Protein AF-A0A8H5GN56-F1 (afdb_monomer)

InterPro domains:
  IPR024655 Asl1-like, glycosyl hydrolase catalytic domain [PF11790] (3-113)
  IPR046521 Protein of unknown function DUF6698 [PF20414] (304-533)
  IPR053183 Alkali-sensitive linkage protein [PTHR34154] (4-111)

Organism: NCBI:txid117010

Nearest PDB structures (foldseek):
  8j3y-assembly2_B  TM=7.510E-01  e=2.819E-04  Saccharophagus degradans 2-40
  8j3x-assembly1_A  TM=7.298E-01  e=9.406E-04  Saccharophagus degradans 2-40
  6uar-assembly1_A  TM=6.103E-01  e=6.712E-04  Amycolatopsis mediterranei
  6uas-assembly1_A  TM=5.896E-01  e=9.871E-04  Amycolatopsis mediterranei
  6uau-assembly1_A  TM=5.950E-01  e=1.452E-03  Amycolatopsis mediterranei

Structure (mmCIF, N/CA/C/O backbone):
data_AF-A0A8H5GN56-F1
#
_entry.id   AF-A0A8H5GN56-F1
#
loop_
_atom_site.group_PDB
_atom_site.id
_atom_site.type_symbol
_atom_site.label_atom_id
_atom_site.label_alt_id
_atom_site.label_comp_id
_atom_site.label_asym_id
_atom_site.label_entity_id
_atom_site.label_seq_id
_atom_site.pdbx_PDB_ins_code
_atom_site.Cartn_x
_atom_site.Cartn_y
_atom_site.Cartn_z
_atom_site.occupancy
_atom_site.B_iso_or_equiv
_atom_site.auth_seq_id
_atom_site.auth_comp_id
_atom_site.auth_asym_id
_atom_site.auth_atom_id
_atom_site.pdbx_PDB_model_num
ATOM 1 N N . MET A 1 1 ? -38.933 21.098 10.008 1.00 46.22 1 MET A N 1
ATOM 2 C CA . MET A 1 1 ? -37.539 21.063 10.500 1.00 46.22 1 MET A CA 1
ATOM 3 C C . MET A 1 1 ? -37.425 22.058 11.637 1.00 46.22 1 MET A C 1
ATOM 5 O O . MET A 1 1 ? -37.915 23.175 11.488 1.00 46.22 1 MET A O 1
ATOM 9 N N . ASP A 1 2 ? -36.803 21.657 12.740 1.00 64.00 2 ASP A N 1
ATOM 10 C CA . ASP A 1 2 ? -36.628 22.517 13.912 1.00 64.00 2 ASP A CA 1
ATOM 11 C C . ASP A 1 2 ? -35.255 23.203 13.862 1.00 64.00 2 ASP A C 1
ATOM 13 O O . ASP A 1 2 ? -34.289 22.601 13.392 1.00 64.00 2 ASP A O 1
ATOM 17 N N . VAL A 1 3 ? -35.147 24.452 14.329 1.00 66.06 3 VAL A N 1
ATOM 18 C CA . VAL A 1 3 ? -33.886 25.226 14.307 1.00 66.06 3 VAL A CA 1
ATOM 19 C C . VAL A 1 3 ? -33.594 25.858 15.665 1.00 66.06 3 VAL A C 1
ATOM 21 O O . VAL A 1 3 ? -34.484 26.432 16.285 1.00 66.06 3 VAL A O 1
ATOM 24 N N . TYR A 1 4 ? -32.349 25.797 16.139 1.00 73.50 4 TYR A N 1
ATOM 25 C CA . TYR A 1 4 ? -31.937 26.420 17.402 1.00 73.50 4 TYR A CA 1
ATOM 26 C C . TYR A 1 4 ? -30.509 26.978 17.309 1.00 73.50 4 TYR A C 1
ATOM 28 O O . TYR A 1 4 ? -29.737 26.580 16.443 1.00 73.50 4 TYR A O 1
ATOM 36 N N . THR A 1 5 ? -30.161 27.933 18.177 1.00 77.56 5 THR A N 1
ATOM 37 C CA . THR A 1 5 ? -28.917 28.730 18.064 1.00 77.56 5 THR A CA 1
ATOM 38 C C . THR A 1 5 ? -28.056 28.714 19.330 1.00 77.56 5 THR A C 1
ATOM 40 O O . THR A 1 5 ? -27.245 29.615 19.539 1.00 77.56 5 THR A O 1
ATOM 43 N N . TRP A 1 6 ? -28.257 27.732 20.218 1.00 83.38 6 TRP A N 1
ATOM 44 C CA . TRP A 1 6 ? -27.662 27.703 21.569 1.00 83.38 6 TRP A CA 1
ATOM 45 C C . TRP A 1 6 ? -27.899 28.986 22.379 1.00 83.38 6 TRP A C 1
ATOM 47 O O . TRP A 1 6 ? -27.118 29.342 23.262 1.00 83.38 6 TRP A O 1
ATOM 57 N N . SER A 1 7 ? -28.969 29.711 22.066 1.00 84.56 7 SER A N 1
ATOM 58 C CA . SER A 1 7 ? -29.269 30.996 22.674 1.00 84.56 7 SER A CA 1
ATOM 59 C C . SER A 1 7 ? -30.776 31.201 22.804 1.00 84.56 7 SER A C 1
ATOM 61 O O . SER A 1 7 ? -31.564 30.460 22.200 1.00 84.56 7 SER A O 1
ATOM 63 N N . PRO A 1 8 ? -31.200 32.243 23.535 1.00 87.12 8 PRO A N 1
ATOM 64 C CA . PRO A 1 8 ? -32.602 32.604 23.585 1.00 87.12 8 PRO A CA 1
ATOM 65 C C . PRO A 1 8 ? -33.141 33.141 22.250 1.00 87.12 8 PRO A C 1
ATOM 67 O O . PRO A 1 8 ? -34.353 33.246 22.101 1.00 87.12 8 PRO A O 1
ATOM 70 N N . TYR A 1 9 ? -32.276 33.503 21.295 1.00 86.44 9 TYR A N 1
ATOM 71 C CA . TYR A 1 9 ? -32.631 34.186 20.051 1.00 86.44 9 TYR A CA 1
ATOM 72 C C . TYR A 1 9 ? -33.093 33.238 18.935 1.00 86.44 9 TYR A C 1
ATOM 74 O O . TYR A 1 9 ? -32.498 32.189 18.675 1.00 86.44 9 TYR A O 1
ATOM 82 N N . ILE A 1 10 ? -34.120 33.686 18.211 1.00 81.31 10 ILE A N 1
ATOM 83 C CA . ILE A 1 10 ? -34.643 33.054 17.001 1.00 81.31 10 ILE A CA 1
ATOM 84 C C . ILE A 1 10 ? -34.174 33.836 15.767 1.00 81.31 10 ILE A C 1
ATOM 86 O O . ILE A 1 10 ? -34.458 35.034 15.689 1.00 81.31 10 ILE A O 1
ATOM 90 N N . PRO A 1 11 ? -33.542 33.183 14.771 1.00 78.75 11 PRO A N 1
ATOM 91 C CA . PRO A 1 11 ? -33.213 33.816 13.499 1.00 78.75 11 PRO A CA 1
ATOM 92 C C . PRO A 1 11 ? -34.431 34.454 12.828 1.00 78.75 11 PRO A C 1
ATOM 94 O O . PRO A 1 11 ? -35.463 33.804 12.675 1.00 78.75 11 PRO A O 1
ATOM 97 N N . GLN A 1 12 ? -34.309 35.712 12.395 1.00 73.88 12 GLN A N 1
ATOM 98 C CA . GLN A 1 12 ? -35.441 36.529 11.929 1.00 73.88 12 GLN A CA 1
ATOM 99 C C . GLN A 1 12 ? -36.276 35.857 10.823 1.00 73.88 12 GLN A C 1
ATOM 101 O O . GLN A 1 12 ? -37.500 35.909 10.871 1.00 73.88 12 GLN A O 1
ATOM 106 N N . LYS A 1 13 ? -35.624 35.165 9.880 1.00 73.50 13 LYS A N 1
ATOM 107 C CA . LYS A 1 13 ? -36.282 34.487 8.749 1.00 73.50 13 LYS A CA 1
ATOM 108 C C . LYS A 1 13 ? -36.678 33.034 9.020 1.00 73.50 13 LYS A C 1
ATOM 110 O O . LYS A 1 13 ? -37.246 32.393 8.145 1.00 73.50 13 LYS A O 1
ATOM 115 N N . ALA A 1 14 ? -36.392 32.488 10.207 1.00 70.94 14 ALA A N 1
ATOM 116 C CA . ALA A 1 14 ? -36.615 31.066 10.484 1.00 70.94 14 ALA A CA 1
ATOM 117 C C . ALA A 1 14 ? -38.081 30.661 10.272 1.00 70.94 14 ALA A C 1
ATOM 119 O O . ALA A 1 14 ? -38.363 29.699 9.567 1.00 70.94 14 ALA A O 1
ATOM 120 N N . LYS A 1 15 ? -39.015 31.440 10.829 1.00 74.31 15 LYS A N 1
ATOM 121 C CA . LYS A 1 15 ? -40.451 31.153 10.722 1.00 74.31 15 LYS A CA 1
ATOM 122 C C . LYS A 1 15 ? -40.980 31.350 9.297 1.00 74.31 15 LYS A C 1
ATOM 124 O O . LYS A 1 15 ? -41.817 30.575 8.854 1.00 74.31 15 LYS A O 1
ATOM 129 N N . GLU A 1 16 ? -40.476 32.356 8.580 1.00 72.12 16 GLU A N 1
ATOM 130 C CA . GLU A 1 16 ? -40.852 32.643 7.184 1.00 72.12 16 GLU A CA 1
ATOM 131 C C . GLU A 1 16 ? -40.421 31.521 6.232 1.00 72.12 16 GLU A C 1
ATOM 133 O O . GLU A 1 16 ? -41.138 31.192 5.294 1.00 72.12 16 GLU A O 1
ATOM 138 N N . LEU A 1 17 ? -39.274 30.898 6.511 1.00 64.06 17 LEU A N 1
ATOM 139 C CA . LEU A 1 17 ? -38.733 29.770 5.751 1.00 64.06 17 LEU A CA 1
ATOM 140 C C . LEU A 1 17 ? -39.331 28.412 6.166 1.00 64.06 17 LEU A C 1
ATOM 142 O O . LEU A 1 17 ? -38.845 27.371 5.736 1.00 64.06 17 LEU A O 1
ATOM 146 N N . GLY A 1 18 ? -40.370 28.404 7.007 1.00 70.81 18 GLY A N 1
ATOM 147 C CA . GLY A 1 18 ? -41.065 27.184 7.424 1.00 70.81 18 GLY A CA 1
ATOM 148 C C . GLY A 1 18 ? -40.356 26.370 8.512 1.00 70.81 18 GLY A C 1
ATOM 149 O O . GLY A 1 18 ? -40.753 25.232 8.770 1.00 70.81 18 GLY A O 1
ATOM 150 N N . PHE A 1 19 ? -39.331 26.921 9.173 1.00 68.06 19 PHE A N 1
ATOM 151 C CA . PHE A 1 19 ? -38.708 26.273 10.328 1.00 68.06 19 PHE A CA 1
ATOM 152 C C . PHE A 1 19 ? -39.492 26.541 11.611 1.00 68.06 19 PHE A C 1
ATOM 154 O O . PHE A 1 19 ? -40.014 27.638 11.832 1.00 68.06 19 PHE A O 1
ATOM 161 N N . GLU A 1 20 ? -39.503 25.554 12.505 1.00 78.00 20 GLU A N 1
ATOM 162 C CA . GLU A 1 20 ? -40.030 25.706 13.856 1.00 78.00 20 GLU A CA 1
ATOM 163 C C . GLU A 1 20 ? -38.878 25.999 14.833 1.00 78.00 20 GLU A C 1
ATOM 165 O O . GLU A 1 20 ? -38.081 25.118 15.157 1.00 78.00 20 GLU A O 1
ATOM 170 N N . PRO A 1 21 ? -38.709 27.254 15.282 1.00 76.69 21 PRO A N 1
ATOM 171 C CA . PRO A 1 21 ? -37.560 27.609 16.093 1.00 76.69 21 PRO A CA 1
ATOM 172 C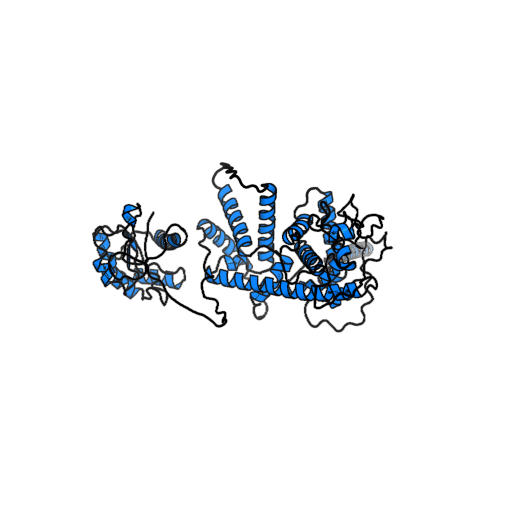 C . PRO A 1 21 ? -37.704 27.128 17.538 1.00 76.69 21 PRO A C 1
ATOM 174 O O . PRO A 1 21 ? -38.765 27.258 18.154 1.00 76.69 21 PRO A O 1
ATOM 177 N N . ILE A 1 22 ? -36.595 26.655 18.097 1.00 85.31 22 ILE A N 1
ATOM 178 C CA . ILE A 1 22 ? -36.439 26.253 19.491 1.00 85.31 22 ILE A CA 1
ATOM 179 C C . ILE A 1 22 ? -35.500 27.251 20.170 1.00 85.31 22 ILE A C 1
ATOM 181 O O . ILE A 1 22 ? -34.407 27.546 19.685 1.00 85.31 22 ILE A O 1
ATOM 185 N N . THR A 1 23 ? -35.933 27.781 21.308 1.00 89.12 23 THR A N 1
ATOM 186 C CA . THR A 1 23 ? -35.138 28.714 22.117 1.00 89.12 23 THR A CA 1
ATOM 187 C C . THR A 1 23 ? -34.394 27.967 23.219 1.00 89.12 23 THR A C 1
ATOM 189 O O . THR A 1 23 ? -34.900 26.961 23.713 1.00 89.12 23 THR A O 1
ATOM 192 N N . MET A 1 24 ? -33.209 28.432 23.619 1.00 92.19 24 MET A N 1
ATOM 193 C CA . MET A 1 24 ? -32.404 27.776 24.650 1.00 92.19 24 MET A CA 1
ATOM 194 C C . MET A 1 24 ? -32.005 28.734 25.772 1.00 92.19 24 MET A C 1
ATOM 196 O O . MET A 1 24 ? -31.477 29.815 25.516 1.00 92.19 24 MET A O 1
ATOM 200 N N . LEU A 1 25 ? -32.171 28.304 27.024 1.00 94.31 25 LEU A N 1
ATOM 201 C CA . LEU A 1 25 ? -31.449 28.893 28.151 1.00 94.31 25 LEU A CA 1
ATOM 202 C C . LEU A 1 25 ? -30.139 28.131 28.334 1.00 94.31 25 LEU A C 1
ATOM 204 O O . LEU A 1 25 ? -30.094 27.139 29.058 1.00 94.31 25 LEU A O 1
ATOM 208 N N . TRP A 1 26 ? -29.072 28.587 27.676 1.00 91.81 26 TRP A N 1
ATOM 209 C CA . TRP A 1 26 ? -27.791 27.876 27.686 1.00 91.81 26 TRP A CA 1
ATOM 210 C C . TRP A 1 26 ? -27.205 27.758 29.097 1.00 91.81 26 TRP A C 1
ATOM 212 O O . TRP A 1 26 ? -26.723 26.697 29.475 1.00 91.81 26 TRP A O 1
ATOM 222 N N . GLY A 1 27 ? -27.279 28.828 29.893 1.00 92.31 27 GLY A N 1
ATOM 223 C CA . GLY A 1 27 ? -26.771 28.896 31.263 1.00 92.31 27 GLY A CA 1
ATOM 224 C C . GLY A 1 27 ? -27.024 30.263 31.908 1.00 92.31 27 GLY A C 1
ATOM 225 O O . GLY A 1 27 ? -27.680 31.125 31.323 1.00 92.31 27 GLY A O 1
ATOM 226 N N . GLU A 1 28 ? -26.486 30.491 33.110 1.00 93.00 28 GLU A N 1
ATOM 227 C CA . GLU A 1 28 ? -26.810 31.671 33.940 1.00 93.00 28 GLU A CA 1
ATOM 228 C C . GLU A 1 28 ? -26.530 33.023 33.275 1.00 93.00 28 GLU A C 1
ATOM 230 O O . GLU A 1 28 ? -27.256 33.993 33.503 1.00 93.00 28 GLU A O 1
ATOM 235 N N . LYS A 1 29 ? -25.516 33.068 32.405 1.00 90.69 29 LYS A N 1
ATOM 236 C CA . LYS A 1 29 ? -25.056 34.284 31.722 1.00 90.69 29 LYS A CA 1
ATOM 237 C C . LYS A 1 29 ? -26.092 34.909 30.779 1.00 90.69 29 LYS A C 1
ATOM 239 O O . LYS A 1 29 ? -25.883 36.036 30.361 1.00 90.69 29 LYS A O 1
ATOM 244 N N . GLN A 1 30 ? -27.164 34.192 30.433 1.00 91.69 30 GLN A N 1
ATOM 245 C CA . GLN A 1 30 ? -28.190 34.638 29.476 1.00 91.69 30 GLN A CA 1
ATOM 246 C C . GLN A 1 30 ? -29.584 34.785 30.105 1.00 91.69 30 GLN A C 1
ATOM 248 O O . GLN A 1 30 ? -30.580 34.909 29.395 1.00 91.69 30 GLN A O 1
ATOM 253 N N . THR A 1 31 ? -29.698 34.724 31.435 1.00 92.81 31 THR A N 1
ATOM 254 C CA . THR A 1 31 ? -31.002 34.713 32.125 1.00 92.81 31 THR A CA 1
ATOM 255 C C . THR A 1 31 ? -31.814 35.993 31.901 1.00 92.81 31 THR A C 1
ATOM 257 O O . THR A 1 31 ? -33.033 35.921 31.727 1.00 92.81 31 THR A O 1
ATOM 260 N N . SER A 1 32 ? -31.152 37.152 31.832 1.00 91.31 32 SER A N 1
ATOM 261 C CA . SER A 1 32 ? -31.784 38.447 31.546 1.00 91.31 32 SER A CA 1
ATOM 262 C C . SER A 1 32 ? -32.379 38.498 30.137 1.00 91.31 32 SER A C 1
ATOM 264 O O . SER A 1 32 ? -33.555 38.828 29.966 1.00 91.31 32 SER A O 1
ATOM 266 N N . GLU A 1 33 ? -31.596 38.132 29.119 1.00 90.56 33 GLU A N 1
ATOM 267 C CA . GLU A 1 33 ? -32.038 38.092 27.724 1.00 90.56 33 GLU A CA 1
ATOM 268 C C . GLU A 1 33 ? -33.122 37.039 27.515 1.00 90.56 33 GLU A C 1
ATOM 270 O O . GLU A 1 33 ? -34.112 37.304 26.834 1.00 90.56 33 GLU A O 1
ATOM 275 N N . PHE A 1 34 ? -32.965 35.871 28.139 1.00 95.56 34 PHE A N 1
ATOM 276 C CA . PHE A 1 34 ? -33.929 34.784 28.066 1.00 95.56 34 PHE A CA 1
ATOM 277 C C . PHE A 1 34 ? -35.288 35.204 28.621 1.00 95.56 34 PHE A C 1
ATOM 279 O O . PHE A 1 34 ? -36.294 35.073 27.930 1.00 95.56 34 PHE A O 1
ATOM 286 N N . LYS A 1 35 ? -35.324 35.809 29.816 1.00 94.50 35 LYS A N 1
ATOM 287 C CA . LYS A 1 35 ? -36.570 36.306 30.418 1.00 94.50 35 LYS A CA 1
ATOM 288 C C . LYS A 1 35 ? -37.242 37.390 29.570 1.00 94.50 35 LYS A C 1
ATOM 290 O O . LYS A 1 35 ? -38.466 37.484 29.560 1.00 94.50 35 LYS A O 1
ATOM 295 N N . ARG A 1 36 ? -36.455 38.220 28.879 1.00 94.69 36 ARG A N 1
ATOM 296 C CA . ARG A 1 36 ? -36.970 39.295 28.019 1.00 94.69 36 ARG A CA 1
ATOM 297 C C . ARG A 1 36 ? -37.556 38.770 26.707 1.00 94.69 36 ARG A C 1
ATOM 299 O O . ARG A 1 36 ? -38.556 39.308 26.245 1.00 94.69 36 ARG A O 1
ATOM 306 N N . LEU A 1 37 ? -36.907 37.788 26.083 1.00 93.12 37 LEU A N 1
ATOM 307 C CA . LEU A 1 37 ? -37.267 37.299 24.748 1.00 93.12 37 LEU A CA 1
ATOM 308 C C . LEU A 1 37 ? -38.286 36.158 24.793 1.00 93.12 37 LEU A C 1
ATOM 310 O O . LEU A 1 37 ? -39.215 36.132 23.991 1.00 93.12 37 LEU A O 1
ATOM 314 N N . VAL A 1 38 ? -38.125 35.220 25.725 1.00 94.94 38 VAL A N 1
ATOM 315 C CA . VAL A 1 38 ? -38.887 33.970 25.756 1.00 94.94 38 VAL A CA 1
ATOM 316 C C . VAL A 1 38 ? -40.180 34.161 26.541 1.00 94.94 38 VAL A C 1
ATOM 318 O O . VAL A 1 38 ? -40.272 33.879 27.734 1.00 94.94 38 VAL A O 1
ATOM 321 N N . VAL A 1 39 ? -41.187 34.668 25.835 1.00 93.62 39 VAL A N 1
ATOM 322 C CA . VAL A 1 39 ? -42.556 34.890 26.319 1.00 93.62 39 VAL A CA 1
ATOM 323 C C . VAL A 1 39 ? -43.559 34.084 25.491 1.00 93.62 39 VAL A C 1
ATOM 325 O O . VAL A 1 39 ? -43.242 33.646 24.387 1.00 93.62 39 VAL A O 1
ATOM 328 N N . LYS A 1 40 ? -44.789 33.903 25.985 1.00 93.81 40 LYS A N 1
ATOM 329 C CA . LYS A 1 40 ? -45.877 33.195 25.282 1.00 93.81 40 LYS A CA 1
ATOM 330 C C . LYS A 1 40 ? -45.941 33.539 23.782 1.00 93.81 40 LYS A C 1
ATOM 332 O O . LYS A 1 40 ? -46.137 34.692 23.413 1.00 93.81 40 LYS A O 1
ATOM 337 N N . GLY A 1 41 ? -45.812 32.519 22.929 1.00 88.94 41 GLY A N 1
ATOM 338 C CA . GLY A 1 41 ? -45.858 32.644 21.463 1.00 88.94 41 GLY A CA 1
ATOM 339 C C . GLY A 1 41 ? -44.509 32.924 20.786 1.00 88.94 41 GLY A C 1
ATOM 340 O O . GLY A 1 41 ? -44.423 32.882 19.556 1.00 88.94 41 GLY A O 1
ATOM 341 N N . TYR A 1 42 ? -43.439 33.160 21.552 1.00 92.69 42 TYR A N 1
ATOM 342 C CA . TYR A 1 42 ? -42.109 33.386 20.989 1.00 92.69 42 TYR A CA 1
ATOM 343 C C . TYR A 1 42 ? -41.562 32.121 20.305 1.00 92.69 42 TYR A C 1
ATOM 345 O O . TYR A 1 42 ? -41.128 32.189 19.154 1.00 92.69 42 TYR A O 1
ATOM 353 N N . ALA A 1 43 ? -41.692 30.960 20.953 1.00 90.56 43 ALA A N 1
ATOM 354 C CA . ALA A 1 43 ? -41.399 29.634 20.400 1.00 90.56 43 ALA A CA 1
ATOM 355 C C . ALA A 1 43 ? -42.414 28.604 20.930 1.00 90.56 43 ALA A C 1
ATOM 357 O O . ALA A 1 43 ? -43.154 28.910 21.866 1.00 90.56 43 ALA A O 1
ATOM 358 N N . LYS A 1 44 ? -42.441 27.389 20.362 1.00 89.50 44 LYS A N 1
ATOM 359 C CA . LYS A 1 44 ? -43.248 26.279 20.912 1.00 89.50 44 LYS A CA 1
ATOM 360 C C . LYS A 1 44 ? -42.459 25.377 21.866 1.00 89.50 44 LYS A C 1
ATOM 362 O O . LYS A 1 44 ? -43.030 24.826 22.805 1.00 89.50 44 LYS A O 1
ATOM 367 N N . THR A 1 45 ? -41.148 25.266 21.665 1.00 88.62 45 THR A N 1
ATOM 368 C CA . THR A 1 45 ? -40.262 24.395 22.451 1.00 88.62 45 THR A CA 1
ATOM 369 C C . THR A 1 45 ? -39.117 25.201 23.049 1.00 88.62 45 THR A C 1
ATOM 371 O O . THR A 1 45 ? -38.605 26.137 22.426 1.00 88.62 45 THR A O 1
ATOM 374 N N . VAL A 1 46 ? -38.718 24.835 24.267 1.00 91.25 46 VAL A N 1
ATOM 375 C CA . VAL A 1 46 ? -37.574 25.418 24.970 1.00 91.25 46 VAL A CA 1
ATOM 376 C C . VAL A 1 46 ? -36.589 24.338 25.400 1.00 91.25 46 VAL A C 1
ATOM 378 O O . VAL A 1 46 ? -36.956 23.376 26.079 1.00 91.25 46 VAL A O 1
ATOM 381 N N . PHE A 1 47 ? -35.327 24.549 25.039 1.00 90.62 47 PHE A N 1
ATOM 382 C CA . PHE A 1 47 ? -34.181 23.820 25.555 1.00 90.62 47 PHE A CA 1
ATOM 383 C C . PHE A 1 47 ? -33.623 24.504 26.806 1.00 90.62 47 PHE A C 1
ATOM 385 O O . PHE A 1 47 ? -33.528 25.728 26.888 1.00 90.62 47 PHE A O 1
ATOM 392 N N . SER A 1 48 ? -33.274 23.713 27.816 1.00 87.44 48 SER A N 1
ATOM 393 C CA . SER A 1 48 ? -32.628 24.221 29.032 1.00 87.44 48 SER A CA 1
ATOM 394 C C . SER A 1 48 ? -31.101 24.078 28.938 1.00 87.44 48 SER A C 1
ATOM 396 O O . SER A 1 48 ? -30.553 24.138 27.842 1.00 87.44 48 SER A O 1
ATOM 398 N N . PHE A 1 49 ? -30.399 23.956 30.067 1.00 92.81 49 PHE A N 1
ATOM 399 C CA . PHE A 1 49 ? -28.959 24.218 30.180 1.00 92.81 49 PHE A CA 1
ATOM 400 C C . PHE A 1 49 ? -28.086 23.330 29.286 1.00 92.81 49 PHE A C 1
ATOM 402 O O . PHE A 1 49 ? -28.308 22.121 29.188 1.00 92.81 49 PHE A O 1
ATOM 409 N N . ASN A 1 50 ? -27.054 23.920 28.680 1.00 89.38 50 ASN A N 1
ATOM 410 C CA . ASN A 1 50 ? -26.139 23.226 27.780 1.00 89.38 50 ASN A CA 1
ATOM 411 C C . ASN A 1 50 ? -24.916 22.677 28.520 1.00 89.38 50 ASN A C 1
ATOM 413 O O . ASN A 1 50 ? -24.021 23.425 28.915 1.00 89.38 50 ASN A O 1
ATOM 417 N N . LYS A 1 51 ? -24.832 21.351 28.610 1.00 86.88 51 LYS A N 1
ATOM 418 C CA . LYS A 1 51 ? -23.727 20.592 29.210 1.00 86.88 51 LYS A CA 1
ATOM 419 C C . LYS A 1 51 ? -23.359 21.105 30.610 1.00 86.88 51 LYS A C 1
ATOM 421 O O . LYS A 1 51 ? -22.196 21.423 30.856 1.00 86.88 51 LYS A O 1
ATOM 426 N N . PRO A 1 52 ? -24.318 21.164 31.555 1.00 89.19 52 PRO A N 1
ATOM 427 C CA . PRO A 1 52 ? -24.068 21.706 32.892 1.00 89.19 52 PRO A CA 1
ATOM 428 C C . PRO A 1 52 ? -23.046 20.907 33.702 1.00 89.19 52 PRO A C 1
ATOM 430 O O . PRO A 1 52 ? -22.449 21.448 34.623 1.00 89.19 52 PRO A O 1
ATOM 433 N N . ASN A 1 53 ? -22.801 19.649 33.336 1.00 88.69 53 ASN A N 1
ATOM 434 C CA . ASN A 1 53 ? -21.811 18.778 33.960 1.00 88.69 53 ASN A CA 1
ATOM 435 C C . ASN A 1 53 ? -20.371 18.967 33.435 1.00 88.69 53 ASN A C 1
ATOM 437 O O . ASN A 1 53 ? -19.486 18.221 33.851 1.00 88.69 53 ASN A O 1
ATOM 441 N N . GLN A 1 54 ? -20.138 19.891 32.495 1.00 85.06 54 GLN A N 1
ATOM 442 C CA . GLN A 1 54 ? -18.851 20.084 31.828 1.00 85.06 54 GLN A CA 1
ATOM 443 C C . GLN A 1 54 ? -18.269 21.469 32.133 1.00 85.06 54 GLN A C 1
ATOM 445 O O . GLN A 1 54 ? -18.887 22.494 31.836 1.00 85.06 54 GLN A O 1
ATOM 450 N N . GLN A 1 55 ? -17.027 21.490 32.620 1.00 85.69 55 GLN A N 1
ATOM 451 C CA . GLN A 1 55 ? -16.274 22.725 32.820 1.00 85.69 55 GLN A CA 1
ATOM 452 C C . GLN A 1 55 ? -16.112 23.487 31.495 1.00 85.69 55 GLN A C 1
ATOM 454 O O . GLN A 1 55 ? -15.761 22.901 30.466 1.00 85.69 55 GLN A O 1
ATOM 459 N N . GLY A 1 56 ? -16.375 24.795 31.513 1.00 82.38 56 GLY A N 1
ATOM 460 C CA . GLY A 1 56 ? -16.314 25.654 30.322 1.00 82.38 56 GLY A CA 1
ATOM 461 C C . GLY A 1 56 ? -17.563 25.626 29.429 1.00 82.38 56 GLY A C 1
ATOM 462 O O . GLY A 1 56 ? -17.588 26.315 28.410 1.00 82.38 56 GLY A O 1
ATOM 463 N N . GLN A 1 57 ? -18.598 24.864 29.799 1.00 89.94 57 GLN A N 1
ATOM 464 C CA . GLN A 1 57 ? -19.944 24.963 29.223 1.00 89.94 57 GLN A CA 1
ATOM 465 C C . GLN A 1 57 ? -20.849 25.742 30.189 1.00 89.94 57 GLN A C 1
ATOM 467 O O . GLN A 1 57 ? -20.402 26.742 30.758 1.00 89.94 57 GLN A O 1
ATOM 472 N N . SER A 1 58 ? -22.114 25.349 30.372 1.00 89.69 58 SER A N 1
ATOM 473 C CA . SER A 1 58 ? -22.973 26.040 31.336 1.00 89.69 58 SER A CA 1
ATOM 474 C C . SER A 1 58 ? -22.553 25.804 32.788 1.00 89.69 58 SER A C 1
ATOM 476 O O . SER A 1 58 ? -23.004 26.558 33.642 1.00 89.69 58 SER A O 1
ATOM 478 N N . ASP A 1 59 ? -21.722 24.777 33.027 1.00 93.75 59 ASP A N 1
ATOM 479 C CA . ASP A 1 59 ? -20.899 24.546 34.224 1.00 93.75 59 ASP A CA 1
ATOM 480 C C . ASP A 1 59 ? -21.589 24.935 35.541 1.00 93.75 59 ASP A C 1
ATOM 482 O O . ASP A 1 59 ? -21.308 25.970 36.146 1.00 93.75 59 ASP A O 1
ATOM 486 N N . MET A 1 60 ? -22.567 24.126 35.955 1.00 94.81 60 MET A N 1
ATOM 487 C CA . MET A 1 60 ? -23.388 24.397 37.138 1.00 94.81 60 MET A CA 1
ATOM 488 C C . MET A 1 60 ? -23.714 23.109 37.884 1.00 94.81 60 MET A C 1
ATOM 490 O O . MET A 1 60 ? -23.810 22.043 37.284 1.00 94.81 60 MET A O 1
ATOM 494 N N . SER A 1 61 ? -23.934 23.187 39.197 1.00 96.81 61 SER A N 1
ATOM 495 C CA . SER A 1 61 ? -24.347 22.016 39.977 1.00 96.81 61 SER A CA 1
ATOM 496 C C . SER A 1 61 ? -25.797 21.602 39.670 1.00 96.81 61 SER A C 1
ATOM 498 O O . SER A 1 61 ? -26.604 22.448 39.271 1.00 96.81 61 SER A O 1
ATOM 500 N N . PRO A 1 62 ? -26.180 20.333 39.904 1.00 96.19 62 PRO A N 1
ATOM 501 C CA . PRO A 1 62 ? -27.564 19.882 39.739 1.00 96.19 62 PRO A CA 1
ATOM 502 C C . PRO A 1 62 ? -28.571 20.684 40.575 1.00 96.19 62 PRO A C 1
ATOM 504 O O . PRO A 1 62 ? -29.650 21.028 40.096 1.00 96.19 62 PRO A O 1
ATOM 507 N N . GLN A 1 63 ? -28.195 21.055 41.804 1.00 96.38 63 GLN A N 1
ATOM 508 C CA . GLN A 1 63 ? -29.027 21.859 42.706 1.00 96.38 63 GLN A CA 1
ATOM 509 C C . GLN A 1 63 ? -29.226 23.271 42.155 1.00 96.38 63 GLN A C 1
ATOM 511 O O . GLN A 1 63 ? -30.330 23.813 42.205 1.00 96.38 63 GLN A O 1
ATOM 516 N N . ARG A 1 64 ? -28.168 23.861 41.587 1.00 96.44 64 ARG A N 1
ATOM 517 C CA . ARG A 1 64 ? -28.257 25.175 40.958 1.00 96.44 64 ARG A CA 1
ATOM 518 C C . ARG A 1 64 ? -29.100 25.129 39.685 1.00 96.44 64 ARG A C 1
ATOM 520 O O . ARG A 1 64 ? -29.961 25.986 39.498 1.00 96.44 64 ARG A O 1
ATOM 527 N N . GLY A 1 65 ? -28.926 24.089 38.871 1.00 95.69 65 GLY A N 1
ATOM 528 C CA . GLY A 1 65 ? -29.773 23.825 37.711 1.00 95.69 65 GLY A CA 1
ATOM 529 C C . GLY A 1 65 ? -31.253 23.724 38.091 1.00 95.69 65 GLY A C 1
ATOM 530 O O . GLY A 1 65 ? -32.090 24.351 37.447 1.00 95.69 65 GLY A O 1
ATOM 531 N N . ALA A 1 66 ? -31.589 23.007 39.168 1.00 95.81 66 ALA A N 1
ATOM 532 C CA . ALA A 1 66 ? -32.968 22.880 39.653 1.00 95.81 66 ALA A CA 1
ATOM 533 C C . ALA A 1 66 ? -33.578 24.233 40.065 1.00 95.81 66 ALA A C 1
ATOM 535 O O . ALA A 1 66 ? -34.721 24.527 39.714 1.00 95.81 66 ALA A O 1
ATOM 536 N N . GLN A 1 67 ? -32.808 25.095 40.739 1.00 95.19 67 GLN A N 1
ATOM 537 C CA . GLN A 1 67 ? -33.252 26.451 41.096 1.00 95.19 67 GLN A CA 1
ATOM 538 C C . GLN A 1 67 ? -33.561 27.297 39.855 1.00 95.19 67 GLN A C 1
ATOM 540 O O . GLN A 1 67 ? -34.626 27.908 39.759 1.00 95.19 67 GLN A O 1
ATOM 545 N N . LEU A 1 68 ? -32.647 27.310 38.881 1.00 95.50 68 LEU A N 1
ATOM 546 C CA . LEU A 1 68 ? -32.824 28.061 37.637 1.00 95.50 68 LEU A CA 1
ATOM 547 C C . LEU A 1 68 ? -33.976 27.507 36.799 1.00 95.50 68 LEU A C 1
ATOM 549 O O . LEU A 1 68 ? -34.701 28.274 36.168 1.00 95.50 68 LEU A O 1
ATOM 553 N N . TRP A 1 69 ? -34.170 26.187 36.808 1.00 95.56 69 TRP A N 1
ATOM 554 C CA . TRP A 1 69 ? -35.287 25.555 36.121 1.00 95.56 69 TRP A CA 1
ATOM 555 C C . TRP A 1 69 ? -36.614 26.074 36.663 1.00 95.56 69 TRP A C 1
ATOM 557 O O . TRP A 1 69 ? -37.457 26.521 35.887 1.00 95.56 69 TRP A O 1
ATOM 567 N N . GLN A 1 70 ? -36.787 26.063 37.986 1.00 95.06 70 GLN A N 1
ATOM 568 C CA . GLN A 1 70 ? -38.005 26.559 38.628 1.00 95.06 70 GLN A CA 1
ATOM 569 C C . GLN A 1 70 ? -38.245 28.043 38.343 1.00 95.06 70 GLN A C 1
ATOM 571 O O . GLN A 1 70 ? -39.383 28.468 38.161 1.00 95.06 70 GLN A O 1
ATOM 576 N N . GLN A 1 71 ? -37.172 28.826 38.253 1.00 95.25 71 GLN A N 1
ATOM 577 C CA . GLN A 1 71 ? -37.266 30.259 38.014 1.00 95.25 71 GLN A CA 1
ATOM 578 C C . GLN A 1 71 ? -37.591 30.619 36.554 1.00 95.25 71 GLN A C 1
ATOM 580 O O . GLN A 1 71 ? -38.369 31.544 36.323 1.00 95.25 71 GLN A O 1
ATOM 585 N N . TYR A 1 72 ? -36.996 29.927 35.576 1.00 95.69 72 TYR A N 1
ATOM 586 C CA . TYR A 1 72 ? -37.014 30.364 34.172 1.00 95.69 72 TYR A CA 1
ATOM 587 C C . TYR A 1 72 ? -37.679 29.384 33.202 1.00 95.69 72 TYR A C 1
ATOM 589 O O . TYR A 1 72 ? -38.228 29.826 32.198 1.00 95.69 72 TYR A O 1
ATOM 597 N N . ILE A 1 73 ? -37.649 28.075 33.472 1.00 95.38 73 ILE A N 1
ATOM 598 C CA . ILE A 1 73 ? -38.120 27.047 32.529 1.00 95.38 73 ILE A CA 1
ATOM 599 C C . ILE A 1 73 ? -39.505 26.529 32.914 1.00 95.38 73 ILE A C 1
ATOM 601 O O . ILE A 1 73 ? -40.418 26.548 32.090 1.00 95.38 73 ILE A O 1
ATOM 605 N N . GLN A 1 74 ? -39.702 26.122 34.171 1.00 94.81 74 GLN A N 1
ATOM 606 C CA . GLN A 1 74 ? -40.965 25.552 34.650 1.00 94.81 74 GLN A CA 1
ATOM 607 C C . GLN A 1 74 ? -42.191 26.450 34.378 1.00 94.81 74 GLN A C 1
ATOM 609 O O . GLN A 1 74 ? -43.204 25.924 33.903 1.00 94.81 74 GLN A O 1
ATOM 614 N N . PRO A 1 75 ? -42.136 27.788 34.574 1.00 95.12 75 PRO A N 1
ATOM 615 C CA . PRO A 1 75 ? -43.284 28.662 34.317 1.00 95.12 75 PRO A CA 1
ATOM 616 C C . PRO A 1 75 ? -43.726 28.695 32.847 1.00 95.12 75 PRO A C 1
ATOM 618 O O . PRO A 1 75 ? -44.886 28.995 32.558 1.00 95.12 75 PRO A O 1
ATOM 621 N N . LEU A 1 76 ? -42.836 28.362 31.905 1.00 95.31 76 LEU A N 1
ATOM 622 C CA . LEU A 1 76 ? -43.153 28.357 30.475 1.00 95.31 76 LEU A CA 1
ATOM 623 C C . LEU A 1 76 ? -44.145 27.246 30.105 1.00 95.31 76 LEU A C 1
ATOM 625 O O . LEU A 1 76 ? -44.859 27.385 29.111 1.00 95.31 76 LEU A O 1
ATOM 629 N N . LYS A 1 77 ? -44.285 26.190 30.924 1.00 93.44 77 LYS A N 1
ATOM 630 C CA . LYS A 1 77 ? -45.287 25.138 30.683 1.00 93.44 77 LYS A CA 1
ATOM 631 C C . LYS A 1 77 ? -46.704 25.710 30.650 1.00 93.44 77 LYS A C 1
ATOM 633 O O . LYS A 1 77 ? -47.472 25.388 29.749 1.00 93.44 77 LYS A O 1
ATOM 638 N N . ALA A 1 78 ? -47.021 26.619 31.576 1.00 92.69 78 ALA A N 1
ATOM 639 C CA . ALA A 1 78 ? -48.308 27.320 31.616 1.00 92.69 78 ALA A CA 1
ATOM 640 C C . ALA A 1 78 ? -48.487 28.305 30.444 1.00 92.69 78 ALA A C 1
ATOM 642 O O . ALA A 1 78 ? -49.608 28.674 30.099 1.00 92.69 78 ALA A O 1
ATOM 643 N N . GLN A 1 79 ? -47.388 28.709 29.802 1.00 94.06 79 GLN A N 1
ATOM 644 C CA . GLN A 1 79 ? -47.395 29.541 28.597 1.00 94.06 79 GLN A CA 1
ATOM 645 C C . GLN A 1 79 ? -47.507 28.716 27.303 1.00 94.06 79 GLN A C 1
ATOM 647 O O . GLN A 1 79 ? -47.499 29.295 26.219 1.00 94.06 79 GLN A O 1
ATOM 652 N N . GLY A 1 80 ? -47.653 27.390 27.407 1.00 92.25 80 GLY A N 1
ATOM 653 C CA . GLY A 1 80 ? -47.843 26.487 26.271 1.00 92.25 80 GLY A CA 1
ATOM 654 C C . GLY A 1 80 ? -46.554 25.892 25.706 1.00 92.25 80 GLY A C 1
ATOM 655 O O . GLY A 1 80 ? -46.601 25.284 24.642 1.00 92.25 80 GLY A O 1
ATOM 656 N N . TYR A 1 81 ? -45.418 26.046 26.393 1.00 94.12 81 TYR A N 1
ATOM 657 C CA . TYR A 1 81 ? -44.152 25.487 25.925 1.00 94.12 81 TYR A CA 1
ATOM 658 C C . TYR A 1 81 ? -44.026 23.986 26.198 1.00 94.12 81 TYR A C 1
ATOM 660 O O . TYR A 1 81 ? -44.360 23.486 27.280 1.00 94.12 81 TYR A O 1
ATOM 668 N N . SER A 1 82 ? -43.407 23.290 25.248 1.00 90.25 82 SER A N 1
ATOM 669 C CA . SER A 1 82 ? -42.759 22.000 25.480 1.00 90.25 82 SER A CA 1
ATOM 670 C C . SER A 1 82 ? -41.399 22.224 26.145 1.00 90.25 82 SER A C 1
ATOM 672 O O . SER A 1 82 ? -40.510 22.847 25.565 1.00 90.25 82 SER A O 1
ATOM 674 N N . LEU A 1 83 ? -41.247 21.736 27.380 1.00 90.69 83 LEU A N 1
ATOM 675 C CA . LEU A 1 83 ? -40.024 21.892 28.178 1.00 90.69 83 LEU A CA 1
ATOM 676 C C . LEU A 1 83 ? -39.100 20.687 28.004 1.00 90.69 83 LEU A C 1
ATOM 678 O O . LEU A 1 83 ? -39.546 19.557 28.234 1.00 90.69 83 LEU A O 1
ATOM 682 N N . THR A 1 84 ? -37.822 20.905 27.690 1.00 86.38 84 THR A N 1
ATOM 683 C CA . THR A 1 84 ? -36.831 19.819 27.616 1.00 86.38 84 THR A CA 1
ATOM 684 C C . THR A 1 84 ? -35.797 19.893 28.733 1.00 86.38 84 THR A C 1
ATOM 686 O O . THR A 1 84 ? -35.376 20.974 29.150 1.00 86.38 84 THR A O 1
ATOM 689 N N . SER A 1 85 ? -35.367 18.721 29.204 1.00 83.44 85 SER A N 1
ATOM 690 C CA . SER A 1 85 ? -34.361 18.567 30.259 1.00 83.44 85 SER A CA 1
ATOM 691 C C . SER A 1 85 ? -33.019 19.230 29.914 1.00 83.44 85 SER A C 1
ATOM 693 O O . SER A 1 85 ? -32.754 19.485 28.733 1.00 83.44 85 SER A O 1
ATOM 695 N N . PRO A 1 86 ? -32.149 19.469 30.915 1.00 88.00 86 PRO A N 1
ATOM 696 C CA . PRO A 1 86 ? -30.791 19.941 30.663 1.00 88.00 86 PRO A CA 1
ATOM 697 C C . PRO A 1 86 ? -30.009 18.955 29.791 1.00 88.00 86 PRO A C 1
ATOM 699 O O . PRO A 1 86 ? -30.073 17.740 29.997 1.00 88.00 86 PRO A O 1
ATOM 702 N N . ALA A 1 87 ? -29.259 19.475 28.825 1.00 83.62 87 ALA A N 1
ATOM 703 C CA . ALA A 1 87 ? -28.511 18.687 27.854 1.00 83.62 87 ALA A CA 1
ATOM 704 C C . ALA A 1 87 ? -27.118 18.342 28.402 1.00 83.62 87 ALA A C 1
ATOM 706 O O . ALA A 1 87 ? -26.145 19.031 28.117 1.00 83.62 87 ALA A O 1
ATOM 707 N N . CYS A 1 88 ? -27.009 17.298 29.225 1.00 77.06 88 CYS A N 1
ATOM 708 C CA . CYS A 1 88 ? -25.722 16.838 29.767 1.00 77.06 88 CYS A CA 1
ATOM 709 C C . CYS A 1 88 ? -24.847 16.142 28.706 1.00 77.06 88 CYS A C 1
ATOM 711 O O . CYS A 1 88 ? -25.344 15.694 27.675 1.00 77.06 88 CYS A O 1
ATOM 713 N N . THR A 1 89 ? -23.538 16.012 28.961 1.00 70.50 89 THR A N 1
ATOM 714 C CA . THR A 1 89 ? -22.678 15.135 28.141 1.00 70.50 89 THR A CA 1
ATOM 715 C C . THR A 1 89 ? -23.036 13.658 28.352 1.00 70.50 89 THR A C 1
ATOM 717 O O . THR A 1 89 ? -23.665 13.293 29.345 1.00 70.50 89 THR A O 1
ATOM 720 N N . ASN A 1 90 ? -22.607 12.787 27.439 1.00 64.12 90 ASN A N 1
ATOM 721 C CA . ASN A 1 90 ? -22.789 11.333 27.536 1.00 64.12 90 ASN A CA 1
ATOM 722 C C . ASN A 1 90 ? -21.841 10.650 28.546 1.00 64.12 90 ASN A C 1
ATOM 724 O O . ASN A 1 90 ? -21.933 9.442 28.753 1.00 64.12 90 ASN A O 1
ATOM 728 N N . ALA A 1 91 ? -20.943 11.400 29.195 1.00 62.16 91 ALA A N 1
ATOM 729 C CA . ALA A 1 91 ? -20.069 10.867 30.233 1.00 62.16 91 ALA A CA 1
ATOM 730 C C . ALA A 1 91 ? -20.886 10.371 31.447 1.00 62.16 91 ALA A C 1
ATOM 732 O O . ALA A 1 91 ? -21.967 10.904 31.723 1.00 62.16 91 ALA A O 1
ATOM 733 N N . PRO A 1 92 ? -20.358 9.433 32.259 1.00 71.69 92 PRO A N 1
ATOM 734 C CA . PRO A 1 92 ? -21.008 9.017 33.506 1.00 71.69 92 PRO A CA 1
ATOM 735 C C . PRO A 1 92 ? -21.377 10.194 34.424 1.00 71.69 92 PRO A C 1
ATOM 737 O O . PRO A 1 92 ? -22.413 10.161 35.090 1.00 71.69 92 PRO A O 1
ATOM 740 N N . SER A 1 93 ? -20.577 11.269 34.404 1.00 75.12 93 SER A N 1
ATOM 741 C CA . SER A 1 93 ? -20.859 12.511 35.130 1.00 75.12 93 SER A CA 1
ATOM 742 C C . SER A 1 93 ? -22.135 13.211 34.656 1.00 75.12 93 SER A C 1
ATOM 744 O O . SER A 1 93 ? -22.832 13.785 35.482 1.00 75.12 93 SER A O 1
ATOM 746 N N . GLY A 1 94 ? -22.487 13.135 33.370 1.00 77.06 94 GLY A N 1
ATOM 747 C CA . GLY A 1 94 ? -23.710 13.724 32.823 1.00 77.06 94 GLY A CA 1
ATOM 748 C C . GLY A 1 94 ? -24.966 12.956 33.220 1.00 77.06 94 GLY A C 1
ATOM 749 O O . GLY A 1 94 ? -25.946 13.561 33.654 1.00 77.06 94 GLY A O 1
ATOM 750 N N . LYS A 1 95 ? -24.914 11.617 33.190 1.00 76.50 95 LYS A N 1
ATOM 751 C CA . LYS A 1 95 ? -26.010 10.776 33.703 1.00 76.50 95 LYS A CA 1
ATOM 752 C C . LYS A 1 95 ? -26.229 11.005 35.199 1.00 76.50 95 LYS A C 1
ATOM 754 O O . LYS A 1 95 ? -27.369 11.176 35.627 1.00 76.50 95 LYS A O 1
ATOM 759 N N . LYS A 1 96 ? -25.142 11.062 35.977 1.00 82.94 96 LYS A N 1
ATOM 760 C CA . LYS A 1 96 ? -25.201 11.364 37.413 1.00 82.94 96 LYS A CA 1
ATOM 761 C C . LYS A 1 96 ? -25.755 12.765 37.673 1.00 82.94 96 LYS A C 1
ATOM 763 O O . LYS A 1 96 ? -26.619 12.916 38.527 1.00 82.94 96 LYS A O 1
ATOM 768 N N . TRP A 1 97 ? -25.320 13.762 36.900 1.00 91.56 97 TRP A N 1
ATOM 769 C CA . TRP A 1 97 ? -25.809 15.136 37.016 1.00 91.56 97 TRP A CA 1
ATOM 770 C C . TRP A 1 97 ? -27.318 15.217 36.792 1.00 91.56 97 TRP A C 1
ATOM 772 O O . TRP A 1 97 ? -28.021 15.832 37.586 1.00 91.56 97 TRP A O 1
ATOM 782 N N . LEU A 1 98 ? -27.834 14.557 35.750 1.00 85.38 98 LEU A N 1
ATOM 783 C CA . LEU A 1 98 ? -29.261 14.585 35.433 1.00 85.38 98 LEU A CA 1
ATOM 784 C C . LEU A 1 98 ? -30.104 13.856 36.492 1.00 85.38 98 LEU A C 1
ATOM 786 O O . LEU A 1 98 ? -31.169 14.345 36.868 1.00 85.38 98 LEU A O 1
ATOM 790 N N . GLN A 1 99 ? -29.611 12.727 37.015 1.00 84.88 99 GLN A N 1
ATOM 791 C CA . GLN A 1 99 ? -30.235 12.025 38.144 1.00 84.88 99 GLN A CA 1
ATOM 792 C C . GLN A 1 99 ? -30.316 12.923 39.383 1.00 84.88 99 GLN A C 1
ATOM 794 O O . GLN A 1 99 ? -31.382 13.056 39.980 1.00 84.88 99 GLN A O 1
ATOM 799 N N . ASP A 1 100 ? -29.214 13.587 39.728 1.00 88.62 100 ASP A N 1
ATOM 800 C CA . ASP A 1 100 ? -29.151 14.497 40.872 1.00 88.62 100 ASP A CA 1
ATOM 801 C C . ASP A 1 100 ? -30.016 15.744 40.668 1.00 88.62 100 ASP A C 1
ATOM 803 O O . ASP A 1 100 ? -30.587 16.266 41.623 1.00 88.62 100 ASP A O 1
ATOM 807 N N . PHE A 1 101 ? -30.150 16.213 39.427 1.00 93.06 101 PHE A N 1
ATOM 808 C CA . PHE A 1 101 ? -30.994 17.350 39.071 1.00 93.06 101 PHE A CA 1
ATOM 809 C C . PHE A 1 101 ? -32.469 17.014 39.276 1.00 93.06 101 PHE A C 1
ATOM 811 O O . PHE A 1 101 ? -33.185 17.779 39.920 1.00 93.06 101 PHE A O 1
ATOM 818 N N . PHE A 1 102 ? -32.923 15.856 38.787 1.00 88.12 102 PHE A N 1
ATOM 819 C CA . PHE A 1 102 ? -34.303 15.419 39.002 1.00 88.12 102 PHE A CA 1
ATOM 820 C C . PHE A 1 102 ? -34.579 15.066 40.466 1.00 88.12 102 PHE A C 1
ATOM 822 O O . PHE A 1 102 ? -35.681 15.323 40.941 1.00 88.12 102 PHE A O 1
ATOM 829 N N . ALA A 1 103 ? -33.585 14.560 41.203 1.00 89.56 103 ALA A N 1
ATOM 830 C CA . ALA A 1 103 ? -33.699 14.374 42.648 1.00 89.56 103 ALA A CA 1
ATOM 831 C C . ALA A 1 103 ? -33.827 15.713 43.400 1.00 89.56 103 ALA A C 1
ATOM 833 O O . ALA A 1 103 ? -34.579 15.805 44.366 1.00 89.56 103 ALA A O 1
ATOM 834 N N . ALA A 1 104 ? -33.121 16.755 42.947 1.00 90.62 104 ALA A N 1
ATOM 835 C CA . ALA A 1 104 ? -33.155 18.090 43.544 1.00 90.62 104 ALA A CA 1
ATOM 836 C C . ALA A 1 104 ? -34.354 18.947 43.094 1.00 90.62 104 ALA A C 1
ATOM 838 O O . ALA A 1 104 ? -34.668 19.942 43.749 1.00 90.62 104 ALA A O 1
ATOM 839 N N . CYS A 1 105 ? -35.018 18.608 41.984 1.00 87.00 105 CYS A N 1
ATOM 840 C CA . CYS A 1 105 ? -36.099 19.416 41.429 1.00 87.00 105 CYS A CA 1
ATOM 841 C C . CYS A 1 105 ? -37.495 18.858 41.732 1.00 87.00 105 CYS A C 1
ATOM 843 O O . CYS A 1 105 ? -38.087 18.109 40.952 1.00 87.00 105 CYS A O 1
ATOM 845 N N . HIS A 1 106 ? -38.080 19.309 42.839 1.00 84.81 106 HIS A N 1
ATOM 846 C CA . HIS A 1 106 ? -39.459 18.979 43.193 1.00 84.81 106 HIS A CA 1
ATOM 847 C C . HIS A 1 106 ? -40.458 19.658 42.240 1.00 84.81 106 HIS A C 1
ATOM 849 O O . HIS A 1 106 ? -40.491 20.881 42.135 1.00 84.81 106 HIS A O 1
ATOM 855 N N . GLY A 1 107 ? -41.275 18.870 41.533 1.00 79.12 107 GLY A N 1
ATOM 856 C CA . GLY A 1 107 ? -42.308 19.385 40.620 1.00 79.12 107 GLY A CA 1
ATOM 857 C C . GLY A 1 107 ? -41.809 19.817 39.233 1.00 79.12 107 GLY A C 1
ATOM 858 O O . GLY A 1 107 ? -42.570 20.428 38.485 1.00 79.12 107 GLY A O 1
ATOM 859 N N . CYS A 1 108 ? -40.560 19.505 38.869 1.00 83.06 108 CYS A N 1
ATOM 860 C CA . CYS A 1 108 ? -40.063 19.678 37.501 1.00 83.06 108 CYS A CA 1
ATOM 861 C C . CYS A 1 108 ? -40.864 18.814 36.514 1.00 83.06 108 CYS A C 1
ATOM 863 O O . CYS A 1 108 ? -40.919 17.594 36.660 1.00 83.06 108 CYS A O 1
ATOM 865 N N . THR A 1 109 ? -41.411 19.419 35.458 1.00 83.69 109 THR A N 1
ATOM 866 C CA . THR A 1 109 ? -42.079 18.680 34.375 1.00 83.69 109 THR A CA 1
ATOM 867 C C . THR A 1 109 ? -41.283 18.783 33.087 1.00 83.69 109 THR A C 1
ATOM 869 O O . THR A 1 109 ? -40.992 19.886 32.632 1.00 83.69 109 THR A O 1
ATOM 872 N N . THR A 1 110 ? -41.006 17.652 32.447 1.00 77.06 110 THR A N 1
ATOM 873 C CA . THR A 1 110 ? -40.429 17.617 31.096 1.00 77.06 110 THR A CA 1
ATOM 874 C C . THR A 1 110 ? -41.457 17.062 30.121 1.00 77.06 110 THR A C 1
ATOM 876 O O . THR A 1 110 ? -42.326 16.283 30.503 1.00 77.06 110 THR A O 1
ATOM 879 N N . SER A 1 111 ? -41.417 17.526 28.872 1.00 67.75 111 SER A N 1
ATOM 880 C CA . SER A 1 111 ? -42.353 17.090 27.822 1.00 67.75 111 SER A CA 1
ATOM 881 C C . SER A 1 111 ? -41.834 15.881 27.031 1.00 67.75 111 SER A C 1
ATOM 883 O O . SER A 1 111 ? -42.514 15.408 26.130 1.00 67.75 111 SER A O 1
ATOM 885 N N . THR A 1 112 ? -40.663 15.352 27.393 1.00 55.47 112 THR A N 1
ATOM 886 C CA . THR A 1 112 ? -40.078 14.116 26.860 1.00 55.47 112 THR A CA 1
ATOM 887 C C . THR A 1 112 ? -40.030 13.031 27.940 1.00 55.47 112 THR A C 1
ATOM 889 O O . THR A 1 112 ? -39.791 13.324 29.110 1.00 55.47 112 THR A O 1
ATOM 892 N N . THR A 1 113 ? -40.279 11.775 27.557 1.00 42.28 113 THR A N 1
ATOM 893 C CA . THR A 1 113 ? -40.150 10.590 28.430 1.00 42.28 113 THR A CA 1
ATOM 894 C C . THR A 1 113 ? -38.671 10.303 28.742 1.00 42.28 113 THR A C 1
ATOM 896 O O . THR A 1 113 ? -37.810 10.817 28.032 1.00 42.28 113 THR A O 1
ATOM 899 N N . PRO A 1 114 ? -38.321 9.462 29.735 1.00 36.59 114 PRO A N 1
ATOM 900 C CA . PRO A 1 114 ? -36.923 9.091 30.001 1.00 36.59 114 PRO A CA 1
ATOM 901 C C . PRO A 1 114 ? -36.159 8.544 28.775 1.00 36.59 114 PRO A C 1
ATOM 903 O O . PRO A 1 114 ? -34.961 8.779 28.653 1.00 36.59 114 PRO A O 1
ATOM 906 N N . GLN A 1 115 ? -36.846 7.880 27.833 1.00 33.62 115 GLN A N 1
ATOM 907 C CA . GLN A 1 115 ? -36.303 7.498 26.516 1.00 33.62 115 GLN A CA 1
ATOM 908 C C . GLN A 1 115 ? -36.199 8.700 25.556 1.00 33.62 115 GLN A C 1
ATOM 910 O O . GLN A 1 115 ? -35.175 8.889 24.905 1.00 33.62 115 GLN A O 1
ATOM 915 N N . GLY A 1 116 ? -37.187 9.600 25.550 1.00 40.69 116 GLY A N 1
ATOM 916 C CA . GLY A 1 116 ? -37.114 10.882 24.838 1.00 40.69 116 GLY A CA 1
ATOM 917 C C . GLY A 1 116 ? -36.029 11.843 25.358 1.00 40.69 116 GLY A C 1
ATOM 918 O O . GLY A 1 116 ? -35.568 12.702 24.608 1.00 40.69 116 GLY A O 1
ATOM 919 N N . HIS A 1 117 ? -35.574 11.704 26.611 1.00 46.72 117 HIS A N 1
ATOM 920 C CA . HIS A 1 117 ? -34.455 12.478 27.176 1.00 46.72 117 HIS A CA 1
ATOM 921 C C . HIS A 1 117 ? -33.128 12.151 26.479 1.00 46.72 117 HIS A C 1
ATOM 923 O O . HIS A 1 117 ? -32.287 13.037 26.357 1.00 46.72 117 HIS A O 1
ATOM 929 N N . GLN A 1 118 ? -32.964 10.933 25.946 1.00 39.31 118 GLN A N 1
ATOM 930 C CA . GLN A 1 118 ? -31.832 10.575 25.080 1.00 39.31 118 GLN A CA 1
ATOM 931 C C . GLN A 1 118 ? -32.017 11.092 23.641 1.00 39.31 118 GLN A C 1
ATOM 933 O O . GLN A 1 118 ? -31.045 11.467 22.993 1.00 39.31 118 GLN A O 1
ATOM 938 N N . GLN A 1 119 ? -33.256 11.229 23.159 1.00 36.38 119 GLN A N 1
ATOM 939 C CA . GLN A 1 119 ? -33.541 11.774 21.824 1.00 36.38 119 GLN A CA 1
ATOM 940 C C . GLN A 1 119 ? -33.285 13.290 21.714 1.00 36.38 119 GLN A C 1
ATOM 942 O O . GLN A 1 119 ? -32.863 13.770 20.663 1.00 36.38 119 GLN A O 1
ATOM 947 N N . VAL A 1 120 ? -33.487 14.061 22.793 1.00 41.97 120 VAL A N 1
ATOM 948 C CA . VAL A 1 120 ? -33.131 15.498 22.822 1.00 41.97 120 VAL A CA 1
ATOM 949 C C . VAL A 1 120 ? -31.613 15.686 22.705 1.00 41.97 120 VAL A C 1
ATOM 951 O O . VAL A 1 120 ? -31.169 16.653 22.086 1.00 41.97 120 VAL A O 1
ATOM 954 N N . ILE A 1 121 ? -30.816 14.738 23.216 1.00 41.12 121 ILE A N 1
ATOM 955 C CA . ILE A 1 121 ? -29.354 14.700 23.025 1.00 41.12 121 ILE A CA 1
ATOM 956 C C . ILE A 1 121 ? -29.011 14.495 21.533 1.00 41.12 121 ILE A C 1
ATOM 958 O O . ILE A 1 121 ? -28.084 15.129 21.034 1.00 41.12 121 ILE A O 1
ATOM 962 N N . LEU A 1 122 ? -29.808 13.708 20.795 1.00 35.22 122 LEU A N 1
ATOM 963 C CA . LEU A 1 122 ? -29.681 13.500 19.341 1.00 35.22 122 LEU A CA 1
ATOM 964 C C . LEU A 1 122 ? -30.116 14.717 18.501 1.00 35.22 122 LEU A C 1
ATOM 966 O O . LEU A 1 122 ? -29.464 15.041 17.507 1.00 35.22 122 LEU A O 1
ATOM 970 N N . LEU A 1 123 ? -31.177 15.434 18.893 1.00 37.50 123 LEU A N 1
ATOM 971 C CA . LEU A 1 123 ? -31.640 16.638 18.178 1.00 37.50 123 LEU A CA 1
ATOM 972 C C . LEU A 1 123 ? -30.617 17.788 18.237 1.00 37.50 123 LEU A C 1
ATOM 974 O O . LEU A 1 123 ? -30.472 18.529 17.268 1.00 37.50 123 LEU A O 1
ATOM 978 N N . HIS A 1 124 ? -29.841 17.880 19.323 1.00 40.69 124 HIS A N 1
ATOM 979 C CA . HIS A 1 124 ? -28.728 18.833 19.445 1.00 40.69 124 HIS A CA 1
ATOM 980 C C . HIS A 1 124 ? -27.527 18.507 18.540 1.00 40.69 124 HIS A C 1
ATOM 982 O O . HIS A 1 124 ? -26.669 19.355 18.304 1.00 40.69 124 HIS A O 1
ATOM 988 N N . LEU A 1 125 ? -27.430 17.275 18.041 1.00 34.66 125 LEU A N 1
ATOM 989 C CA . LEU A 1 125 ? -26.320 16.834 17.200 1.00 34.66 125 LEU A CA 1
ATOM 990 C C . LEU A 1 125 ? -26.666 16.906 15.700 1.00 34.66 125 LEU A C 1
ATOM 992 O O . LEU A 1 125 ? -25.789 17.213 14.893 1.00 34.66 125 LEU A O 1
ATOM 996 N N . LYS A 1 126 ? -27.946 16.743 15.325 1.00 31.05 126 LYS A N 1
ATOM 997 C CA . LYS A 1 126 ? -28.412 16.822 13.924 1.00 31.05 126 LYS A CA 1
ATOM 998 C C . LYS A 1 126 ? -28.245 18.205 13.274 1.00 31.05 126 LYS A C 1
ATOM 1000 O O . LYS A 1 126 ? -27.966 18.269 12.081 1.00 31.05 126 LYS A O 1
ATOM 1005 N N . CYS A 1 127 ? -28.330 19.309 14.026 1.00 32.88 127 CYS A N 1
ATOM 1006 C CA . CYS A 1 127 ? -28.095 20.653 13.465 1.00 32.88 127 CYS A CA 1
ATOM 1007 C C . CYS A 1 127 ? -26.638 20.915 13.041 1.00 32.88 127 CYS A C 1
ATOM 1009 O O . CYS A 1 127 ? -26.405 21.865 12.302 1.00 32.88 127 CYS A O 1
ATOM 1011 N N . ASN A 1 128 ? -25.669 20.092 13.462 1.00 33.47 128 ASN A N 1
ATOM 1012 C CA . ASN A 1 128 ? -24.266 20.244 13.057 1.00 33.47 128 ASN A CA 1
ATOM 1013 C C . ASN A 1 128 ? -23.902 19.492 11.762 1.00 33.47 128 ASN A C 1
ATOM 1015 O O . ASN A 1 128 ? -22.792 19.673 11.275 1.00 33.47 128 ASN A O 1
ATOM 1019 N N . PHE A 1 129 ? -24.798 18.669 11.201 1.00 30.08 129 PHE A N 1
ATOM 1020 C CA . PHE A 1 129 ? -24.492 17.794 10.054 1.00 30.08 129 PHE A CA 1
ATOM 1021 C C . PHE A 1 129 ? -25.190 18.177 8.736 1.00 30.08 129 PHE A C 1
ATOM 1023 O O . PHE A 1 129 ? -24.918 17.563 7.709 1.00 30.08 129 PHE A O 1
ATOM 1030 N N . SER A 1 130 ? -26.049 19.204 8.716 1.00 25.83 130 SER A N 1
ATOM 1031 C CA . SER A 1 130 ? -26.655 19.704 7.474 1.00 25.83 130 SER A CA 1
ATOM 1032 C C . SER A 1 130 ? -25.918 20.948 6.969 1.00 25.83 130 SER A C 1
ATOM 1034 O O . SER A 1 130 ? -25.960 22.007 7.591 1.00 25.83 130 SER A O 1
ATOM 1036 N N . HIS A 1 131 ? -25.273 20.828 5.808 1.00 31.59 131 HIS A N 1
ATOM 1037 C CA . HIS A 1 131 ? -24.597 21.914 5.086 1.00 31.59 131 HIS A CA 1
ATOM 1038 C C . HIS A 1 131 ? -25.543 22.971 4.469 1.00 31.59 131 HIS A C 1
ATOM 1040 O O . HIS A 1 131 ? -25.126 23.740 3.607 1.00 31.59 131 HIS A O 1
ATOM 1046 N N . THR A 1 132 ? -26.795 23.090 4.916 1.00 28.08 132 THR A N 1
ATOM 1047 C CA . THR A 1 132 ? -27.698 24.175 4.493 1.00 28.08 132 THR A CA 1
ATOM 1048 C C . THR A 1 132 ? -27.981 25.146 5.633 1.00 28.08 132 THR A C 1
ATOM 1050 O O . THR A 1 132 ? -29.095 25.208 6.138 1.00 28.08 132 THR A O 1
ATOM 1053 N N . CYS A 1 133 ? -26.975 25.936 6.017 1.00 25.80 133 CYS A N 1
ATOM 1054 C CA . CYS A 1 133 ? -27.152 27.195 6.744 1.00 25.80 133 CYS A CA 1
ATOM 1055 C C . CYS A 1 133 ? -26.068 28.187 6.287 1.00 25.80 133 CYS A C 1
ATOM 1057 O O . CYS A 1 133 ? -24.876 27.916 6.396 1.00 25.80 133 CYS A O 1
ATOM 1059 N N . LEU A 1 134 ? -26.513 29.313 5.724 1.00 25.27 134 LEU A N 1
ATOM 1060 C CA . LEU A 1 134 ? -25.702 30.394 5.145 1.00 25.27 134 LEU A CA 1
ATOM 1061 C C . LEU A 1 134 ? -24.683 30.994 6.142 1.00 25.27 134 LEU A C 1
ATOM 1063 O O . LEU A 1 134 ? -24.954 31.004 7.346 1.00 25.27 134 LEU A O 1
ATOM 1067 N N . PRO A 1 135 ? -23.545 31.542 5.663 1.00 29.22 135 PRO A N 1
ATOM 1068 C CA . PRO A 1 135 ? -22.477 32.025 6.530 1.00 29.22 135 PRO A CA 1
ATOM 1069 C C . PRO A 1 135 ? -22.797 33.366 7.218 1.00 29.22 135 PRO A C 1
ATOM 1071 O O . PRO A 1 135 ? -23.344 34.287 6.619 1.00 29.22 135 PRO A O 1
ATOM 1074 N N . GLU A 1 136 ? -22.416 33.394 8.498 1.00 27.55 136 GLU A N 1
ATOM 1075 C CA . GLU A 1 136 ? -22.122 34.479 9.450 1.00 27.55 136 GLU A CA 1
ATOM 1076 C C . GLU A 1 136 ? -22.745 35.883 9.300 1.00 27.55 136 GLU A C 1
ATOM 1078 O O . GLU A 1 136 ? -22.456 36.649 8.386 1.00 27.55 136 GLU A O 1
ATOM 1083 N N . ALA A 1 137 ? -23.409 36.313 10.381 1.00 25.36 137 ALA A N 1
ATOM 1084 C CA . ALA A 1 137 ? -23.361 37.695 10.849 1.00 25.36 137 ALA A CA 1
ATOM 1085 C C . ALA A 1 137 ? -22.829 37.701 12.290 1.00 25.36 137 ALA A C 1
ATOM 1087 O O . ALA A 1 137 ? -23.512 37.266 13.220 1.00 25.36 137 ALA A O 1
ATOM 1088 N N . SER A 1 138 ? -21.603 38.193 12.479 1.00 27.67 138 SER A N 1
ATOM 1089 C CA . SER A 1 138 ? -21.075 38.538 13.796 1.00 27.67 138 SER A CA 1
ATOM 1090 C C . SER A 1 138 ? -21.024 40.060 13.958 1.00 27.67 138 SER A C 1
ATOM 1092 O O . SER A 1 138 ? -20.573 40.774 13.072 1.00 27.67 138 SER A O 1
ATOM 1094 N N . LYS A 1 139 ? -21.480 40.502 15.139 1.00 30.23 139 LYS A N 1
ATOM 1095 C CA . LYS A 1 139 ? -21.253 41.797 15.807 1.00 30.23 139 LYS A CA 1
ATOM 1096 C C . LYS A 1 139 ? -21.828 43.048 15.121 1.00 30.23 139 LYS A C 1
ATOM 1098 O O . LYS A 1 139 ? -21.413 43.477 14.057 1.00 30.23 139 LYS A O 1
ATOM 1103 N N . GLY A 1 140 ? -22.803 43.646 15.807 1.00 27.06 140 GLY A N 1
ATOM 1104 C CA . GLY A 1 140 ? -23.533 44.821 15.351 1.00 27.06 140 GLY A CA 1
ATOM 1105 C C . GLY A 1 140 ? -22.714 46.111 15.298 1.00 27.06 140 GLY A C 1
ATOM 1106 O O . GLY A 1 140 ? -21.751 46.295 16.039 1.00 27.06 140 GLY A O 1
ATOM 1107 N N . GLY A 1 141 ? -23.191 47.023 14.453 1.00 24.97 141 GLY A N 1
ATOM 1108 C CA . GLY A 1 141 ? -22.757 48.411 14.392 1.00 24.97 141 GLY A CA 1
ATOM 1109 C C . GLY A 1 141 ? -23.154 49.080 13.077 1.00 24.97 141 GLY A C 1
ATOM 1110 O O . GLY A 1 141 ? -22.505 48.861 12.068 1.00 24.97 141 GLY A O 1
ATOM 1111 N N . THR A 1 142 ? -24.196 49.916 13.143 1.00 26.80 142 THR A N 1
ATOM 1112 C CA . THR A 1 142 ? -24.493 51.079 12.274 1.00 26.80 142 THR A CA 1
ATOM 1113 C C . THR A 1 142 ? -24.829 50.881 10.783 1.00 26.80 142 THR A C 1
ATOM 1115 O O . THR A 1 142 ? -23.966 50.613 9.964 1.00 26.80 142 THR A O 1
ATOM 1118 N N . GLY A 1 143 ? -26.099 51.157 10.449 1.00 23.44 143 GLY A N 1
ATOM 1119 C CA . GLY A 1 143 ? -26.506 52.246 9.539 1.00 23.44 143 GLY A CA 1
ATOM 1120 C C . GLY A 1 143 ? -26.105 52.216 8.054 1.00 23.44 143 GLY A C 1
ATOM 1121 O O . GLY A 1 143 ? -24.947 52.394 7.711 1.00 23.44 143 GLY A O 1
ATOM 1122 N N . LEU A 1 144 ? -27.128 52.124 7.193 1.00 25.45 144 LEU A N 1
ATOM 1123 C CA . LEU A 1 144 ? -27.282 52.782 5.877 1.00 25.45 144 LEU A CA 1
ATOM 1124 C C . LEU A 1 144 ? -26.239 53.872 5.509 1.00 25.45 144 LEU A C 1
ATOM 1126 O O . LEU A 1 144 ? -26.135 54.848 6.245 1.00 25.45 144 LEU A O 1
ATOM 1130 N N . LEU A 1 145 ? -25.596 53.787 4.328 1.00 25.22 145 LEU A N 1
ATOM 1131 C CA . LEU A 1 145 ? -25.841 54.587 3.096 1.00 25.22 145 LEU A CA 1
ATOM 1132 C C . LEU A 1 145 ? -24.614 54.581 2.134 1.00 25.22 145 LEU A C 1
ATOM 1134 O O . LEU A 1 145 ? -23.484 54.724 2.577 1.00 25.22 145 LEU A O 1
ATOM 1138 N N . LEU A 1 146 ? -24.906 54.463 0.831 1.00 25.00 146 LEU A N 1
ATOM 1139 C CA . LEU A 1 146 ? -24.274 55.042 -0.378 1.00 25.00 146 LEU A CA 1
ATOM 1140 C C . LEU A 1 146 ? -22.737 55.248 -0.539 1.00 25.00 146 LEU A C 1
ATOM 1142 O O . LEU A 1 146 ? -22.097 55.995 0.188 1.00 25.00 146 LEU A O 1
ATOM 1146 N N . ASP A 1 147 ? -22.275 54.756 -1.699 1.00 25.30 147 ASP A N 1
ATOM 1147 C CA . ASP A 1 147 ? -21.465 55.433 -2.730 1.00 25.30 147 ASP A CA 1
ATOM 1148 C C . ASP A 1 147 ? -19.946 55.720 -2.595 1.00 25.30 147 ASP A C 1
ATOM 1150 O O . ASP A 1 147 ? -19.462 56.495 -1.780 1.00 25.30 147 ASP A O 1
ATOM 1154 N N . THR A 1 148 ? -19.268 55.256 -3.657 1.00 24.83 148 THR A N 1
ATOM 1155 C CA . THR A 1 148 ? -18.114 55.837 -4.379 1.00 24.83 148 THR A CA 1
ATOM 1156 C C . THR A 1 148 ? -16.678 55.495 -3.952 1.00 24.83 148 THR A C 1
ATOM 1158 O O . THR A 1 148 ? -16.146 55.919 -2.934 1.00 24.83 148 THR A O 1
ATOM 1161 N N . LEU A 1 149 ? -16.028 54.797 -4.892 1.00 26.22 149 LEU A N 1
ATOM 1162 C CA . LEU A 1 149 ? -14.598 54.710 -5.208 1.00 26.22 149 LEU A CA 1
ATOM 1163 C C . LEU A 1 149 ? -13.728 55.913 -4.789 1.00 26.22 149 LEU A C 1
ATOM 1165 O O . LEU A 1 149 ? -14.024 57.049 -5.156 1.00 26.22 149 LEU A O 1
ATOM 1169 N N . LYS A 1 150 ? -12.532 55.633 -4.251 1.00 26.56 150 LYS A N 1
ATOM 1170 C CA . LYS A 1 150 ? -11.281 56.283 -4.690 1.00 26.56 150 LYS A CA 1
ATOM 1171 C C . LYS A 1 150 ? -10.034 55.504 -4.260 1.00 26.56 150 LYS A C 1
ATOM 1173 O O . LYS A 1 150 ? -9.936 55.004 -3.147 1.00 26.56 150 LYS A O 1
ATOM 1178 N N . ALA A 1 151 ? -9.117 55.411 -5.217 1.00 24.45 151 ALA A N 1
ATOM 1179 C CA . ALA A 1 151 ? -7.785 54.827 -5.152 1.00 24.45 151 ALA A CA 1
ATOM 1180 C C . ALA A 1 151 ? -6.847 55.562 -4.175 1.00 24.45 151 ALA A C 1
ATOM 1182 O O . ALA A 1 151 ? -7.079 56.736 -3.906 1.00 24.45 151 ALA A O 1
ATOM 1183 N N . THR A 1 152 ? -5.770 54.899 -3.720 1.00 24.20 152 THR A N 1
ATOM 1184 C CA . THR A 1 152 ? -4.367 55.123 -4.164 1.00 24.20 152 THR A CA 1
ATOM 1185 C C . THR A 1 152 ? -3.343 54.442 -3.234 1.00 24.20 152 THR A C 1
ATOM 1187 O O . THR A 1 152 ? -3.470 54.577 -2.024 1.00 24.20 152 THR A O 1
ATOM 1190 N N . SER A 1 153 ? -2.282 53.874 -3.849 1.00 24.14 153 SER A N 1
ATOM 1191 C CA . SER A 1 153 ? -0.854 53.958 -3.436 1.00 24.14 153 SER A CA 1
ATOM 1192 C C . SER A 1 153 ? -0.377 53.128 -2.225 1.00 24.14 153 SER A C 1
ATOM 1194 O O . SER A 1 153 ? -1.070 53.063 -1.225 1.00 24.14 153 SER A O 1
ATOM 1196 N N . GLU A 1 154 ? 0.814 52.521 -2.130 1.00 24.36 154 GLU A N 1
ATOM 1197 C CA . GLU A 1 154 ? 1.965 52.175 -2.991 1.00 24.36 154 GLU A CA 1
ATOM 1198 C C . GLU A 1 154 ? 2.880 51.238 -2.151 1.00 24.36 154 GLU A C 1
ATOM 1200 O O . GLU A 1 154 ? 2.908 51.340 -0.928 1.00 24.36 154 GLU A O 1
ATOM 1205 N N . TYR A 1 155 ? 3.657 50.394 -2.843 1.00 23.34 155 TYR A N 1
ATOM 1206 C CA . TYR A 1 155 ? 4.989 49.842 -2.509 1.00 23.34 155 TYR A CA 1
ATOM 1207 C C . TYR A 1 155 ? 5.259 48.867 -1.325 1.00 23.34 155 TYR A C 1
ATOM 1209 O O . TYR A 1 155 ? 5.065 49.147 -0.149 1.00 23.34 155 TYR A O 1
ATOM 1217 N N . ALA A 1 156 ? 5.842 47.719 -1.710 1.00 24.03 156 ALA A N 1
ATOM 1218 C CA . ALA A 1 156 ? 6.450 46.617 -0.933 1.00 24.03 156 ALA A CA 1
ATOM 1219 C C . ALA A 1 156 ? 7.955 46.901 -0.602 1.00 24.03 156 ALA A C 1
ATOM 1221 O O . ALA A 1 156 ? 8.376 48.019 -0.906 1.00 24.03 156 ALA A O 1
ATOM 1222 N N . PRO A 1 157 ? 8.841 45.969 -0.119 1.00 37.03 157 PRO A N 1
ATOM 1223 C CA . PRO A 1 157 ? 8.691 44.543 0.277 1.00 37.03 157 PRO A CA 1
ATOM 1224 C C . PRO A 1 157 ? 9.498 44.060 1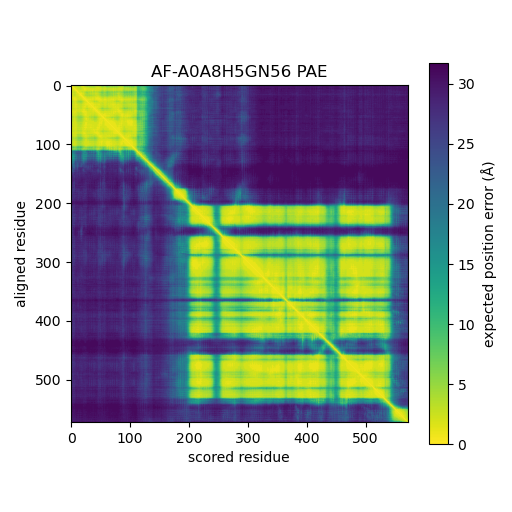.536 1.00 37.03 157 PRO A C 1
ATOM 1226 O O . PRO A 1 157 ? 10.425 44.724 1.991 1.00 37.03 157 PRO A O 1
ATOM 1229 N N . SER A 1 158 ? 9.223 42.844 2.058 1.00 24.06 158 SER A N 1
ATOM 1230 C CA . SER A 1 158 ? 10.232 41.788 2.391 1.00 24.06 158 SER A CA 1
ATOM 1231 C C . SER A 1 158 ? 9.645 40.518 3.075 1.00 24.06 158 SER A C 1
ATOM 1233 O O . SER A 1 158 ? 8.971 40.597 4.090 1.00 24.06 158 SER A O 1
ATOM 1235 N N . THR A 1 159 ? 9.933 39.362 2.449 1.00 25.42 159 THR A N 1
ATOM 1236 C CA . THR A 1 159 ? 10.015 37.916 2.836 1.00 25.42 159 THR A CA 1
ATOM 1237 C C . THR A 1 159 ? 9.250 37.264 4.026 1.00 25.42 159 THR A C 1
ATOM 1239 O O . THR A 1 159 ? 9.108 37.860 5.088 1.00 25.42 159 THR A O 1
ATOM 1242 N N . PRO A 1 160 ? 8.836 35.970 3.903 1.00 27.20 160 PRO A N 1
ATOM 1243 C CA . PRO A 1 160 ? 7.805 35.342 4.738 1.00 27.20 160 PRO A CA 1
ATOM 1244 C C . PRO A 1 160 ? 8.339 34.469 5.892 1.00 27.20 160 PRO A C 1
ATOM 1246 O O . PRO A 1 160 ? 9.320 33.742 5.749 1.00 27.20 160 PRO A O 1
ATOM 1249 N N . SER A 1 161 ? 7.607 34.458 7.011 1.00 25.81 161 SER A N 1
ATOM 1250 C CA . SER A 1 161 ? 7.671 33.419 8.050 1.00 25.81 161 SER A CA 1
ATOM 1251 C C . SER A 1 161 ? 6.375 32.606 8.043 1.00 25.81 161 SER A C 1
ATOM 1253 O O . SER A 1 161 ? 5.291 33.147 8.248 1.00 25.81 161 SER A O 1
ATOM 1255 N N . ASN A 1 162 ? 6.493 31.298 7.808 1.00 29.42 162 ASN A N 1
ATOM 1256 C CA . ASN A 1 162 ? 5.383 30.347 7.829 1.00 29.42 162 ASN A CA 1
ATOM 1257 C C . ASN A 1 162 ? 4.935 30.060 9.269 1.00 29.42 162 ASN A C 1
ATOM 1259 O O . ASN A 1 162 ? 5.654 29.407 10.021 1.00 29.42 162 ASN A O 1
ATOM 1263 N N . THR A 1 163 ? 3.712 30.470 9.614 1.00 28.39 163 THR A N 1
ATOM 1264 C CA . THR A 1 163 ? 2.967 29.936 10.764 1.00 28.39 163 THR A CA 1
ATOM 1265 C C . THR A 1 163 ? 1.611 29.462 10.251 1.00 28.39 163 THR A C 1
ATOM 1267 O O . THR A 1 163 ? 0.801 30.266 9.801 1.00 28.39 163 THR A O 1
ATOM 1270 N N . LEU A 1 164 ? 1.391 28.147 10.250 1.00 27.00 164 LEU A N 1
ATOM 1271 C CA . LEU A 1 164 ? 0.130 27.532 9.832 1.00 27.00 164 LEU A CA 1
ATOM 1272 C C . LEU A 1 164 ? -0.929 27.705 10.933 1.00 27.00 164 LEU A C 1
ATO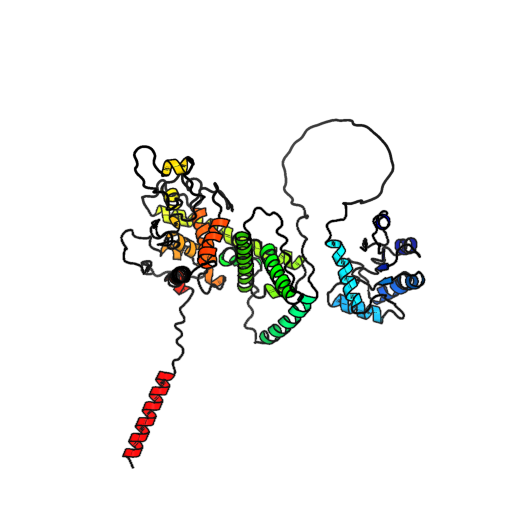M 1274 O O . LEU A 1 164 ? -0.664 27.440 12.106 1.00 27.00 164 LEU A O 1
ATOM 1278 N N . THR A 1 165 ? -2.115 28.167 10.541 1.00 28.19 165 THR A N 1
ATOM 1279 C CA . THR A 1 165 ? -3.277 28.458 11.389 1.00 28.19 165 THR A CA 1
ATOM 1280 C C . THR A 1 165 ? -4.183 27.237 11.595 1.00 28.19 165 THR A C 1
ATOM 1282 O O . THR A 1 165 ? -4.214 26.290 10.812 1.00 28.19 165 THR A O 1
ATOM 1285 N N . ALA A 1 166 ? -4.929 27.269 12.699 1.00 28.55 166 ALA A N 1
ATOM 1286 C CA . ALA A 1 166 ? -5.694 26.173 13.287 1.00 28.55 166 ALA A CA 1
ATOM 1287 C C . ALA A 1 166 ? -7.066 25.892 12.623 1.00 28.55 166 ALA A C 1
ATOM 1289 O O . ALA A 1 166 ? -8.078 25.869 13.319 1.00 28.55 166 ALA A O 1
ATOM 1290 N N . SER A 1 167 ? -7.132 25.667 11.302 1.00 30.67 167 SER A N 1
ATOM 1291 C CA . SER A 1 167 ? -8.413 25.431 10.593 1.00 30.67 167 SER A CA 1
ATOM 1292 C C . SER A 1 167 ? -8.521 24.107 9.814 1.00 30.67 167 SER A C 1
ATOM 1294 O O . SER A 1 167 ? -9.152 24.062 8.760 1.00 30.67 167 SER A O 1
ATOM 1296 N N . GLN A 1 168 ? -7.926 23.011 10.293 1.00 27.78 168 GLN A N 1
ATOM 1297 C CA . GLN A 1 168 ? -7.985 21.721 9.572 1.00 27.78 168 GLN A CA 1
ATOM 1298 C C . GLN A 1 168 ? -8.301 20.497 10.443 1.00 27.78 168 GLN A C 1
ATOM 1300 O O . GLN A 1 168 ? -7.941 19.377 10.093 1.00 27.78 168 GLN A O 1
ATOM 1305 N N . ALA A 1 169 ? -8.989 20.667 11.572 1.00 26.48 169 ALA A N 1
ATOM 1306 C CA . ALA A 1 169 ? -9.312 19.536 12.440 1.00 26.48 169 ALA A CA 1
ATOM 1307 C C . ALA A 1 169 ? -10.718 19.640 13.041 1.00 26.48 169 ALA A C 1
ATOM 1309 O O . ALA A 1 169 ? -10.850 20.088 14.173 1.00 26.48 169 ALA A O 1
ATOM 1310 N N . ALA A 1 170 ? -11.749 19.221 12.300 1.00 26.48 170 ALA A N 1
ATOM 1311 C CA . ALA A 1 170 ? -12.974 18.637 12.864 1.00 26.48 170 ALA A CA 1
ATOM 1312 C C . ALA A 1 170 ? -13.940 18.223 11.740 1.00 26.48 170 ALA A C 1
ATOM 1314 O O . ALA A 1 170 ? -14.489 19.100 11.085 1.00 26.48 170 ALA A O 1
ATOM 1315 N N . ASN A 1 171 ? -14.140 16.914 11.530 1.00 27.91 171 ASN A N 1
ATOM 1316 C CA . ASN A 1 171 ? -15.401 16.318 11.055 1.00 27.91 171 ASN A CA 1
ATOM 1317 C C . ASN A 1 171 ? -15.383 14.775 11.200 1.00 27.91 171 ASN A C 1
ATOM 1319 O O . ASN A 1 171 ? -14.317 14.173 11.075 1.00 27.91 171 ASN A O 1
ATOM 1323 N N . CYS A 1 172 ? -16.582 14.193 11.399 1.00 23.66 172 CYS A N 1
ATOM 1324 C CA . CYS A 1 172 ? -16.988 12.781 11.647 1.00 23.66 172 CYS A CA 1
ATOM 1325 C C . CYS A 1 172 ? -17.035 12.341 13.134 1.00 23.66 172 CYS A C 1
ATOM 1327 O O . CYS A 1 172 ? -16.084 12.586 13.868 1.00 23.66 172 CYS A O 1
ATOM 1329 N N . ALA A 1 173 ? -18.074 11.681 13.677 1.00 31.28 173 ALA A N 1
ATOM 1330 C CA . ALA A 1 173 ? -19.344 11.122 13.167 1.00 31.28 173 ALA A CA 1
ATOM 1331 C C . ALA A 1 173 ? -20.344 10.897 14.350 1.00 31.28 173 ALA A C 1
ATOM 1333 O O . ALA A 1 173 ? -19.929 10.959 15.509 1.00 31.28 173 ALA A O 1
ATOM 1334 N N . ILE A 1 174 ? -21.639 10.654 14.073 1.00 30.83 174 ILE A N 1
ATOM 1335 C CA . ILE A 1 174 ? -22.700 10.206 15.014 1.00 30.83 174 ILE A CA 1
ATOM 1336 C C . ILE A 1 174 ? -23.176 8.816 14.544 1.00 30.83 174 ILE A C 1
ATOM 1338 O O . ILE A 1 174 ? -23.474 8.686 13.363 1.00 30.83 174 ILE A O 1
ATOM 1342 N N . GLU A 1 175 ? -23.257 7.834 15.452 1.00 35.88 175 GLU A N 1
ATOM 1343 C CA . GLU A 1 175 ? -23.651 6.423 15.220 1.00 35.88 175 GLU A CA 1
ATOM 1344 C C . GLU A 1 175 ? -25.173 6.157 15.375 1.00 35.88 175 GLU A C 1
ATOM 1346 O O . GLU A 1 175 ? -25.872 6.857 16.119 1.00 35.88 175 GLU A O 1
ATOM 1351 N N . ASP A 1 176 ? -25.643 5.108 14.687 1.00 37.91 176 ASP A N 1
ATOM 1352 C CA . ASP A 1 176 ? -27.001 4.542 14.611 1.00 37.91 176 ASP A CA 1
ATOM 1353 C C . ASP A 1 176 ? -27.412 3.735 15.880 1.00 37.91 176 ASP A C 1
ATOM 1355 O O . ASP A 1 176 ? -26.622 2.945 16.404 1.00 37.91 176 ASP A O 1
ATOM 1359 N N . PRO A 1 177 ? -28.639 3.895 16.422 1.00 35.69 177 PRO A N 1
ATOM 1360 C CA . PRO A 1 177 ? -29.137 3.118 17.565 1.00 35.69 177 PRO A CA 1
ATOM 1361 C C . PRO A 1 177 ? -29.360 1.604 17.336 1.00 35.69 177 PRO A C 1
ATOM 1363 O O . PRO A 1 177 ? -29.435 0.873 18.329 1.00 35.69 177 PRO A O 1
ATOM 1366 N N . VAL A 1 178 ? -29.459 1.105 16.101 1.00 37.19 178 VAL A N 1
ATOM 1367 C CA . VAL A 1 178 ? -29.524 -0.343 15.800 1.00 37.19 178 VAL A CA 1
ATOM 1368 C C . VAL A 1 178 ? -28.130 -0.969 15.918 1.00 37.19 178 VAL A C 1
ATOM 1370 O O . VAL A 1 178 ? -27.956 -1.960 16.647 1.00 37.19 178 VAL A O 1
ATOM 1373 N N . ALA A 1 179 ? -27.119 -0.277 15.384 1.00 37.66 179 ALA A N 1
ATOM 1374 C CA . ALA A 1 179 ? -25.704 -0.608 15.548 1.00 37.66 179 ALA A CA 1
ATOM 1375 C C . ALA A 1 179 ? -25.286 -0.667 17.032 1.00 37.66 179 ALA A C 1
ATOM 1377 O O . ALA A 1 179 ? -24.493 -1.520 17.439 1.00 37.66 179 ALA A O 1
ATOM 1378 N N . GLU A 1 180 ? -25.887 0.158 17.897 1.00 41.12 180 GLU A N 1
ATOM 1379 C CA . GLU A 1 180 ? -25.627 0.149 19.344 1.00 41.12 180 GLU A CA 1
ATOM 1380 C C . GLU A 1 180 ? -26.042 -1.170 20.027 1.00 41.12 180 GLU A C 1
ATOM 1382 O O . GLU A 1 180 ? -25.348 -1.676 20.917 1.00 41.12 180 GLU A O 1
ATOM 1387 N N . VAL A 1 181 ? -27.160 -1.778 19.617 1.00 40.38 181 VAL A N 1
ATOM 1388 C CA . VAL A 1 181 ? -27.650 -3.036 20.211 1.00 40.38 181 VAL A CA 1
ATOM 1389 C C . VAL A 1 181 ? -26.817 -4.226 19.732 1.00 40.38 181 VAL A C 1
ATOM 1391 O O . VAL A 1 181 ? -26.489 -5.114 20.532 1.00 40.38 181 VAL A O 1
ATOM 1394 N N . ALA A 1 182 ? -26.416 -4.231 18.459 1.00 40.88 182 ALA A N 1
ATOM 1395 C CA . ALA A 1 182 ? -25.477 -5.210 17.915 1.00 40.88 182 ALA A CA 1
ATOM 1396 C C . ALA A 1 182 ? -24.097 -5.094 18.593 1.00 40.88 182 ALA A C 1
ATOM 1398 O O . ALA A 1 182 ? -23.530 -6.098 19.045 1.00 40.88 182 ALA A O 1
ATOM 1399 N N . ARG A 1 183 ? -23.610 -3.862 18.796 1.00 43.28 183 ARG A N 1
ATOM 1400 C CA . ARG A 1 183 ? -22.375 -3.534 19.525 1.00 43.28 183 ARG A CA 1
ATOM 1401 C C . ARG A 1 183 ? -22.392 -4.040 20.964 1.00 43.28 183 ARG A C 1
ATOM 1403 O O . ARG A 1 183 ? -21.413 -4.643 21.412 1.00 43.28 183 ARG A O 1
ATOM 1410 N N . LEU A 1 184 ? -23.499 -3.869 21.689 1.00 41.16 184 LEU A N 1
ATOM 1411 C CA . LEU A 1 184 ? -23.635 -4.337 23.075 1.00 41.16 184 LEU A CA 1
ATOM 1412 C C . LEU A 1 184 ? -23.644 -5.870 23.183 1.00 41.16 184 LEU A C 1
ATOM 1414 O O . LEU A 1 184 ? -22.999 -6.422 24.078 1.00 41.16 184 LEU A O 1
ATOM 1418 N N . LYS A 1 185 ? -24.304 -6.576 22.255 1.00 42.19 185 LYS A N 1
ATOM 1419 C CA . LYS A 1 185 ? -24.305 -8.052 22.223 1.00 42.19 185 LYS A CA 1
ATOM 1420 C C . LYS A 1 185 ? -22.908 -8.620 21.945 1.00 42.19 185 LYS A C 1
ATOM 1422 O O . LYS A 1 185 ? -22.497 -9.567 22.618 1.00 42.19 185 LYS A O 1
ATOM 1427 N N . ARG A 1 186 ? -22.155 -8.008 21.023 1.00 44.19 186 ARG A N 1
ATOM 1428 C CA . ARG A 1 186 ? -20.769 -8.394 20.687 1.00 44.19 186 ARG A CA 1
ATOM 1429 C C . ARG A 1 186 ? -19.793 -8.071 21.835 1.00 44.19 186 ARG A C 1
ATOM 1431 O O . ARG A 1 186 ? -18.980 -8.910 22.207 1.00 44.19 186 ARG A O 1
ATOM 1438 N N . THR A 1 187 ? -19.968 -6.927 22.504 1.00 41.69 187 THR A N 1
ATOM 1439 C CA . THR A 1 187 ? -19.167 -6.512 23.678 1.00 41.69 187 THR A CA 1
ATOM 1440 C C . THR A 1 187 ? -19.285 -7.488 24.860 1.00 41.69 187 THR A C 1
ATOM 1442 O O . THR A 1 187 ? -18.307 -7.738 25.564 1.00 41.69 187 THR A O 1
ATOM 1445 N N . ILE A 1 188 ? -20.464 -8.083 25.082 1.00 48.94 188 ILE A N 1
ATOM 1446 C CA . ILE A 1 188 ? -20.684 -9.074 26.154 1.00 48.94 188 ILE A CA 1
ATOM 1447 C C . ILE A 1 188 ? -19.975 -10.410 25.863 1.00 48.94 188 ILE A C 1
ATOM 1449 O O . ILE A 1 188 ? -19.556 -11.090 26.803 1.00 48.94 188 ILE A O 1
ATOM 1453 N N . LEU A 1 189 ? -19.834 -10.794 24.591 1.00 41.97 189 LEU A N 1
ATOM 1454 C CA . LEU A 1 189 ? -19.096 -11.993 24.172 1.00 41.97 189 LEU A CA 1
ATOM 1455 C C . LEU A 1 189 ? -17.581 -11.814 24.371 1.00 41.97 189 LEU A C 1
ATOM 1457 O O . LEU A 1 189 ? -16.955 -12.657 25.013 1.00 41.97 189 LEU A O 1
ATOM 1461 N N . ASP A 1 190 ? -17.029 -10.670 23.966 1.00 44.56 190 ASP A N 1
ATOM 1462 C CA . ASP A 1 190 ? -15.597 -10.355 24.108 1.00 44.56 190 ASP A CA 1
ATOM 1463 C C . ASP A 1 190 ? -15.163 -10.154 25.572 1.00 44.56 190 ASP A C 1
ATOM 1465 O O . ASP A 1 190 ? -14.060 -10.542 25.976 1.00 44.56 190 ASP A O 1
ATOM 1469 N N . LEU A 1 191 ? -16.033 -9.587 26.418 1.00 46.72 191 LEU A N 1
ATOM 1470 C CA . LEU A 1 191 ? -15.782 -9.456 27.862 1.00 46.72 191 LEU A CA 1
ATOM 1471 C C . LEU A 1 191 ? -15.690 -10.816 28.570 1.00 46.72 191 LEU A C 1
ATOM 1473 O O . LEU A 1 191 ? -15.003 -10.936 29.584 1.00 46.72 191 LEU A O 1
ATOM 1477 N N . LYS A 1 192 ? -16.345 -11.855 28.036 1.00 48.03 192 LYS A N 1
ATOM 1478 C CA . LYS A 1 192 ? -16.218 -13.227 28.551 1.00 48.03 192 LYS A CA 1
ATOM 1479 C C . LYS A 1 192 ? -14.894 -13.879 28.142 1.00 48.03 192 LYS A C 1
ATOM 1481 O O . LYS A 1 192 ? -14.368 -14.679 28.910 1.00 48.03 192 LYS A O 1
ATOM 1486 N N . GLU A 1 193 ? -14.335 -13.517 26.989 1.00 41.00 193 GLU A N 1
ATOM 1487 C CA . GLU A 1 193 ? -13.062 -14.055 26.480 1.00 41.00 193 GLU A CA 1
ATOM 1488 C C . GLU A 1 193 ? -11.827 -13.347 27.082 1.00 41.00 193 GLU A C 1
ATOM 1490 O O . GLU A 1 193 ? -10.790 -13.964 27.349 1.00 41.00 193 GLU A O 1
ATOM 1495 N N . SER A 1 194 ? -11.959 -12.057 27.402 1.00 45.81 194 SER A N 1
ATOM 1496 C CA . SER A 1 194 ? -10.900 -11.213 27.985 1.00 45.81 194 SER A CA 1
ATOM 1497 C C . SER A 1 194 ? -10.664 -11.398 29.494 1.00 45.81 194 SER A C 1
ATOM 1499 O O . SER A 1 194 ? -9.731 -10.813 30.042 1.00 45.81 194 SER A O 1
ATOM 1501 N N . LEU A 1 195 ? -11.423 -12.271 30.166 1.00 45.56 195 LEU A N 1
ATOM 1502 C CA . LEU A 1 195 ? -11.194 -12.679 31.563 1.00 45.56 195 LEU A CA 1
ATOM 1503 C C . LEU A 1 195 ? -10.044 -13.699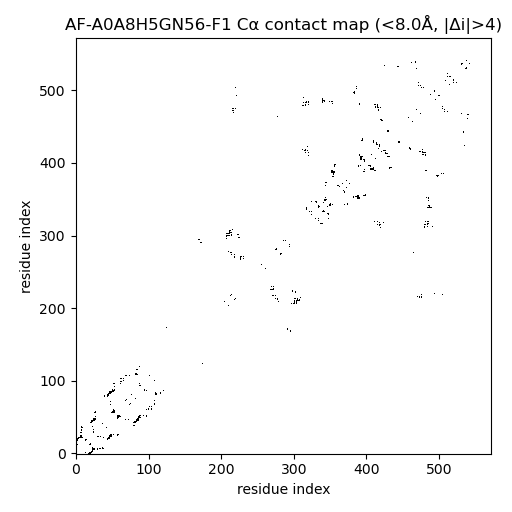 31.742 1.00 45.56 195 LEU A C 1
ATOM 1505 O O . LEU A 1 195 ? -9.858 -14.239 32.834 1.00 45.56 195 LEU A O 1
ATOM 1509 N N . SER A 1 196 ? -9.245 -13.964 30.704 1.00 32.75 196 SER A N 1
ATOM 1510 C CA . SER A 1 196 ? -8.030 -14.783 30.819 1.00 32.75 196 SER A CA 1
ATOM 1511 C C . SER A 1 196 ? -6.844 -13.981 31.408 1.00 32.75 196 SER A C 1
ATOM 1513 O O . SER A 1 196 ? -6.738 -12.774 31.186 1.00 32.75 196 SER A O 1
ATOM 1515 N N . PRO A 1 197 ? -5.936 -14.594 32.202 1.00 41.22 197 PRO A N 1
ATOM 1516 C CA . PRO A 1 197 ? -5.003 -13.836 33.044 1.00 41.22 197 PRO A CA 1
ATOM 1517 C C . PRO A 1 197 ? -3.893 -13.146 32.232 1.00 41.22 197 PRO A C 1
ATOM 1519 O O . PRO A 1 197 ? -3.191 -13.784 31.446 1.00 41.22 197 PRO A O 1
ATOM 1522 N N . ALA A 1 198 ? -3.694 -11.844 32.463 1.00 41.34 198 ALA A N 1
ATOM 1523 C CA . ALA A 1 198 ? -2.718 -11.010 31.760 1.00 41.34 198 ALA A CA 1
ATOM 1524 C C . ALA A 1 198 ? -1.252 -11.286 32.168 1.00 41.34 198 ALA A C 1
ATOM 1526 O O . ALA A 1 198 ? -0.913 -11.365 33.349 1.00 41.34 198 ALA A O 1
ATOM 1527 N N . GLY A 1 199 ? -0.365 -11.381 31.169 1.00 37.94 199 GLY A N 1
ATOM 1528 C CA . GLY A 1 199 ? 1.095 -11.462 31.325 1.00 37.94 199 GLY A CA 1
ATOM 1529 C C . GLY A 1 199 ? 1.785 -10.106 31.600 1.00 37.94 199 GLY A C 1
ATOM 1530 O O . GLY A 1 199 ? 1.125 -9.072 31.677 1.00 37.94 199 GLY A O 1
ATOM 1531 N N . PRO A 1 200 ? 3.128 -10.078 31.748 1.00 39.81 200 PRO A N 1
ATOM 1532 C CA . PRO A 1 200 ? 3.842 -8.994 32.428 1.00 39.81 200 PRO A CA 1
ATOM 1533 C C . PRO A 1 200 ? 3.930 -7.675 31.635 1.00 39.81 200 PRO A C 1
ATOM 1535 O O . PRO A 1 200 ? 4.116 -7.659 30.416 1.00 39.81 200 PRO A O 1
ATOM 1538 N N . ASN A 1 201 ? 3.878 -6.568 32.387 1.00 45.66 201 ASN A N 1
ATOM 1539 C CA . ASN A 1 201 ? 3.907 -5.160 31.965 1.00 45.66 201 ASN A CA 1
ATOM 1540 C C . ASN A 1 201 ? 5.052 -4.804 30.991 1.00 45.66 201 ASN A C 1
ATOM 1542 O O . ASN A 1 201 ? 6.198 -4.598 31.395 1.00 45.66 201 ASN A O 1
ATOM 1546 N N . LYS A 1 202 ? 4.725 -4.617 29.705 1.00 48.75 202 LYS A N 1
ATOM 1547 C CA . LYS A 1 202 ? 5.539 -3.850 28.743 1.00 48.75 202 LYS A CA 1
ATOM 1548 C C . LYS A 1 202 ? 4.917 -2.468 28.552 1.00 48.75 202 LYS A C 1
ATOM 1550 O O . LYS A 1 202 ? 3.697 -2.356 28.484 1.00 48.75 202 LYS A O 1
ATOM 1555 N N . ARG A 1 203 ? 5.748 -1.422 28.422 1.00 50.94 203 ARG A N 1
ATOM 1556 C CA . ARG A 1 203 ? 5.266 -0.073 28.065 1.00 50.94 203 ARG A CA 1
ATOM 1557 C C . ARG A 1 203 ? 4.408 -0.157 26.790 1.00 50.94 203 ARG A C 1
ATOM 1559 O O . ARG A 1 203 ? 4.841 -0.821 25.841 1.00 50.94 203 ARG A O 1
ATOM 1566 N N . PRO A 1 204 ? 3.231 0.489 26.750 1.00 63.59 204 PRO A N 1
ATOM 1567 C CA . PRO A 1 204 ? 2.353 0.431 25.590 1.00 63.59 204 PRO A CA 1
ATOM 1568 C C . PRO A 1 204 ? 3.063 1.002 24.358 1.00 63.59 204 PRO A C 1
ATOM 1570 O O . PRO A 1 204 ? 3.776 2.004 24.430 1.00 63.59 204 PRO A O 1
ATOM 1573 N N . THR A 1 205 ? 2.907 0.323 23.221 1.00 80.38 205 THR A N 1
ATOM 1574 C CA . THR A 1 205 ? 3.484 0.765 21.944 1.00 80.38 205 THR A CA 1
ATOM 1575 C C . THR A 1 205 ? 2.785 2.048 21.500 1.00 80.38 205 THR A C 1
ATOM 1577 O O . THR A 1 205 ? 1.561 2.122 21.548 1.00 80.38 205 THR A O 1
ATOM 1580 N N . SER A 1 206 ? 3.546 3.065 21.080 1.00 89.31 206 SER A N 1
ATOM 1581 C CA . SER A 1 206 ? 2.951 4.335 20.636 1.00 89.31 206 SER A CA 1
ATOM 1582 C C . SER A 1 206 ? 2.072 4.146 19.394 1.00 89.31 206 SER A C 1
ATOM 1584 O O . SER A 1 206 ? 2.395 3.328 18.531 1.00 89.31 206 SER A O 1
ATOM 1586 N N . THR A 1 207 ? 1.015 4.952 19.254 1.00 90.38 207 THR A N 1
ATOM 1587 C CA . THR A 1 207 ? 0.130 4.936 18.075 1.00 90.38 207 THR A CA 1
ATOM 1588 C C . THR A 1 207 ? 0.905 5.132 16.772 1.00 90.38 207 THR A C 1
ATOM 1590 O O . THR A 1 207 ? 0.704 4.386 15.821 1.00 90.38 207 THR A O 1
ATOM 1593 N N . ILE A 1 208 ? 1.881 6.046 16.749 1.00 92.88 208 ILE A N 1
ATOM 1594 C CA . ILE A 1 208 ? 2.764 6.233 15.586 1.00 92.88 208 ILE A CA 1
ATOM 1595 C C . ILE A 1 208 ? 3.495 4.929 15.247 1.00 92.88 208 ILE A C 1
ATOM 1597 O O . ILE A 1 208 ? 3.596 4.555 14.086 1.00 92.88 208 ILE A O 1
ATOM 1601 N N . THR A 1 209 ? 3.980 4.188 16.246 1.00 92.19 209 THR A N 1
ATOM 1602 C CA . THR A 1 209 ? 4.643 2.899 15.996 1.00 92.19 209 THR A CA 1
ATOM 1603 C C . THR A 1 209 ? 3.671 1.834 15.481 1.00 92.19 209 THR A C 1
ATOM 1605 O O . THR A 1 209 ? 4.058 1.075 14.596 1.00 92.19 209 THR A O 1
ATOM 1608 N N . LEU A 1 210 ? 2.425 1.803 15.970 1.00 91.88 210 LEU A N 1
ATOM 1609 C CA . LEU A 1 210 ? 1.379 0.898 15.469 1.00 91.88 210 LEU A CA 1
ATOM 1610 C C . LEU A 1 210 ? 1.062 1.159 13.988 1.00 91.88 210 LEU A C 1
ATOM 1612 O O . LEU A 1 210 ? 0.918 0.220 13.211 1.00 91.88 210 LEU A O 1
ATOM 1616 N N . GLY A 1 211 ? 1.058 2.428 13.570 1.00 95.88 211 GLY A N 1
ATOM 1617 C CA . GLY A 1 211 ? 0.783 2.815 12.185 1.00 95.88 211 GLY A CA 1
ATOM 1618 C C . GLY A 1 211 ? 1.832 2.363 11.162 1.00 95.88 211 GLY A C 1
ATOM 1619 O O . GLY A 1 211 ? 1.544 2.275 9.971 1.00 95.88 211 GLY A O 1
ATOM 1620 N N . ARG A 1 212 ? 3.050 2.011 11.597 1.00 96.50 212 ARG A N 1
ATOM 1621 C CA . ARG A 1 212 ? 4.175 1.680 10.696 1.00 96.50 212 ARG A CA 1
ATOM 1622 C C . ARG A 1 212 ? 3.954 0.425 9.842 1.00 96.50 212 ARG A C 1
ATOM 1624 O O . ARG A 1 212 ? 4.723 0.200 8.908 1.00 96.50 212 ARG A O 1
ATOM 1631 N N . GLY A 1 213 ? 2.964 -0.408 10.160 1.00 96.38 213 GLY A N 1
ATOM 1632 C CA . GLY A 1 213 ? 2.599 -1.575 9.349 1.00 96.38 213 GLY A CA 1
ATOM 1633 C C . GLY A 1 213 ? 1.596 -1.282 8.233 1.00 96.38 213 GLY A C 1
ATOM 1634 O O . GLY A 1 213 ? 1.514 -2.064 7.293 1.00 96.38 213 GLY A O 1
ATOM 1635 N N . ILE A 1 214 ? 0.878 -0.155 8.293 1.00 98.12 214 ILE A N 1
ATOM 1636 C CA . ILE A 1 214 ? -0.295 0.108 7.443 1.00 98.12 214 ILE A CA 1
ATOM 1637 C C . ILE A 1 214 ? 0.091 0.146 5.961 1.00 98.12 214 ILE A C 1
ATOM 1639 O O . ILE A 1 214 ? -0.427 -0.645 5.179 1.00 98.12 214 ILE A O 1
ATOM 1643 N N . ARG A 1 215 ? 1.067 0.982 5.567 1.00 97.81 215 ARG A N 1
ATOM 1644 C CA . ARG A 1 215 ? 1.503 1.045 4.156 1.00 97.81 215 ARG A CA 1
ATOM 1645 C C . ARG A 1 215 ? 2.094 -0.267 3.643 1.00 97.81 215 ARG A C 1
ATOM 1647 O O . ARG A 1 215 ? 1.987 -0.557 2.460 1.00 97.81 215 ARG A O 1
ATOM 1654 N N . ARG A 1 216 ? 2.703 -1.050 4.537 1.00 97.38 216 ARG A N 1
ATOM 1655 C CA . ARG A 1 216 ? 3.422 -2.285 4.207 1.00 97.38 216 ARG A CA 1
ATOM 1656 C C . ARG A 1 216 ? 2.503 -3.489 4.021 1.00 97.38 216 ARG A C 1
ATOM 1658 O O . ARG A 1 216 ? 2.831 -4.358 3.227 1.00 97.38 216 ARG A O 1
ATOM 1665 N N . LEU A 1 217 ? 1.424 -3.577 4.800 1.00 96.94 217 LEU A N 1
ATOM 1666 C CA . LEU A 1 217 ? 0.613 -4.796 4.921 1.00 96.94 217 LEU A CA 1
ATOM 1667 C C . LEU A 1 217 ? -0.874 -4.587 4.618 1.00 96.94 217 LEU A C 1
ATOM 1669 O O . LEU A 1 217 ? -1.553 -5.558 4.313 1.00 96.94 217 LEU A O 1
ATOM 1673 N N . VAL A 1 218 ? -1.370 -3.350 4.702 1.00 97.50 218 VAL A N 1
ATOM 1674 C CA . VAL A 1 218 ? -2.805 -3.040 4.658 1.00 97.50 218 VAL A CA 1
ATOM 1675 C C . VAL A 1 218 ? -3.174 -2.338 3.355 1.00 97.50 218 VAL A C 1
ATOM 1677 O O . VAL A 1 218 ? -3.930 -2.872 2.552 1.00 97.50 218 VAL A O 1
ATOM 1680 N N . THR A 1 219 ? -2.640 -1.137 3.132 1.00 97.25 219 THR A N 1
ATOM 1681 C CA . THR A 1 219 ? -2.902 -0.346 1.923 1.00 97.25 219 THR A CA 1
ATOM 1682 C C . THR A 1 219 ? -1.829 0.711 1.719 1.00 97.25 219 THR A C 1
ATOM 1684 O O . THR A 1 219 ? -1.440 1.413 2.659 1.00 97.25 219 THR A O 1
ATOM 1687 N N . LEU A 1 220 ? -1.354 0.863 0.483 1.00 97.62 220 LEU A N 1
ATOM 1688 C CA . LEU A 1 220 ? -0.362 1.881 0.150 1.00 97.62 220 LEU A CA 1
ATOM 1689 C C . LEU A 1 220 ? -0.986 3.261 -0.116 1.00 97.62 220 LEU A C 1
ATOM 1691 O O . LEU A 1 220 ? -0.386 4.266 0.270 1.00 97.62 220 LEU A O 1
ATOM 1695 N N . PHE A 1 221 ? -2.180 3.312 -0.712 1.00 95.94 221 PHE A N 1
ATOM 1696 C CA . PHE A 1 221 ? -2.764 4.553 -1.241 1.00 95.94 221 PHE A CA 1
ATOM 1697 C C . PHE A 1 221 ? -3.968 5.048 -0.443 1.00 95.94 221 PHE A C 1
ATOM 1699 O O . PHE A 1 221 ? -4.012 6.228 -0.102 1.00 95.94 221 PHE A O 1
ATOM 1706 N N . GLN A 1 222 ? -4.862 4.147 -0.033 1.00 94.69 222 GLN A N 1
ATOM 1707 C CA . GLN A 1 222 ? -6.104 4.514 0.652 1.00 94.69 222 GLN A CA 1
ATOM 1708 C C . GLN A 1 222 ? -5.841 5.135 2.032 1.00 94.69 222 GLN A C 1
ATOM 1710 O O . GLN A 1 222 ? -4.892 4.758 2.736 1.00 94.69 222 GLN A O 1
ATOM 1715 N N . ASP A 1 223 ? -6.655 6.113 2.418 1.00 93.94 223 ASP A N 1
ATOM 1716 C CA . ASP A 1 223 ? -6.629 6.696 3.757 1.00 93.94 223 ASP A CA 1
ATOM 1717 C C . ASP A 1 223 ? -7.510 5.910 4.739 1.00 93.94 223 ASP A C 1
ATOM 1719 O O . ASP A 1 223 ? -8.396 5.151 4.354 1.00 93.94 223 ASP A O 1
ATOM 1723 N N . LEU A 1 224 ? -7.222 6.050 6.038 1.00 94.94 224 LEU A N 1
ATOM 1724 C CA . LEU A 1 224 ? -7.932 5.296 7.074 1.00 94.94 224 LEU A CA 1
ATOM 1725 C C . LEU A 1 224 ? -9.427 5.643 7.164 1.00 94.94 224 LEU A C 1
ATOM 1727 O O . LEU A 1 224 ? -10.206 4.705 7.314 1.00 94.94 224 LEU A O 1
ATOM 1731 N N . PRO A 1 225 ? -9.851 6.921 7.065 1.00 90.94 225 PRO A N 1
ATOM 1732 C CA . PRO A 1 225 ? -11.272 7.259 6.995 1.00 90.94 225 PRO A CA 1
ATOM 1733 C C . PRO A 1 225 ? -12.019 6.549 5.862 1.00 90.94 225 PRO A C 1
ATOM 1735 O O . PRO A 1 225 ? -13.132 6.082 6.078 1.00 90.94 225 PRO A O 1
ATOM 1738 N N . THR A 1 226 ? -11.405 6.406 4.687 1.00 91.44 226 THR A N 1
ATOM 1739 C CA . THR A 1 226 ? -12.007 5.713 3.541 1.00 91.44 226 THR A CA 1
ATOM 1740 C C . THR A 1 226 ? -12.198 4.226 3.819 1.00 91.44 226 THR A C 1
ATOM 1742 O O . THR A 1 226 ? -13.260 3.690 3.517 1.00 91.44 226 THR A O 1
ATOM 1745 N N . LEU A 1 227 ? -11.223 3.577 4.469 1.00 93.31 227 LEU A N 1
ATOM 1746 C CA . LEU A 1 227 ? -11.367 2.179 4.892 1.00 93.31 227 LEU A CA 1
ATOM 1747 C C . LEU A 1 227 ? -12.512 1.991 5.895 1.00 93.31 227 LEU A C 1
ATOM 1749 O O . LEU A 1 227 ? -13.236 1.006 5.815 1.00 93.31 227 LEU A O 1
ATOM 1753 N N . ILE A 1 228 ? -12.645 2.920 6.847 1.00 89.81 228 ILE A N 1
ATOM 1754 C CA . ILE A 1 228 ? -13.693 2.882 7.876 1.00 89.81 228 ILE A CA 1
ATOM 1755 C C . ILE A 1 228 ? -15.063 3.077 7.226 1.00 89.81 228 ILE A C 1
ATOM 1757 O O . ILE A 1 228 ? -15.929 2.236 7.400 1.00 89.81 228 ILE A O 1
ATOM 1761 N N . ARG A 1 229 ? -15.218 4.104 6.383 1.00 84.69 229 ARG A N 1
ATOM 1762 C CA . ARG A 1 229 ? -16.477 4.397 5.687 1.00 84.69 229 ARG A CA 1
ATOM 1763 C C . ARG A 1 229 ? -16.976 3.229 4.834 1.00 84.69 229 ARG A C 1
ATOM 1765 O O . ARG A 1 229 ? -18.173 2.998 4.771 1.00 84.69 229 ARG A O 1
ATOM 1772 N N . GLU A 1 230 ? -16.077 2.511 4.164 1.00 89.31 230 GLU A N 1
ATOM 1773 C CA . GLU A 1 230 ? -16.463 1.323 3.393 1.00 89.31 230 GLU A CA 1
ATOM 1774 C C . GLU A 1 230 ? -16.888 0.154 4.292 1.00 89.31 230 GLU A C 1
ATOM 1776 O O . GLU A 1 230 ? -17.767 -0.613 3.913 1.00 89.31 230 GLU A O 1
ATOM 1781 N N . ALA A 1 231 ? -16.282 0.006 5.473 1.00 87.38 231 ALA A N 1
ATOM 1782 C CA . ALA A 1 231 ? -16.718 -0.993 6.441 1.00 87.38 231 ALA A CA 1
ATOM 1783 C C . ALA A 1 231 ? -18.094 -0.654 7.026 1.00 87.38 231 ALA A C 1
ATOM 1785 O O . ALA A 1 231 ? -18.944 -1.536 7.074 1.00 87.38 231 ALA A O 1
ATOM 1786 N N . ASP A 1 232 ? -18.311 0.614 7.384 1.00 83.19 232 ASP A N 1
ATOM 1787 C CA . ASP A 1 232 ? -19.590 1.113 7.897 1.00 83.19 232 ASP A CA 1
ATOM 1788 C C . ASP A 1 232 ? -20.701 0.919 6.846 1.00 83.19 232 ASP A C 1
ATOM 1790 O O . ASP A 1 232 ? -21.741 0.348 7.154 1.00 83.19 232 ASP A O 1
ATOM 1794 N N . ARG A 1 233 ? -20.439 1.259 5.572 1.00 86.12 233 ARG A N 1
ATOM 1795 C CA . ARG A 1 233 ? -21.381 1.049 4.454 1.00 86.12 233 ARG A CA 1
ATOM 1796 C C . ARG A 1 233 ? -21.852 -0.406 4.332 1.00 86.12 233 ARG A C 1
ATOM 1798 O O . ARG A 1 233 ? -23.022 -0.646 4.070 1.00 86.12 233 ARG A O 1
ATOM 1805 N N . ARG A 1 234 ? -20.949 -1.385 4.476 1.00 81.81 234 ARG A N 1
ATOM 1806 C CA . ARG A 1 234 ? -21.324 -2.810 4.382 1.00 81.81 234 ARG A CA 1
ATOM 1807 C C .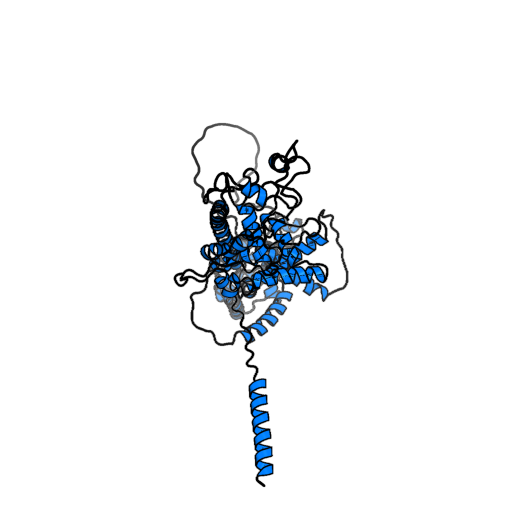 ARG A 1 234 ? -22.130 -3.285 5.581 1.00 81.81 234 ARG A C 1
ATOM 1809 O O . ARG A 1 234 ? -22.979 -4.149 5.416 1.00 81.81 234 ARG A O 1
ATOM 1816 N N . GLU A 1 235 ? -21.853 -2.743 6.764 1.00 75.94 235 GLU A N 1
ATOM 1817 C CA . GLU A 1 235 ? -22.642 -3.042 7.960 1.00 75.94 235 GLU A CA 1
ATOM 1818 C C . GLU A 1 235 ? -24.066 -2.476 7.822 1.00 75.94 235 GLU A C 1
ATOM 1820 O O . GLU A 1 235 ? -25.021 -3.180 8.129 1.00 75.94 235 GLU A O 1
ATOM 1825 N N . GLU A 1 236 ? -24.219 -1.275 7.249 1.00 73.00 236 GLU A N 1
ATOM 1826 C CA . GLU A 1 236 ? -25.527 -0.681 6.918 1.00 73.00 236 GLU A CA 1
ATOM 1827 C C . GLU A 1 236 ? -26.311 -1.512 5.881 1.00 73.00 236 GLU A C 1
ATOM 1829 O O . GLU A 1 236 ? -27.518 -1.702 6.025 1.00 73.00 236 GLU A O 1
ATOM 1834 N N . GLU A 1 237 ? -25.639 -2.040 4.852 1.00 74.12 237 GLU A N 1
ATOM 1835 C CA . GLU A 1 237 ? -26.271 -2.883 3.822 1.00 74.12 237 GLU A CA 1
ATOM 1836 C C . GLU A 1 237 ? -26.737 -4.236 4.377 1.00 74.12 237 GLU A C 1
ATOM 1838 O O . GLU A 1 237 ? -27.885 -4.622 4.150 1.00 74.12 237 GLU A O 1
ATOM 1843 N N . GLU A 1 238 ? -25.896 -4.914 5.168 1.00 67.19 238 GLU A N 1
ATOM 1844 C CA . GLU A 1 238 ? -26.255 -6.174 5.839 1.00 67.19 238 GLU A CA 1
ATOM 1845 C C . GLU A 1 238 ? -27.444 -6.004 6.808 1.00 67.19 238 GLU A C 1
ATOM 1847 O O . GLU A 1 238 ? -28.238 -6.930 6.964 1.00 67.19 238 GLU A O 1
ATOM 1852 N N . GLU A 1 239 ? -27.595 -4.835 7.444 1.00 57.69 239 GLU A N 1
ATOM 1853 C CA . GLU A 1 239 ? -28.738 -4.519 8.317 1.00 57.69 239 GLU A CA 1
ATOM 1854 C C . GLU A 1 239 ? -30.023 -4.194 7.527 1.00 57.69 239 GLU A C 1
ATOM 1856 O O . GLU A 1 239 ? -31.123 -4.439 8.025 1.00 57.69 239 GLU A O 1
ATOM 1861 N N . SER A 1 240 ? -29.905 -3.689 6.293 1.00 54.97 240 SER A N 1
ATOM 1862 C CA . SER A 1 240 ? -31.049 -3.342 5.435 1.00 54.97 240 SER A CA 1
ATOM 1863 C C . SER A 1 240 ? -31.689 -4.539 4.717 1.00 54.97 240 SER A C 1
ATOM 1865 O O . SER A 1 240 ? -32.903 -4.550 4.525 1.00 54.97 240 SER A O 1
ATOM 1867 N N . ASP A 1 241 ? -30.921 -5.592 4.413 1.00 52.75 241 ASP A N 1
ATOM 1868 C CA . ASP A 1 241 ? -31.428 -6.818 3.769 1.00 52.75 241 ASP A CA 1
ATOM 1869 C C . ASP A 1 241 ? -32.372 -7.647 4.681 1.00 52.75 241 ASP A C 1
ATOM 1871 O O . ASP A 1 241 ? -33.062 -8.557 4.209 1.00 52.75 241 ASP A O 1
ATOM 1875 N N . GLU A 1 242 ? -32.451 -7.339 5.987 1.00 48.44 242 GLU A N 1
ATOM 1876 C CA . GLU A 1 242 ? -33.422 -7.939 6.921 1.00 48.44 242 GLU A CA 1
ATOM 1877 C C . GLU A 1 242 ? -34.799 -7.227 6.928 1.00 48.44 242 GLU A C 1
ATOM 1879 O O . GLU A 1 242 ? -35.779 -7.800 7.419 1.00 48.44 242 GLU A O 1
ATOM 1884 N N . GLU A 1 243 ? -34.930 -6.033 6.331 1.00 46.53 243 GLU A N 1
ATOM 1885 C CA . GLU A 1 243 ? -36.191 -5.287 6.210 1.00 46.53 243 GLU A CA 1
ATOM 1886 C C . GLU A 1 243 ? -36.430 -4.815 4.759 1.00 46.53 243 GLU A C 1
ATOM 1888 O O . GLU A 1 243 ? -36.102 -3.699 4.376 1.00 46.53 243 GLU A O 1
ATOM 1893 N N . SER A 1 244 ? -37.139 -5.655 3.996 1.00 39.41 244 SER A N 1
ATOM 1894 C CA . SER A 1 244 ? -37.764 -5.419 2.677 1.00 39.41 244 SER A CA 1
ATOM 1895 C C . SER A 1 244 ? -36.922 -5.616 1.401 1.00 39.41 244 SER A C 1
ATOM 1897 O O . SER A 1 244 ? -36.057 -4.835 1.028 1.00 39.41 244 SER A O 1
ATOM 1899 N N . ASP A 1 245 ? -37.322 -6.670 0.684 1.00 44.97 245 ASP A N 1
ATOM 1900 C CA . ASP A 1 245 ? -37.164 -6.911 -0.749 1.00 44.97 245 ASP A CA 1
ATOM 1901 C C . ASP A 1 245 ? -37.853 -5.794 -1.551 1.00 44.97 245 ASP A C 1
ATOM 1903 O O . ASP A 1 245 ? -39.059 -5.868 -1.749 1.00 44.97 245 ASP A O 1
ATOM 1907 N N . GLU A 1 246 ? -37.123 -4.759 -1.976 1.00 41.22 246 GLU A N 1
ATOM 1908 C CA . GLU A 1 246 ? -37.380 -4.037 -3.233 1.00 41.22 246 GLU A CA 1
ATOM 1909 C C . GLU A 1 246 ? -36.075 -3.417 -3.765 1.00 41.22 246 GLU A C 1
ATOM 1911 O O . GLU A 1 246 ? -35.562 -2.414 -3.268 1.00 41.22 246 GLU A O 1
ATOM 1916 N N . GLY A 1 247 ? -35.540 -4.028 -4.826 1.00 45.97 247 GLY A N 1
ATOM 1917 C CA . GLY A 1 247 ? -34.392 -3.521 -5.567 1.00 45.97 247 GLY A CA 1
ATOM 1918 C C . GLY A 1 247 ? -34.694 -2.185 -6.248 1.00 45.97 247 GLY A C 1
ATOM 1919 O O . GLY A 1 247 ? -35.431 -2.121 -7.230 1.00 45.97 247 GLY A O 1
ATOM 1920 N N . SER A 1 248 ? -34.051 -1.125 -5.766 1.00 38.44 248 SER A N 1
ATOM 1921 C CA . SER A 1 248 ? -33.978 0.173 -6.434 1.00 38.44 248 SER A CA 1
ATOM 1922 C C . SER A 1 248 ? -32.583 0.354 -7.037 1.00 38.44 248 SER A C 1
ATOM 1924 O O . SER A 1 248 ? -31.691 0.932 -6.417 1.00 38.44 248 SER A O 1
ATOM 1926 N N . ASN A 1 249 ? -32.401 -0.115 -8.274 1.00 40.56 249 ASN A N 1
ATOM 1927 C CA . ASN A 1 249 ? -31.276 0.292 -9.115 1.00 40.56 249 ASN A CA 1
ATOM 1928 C C . ASN A 1 249 ? -31.469 1.755 -9.536 1.00 40.56 249 ASN A C 1
ATOM 1930 O O . ASN A 1 249 ? -32.090 2.045 -10.558 1.00 40.56 249 ASN A O 1
ATOM 1934 N N . THR A 1 250 ? -30.919 2.690 -8.767 1.00 40.88 250 THR A N 1
ATOM 1935 C CA . THR A 1 250 ? -30.603 4.024 -9.286 1.00 40.88 250 THR A CA 1
ATOM 1936 C C . THR A 1 250 ? -29.234 3.959 -9.950 1.00 40.88 250 THR A C 1
ATOM 1938 O O . THR A 1 250 ? -28.211 4.256 -9.335 1.00 40.88 250 THR A O 1
ATOM 1941 N N . GLU A 1 251 ? -29.222 3.520 -11.210 1.00 44.88 251 GLU A N 1
ATOM 1942 C CA . GLU A 1 251 ? -28.104 3.740 -12.130 1.00 44.88 251 GLU A CA 1
ATOM 1943 C C . GLU A 1 251 ? -28.016 5.246 -12.428 1.00 44.88 251 GLU A C 1
ATOM 1945 O O . GLU A 1 251 ? -28.566 5.754 -13.403 1.00 44.88 251 GLU A O 1
ATOM 1950 N N . GLU A 1 252 ? -27.370 5.991 -11.530 1.00 45.44 252 GLU A N 1
ATOM 1951 C CA . GLU A 1 252 ? -26.941 7.362 -11.793 1.00 45.44 252 GLU A CA 1
ATOM 1952 C C . GLU A 1 252 ? -25.648 7.328 -12.613 1.00 45.44 252 GLU A C 1
ATOM 1954 O O . GLU A 1 252 ? -24.580 7.038 -12.080 1.00 45.44 252 GLU A O 1
ATOM 1959 N N . ASP A 1 253 ? -25.798 7.572 -13.917 1.00 44.84 253 ASP A N 1
ATOM 1960 C CA . ASP A 1 253 ? -24.924 8.266 -14.887 1.00 44.84 253 ASP A CA 1
ATOM 1961 C C . ASP A 1 253 ? -23.459 8.573 -14.471 1.00 44.84 253 ASP A C 1
ATOM 1963 O O . ASP A 1 253 ? -22.963 9.695 -14.596 1.00 44.84 253 ASP A O 1
ATOM 1967 N N . SER A 1 254 ? -22.742 7.572 -13.956 1.00 49.72 254 SER A N 1
ATOM 1968 C CA . SER A 1 254 ? -21.316 7.638 -13.639 1.00 49.72 254 SER A CA 1
ATOM 1969 C C . SER A 1 254 ? -20.532 6.973 -14.772 1.00 49.72 254 SER A C 1
ATOM 1971 O O . SER A 1 254 ? -20.814 5.824 -15.105 1.00 49.72 254 SER A O 1
ATOM 1973 N N . PRO A 1 255 ? -19.509 7.624 -15.353 1.00 58.47 255 PRO A N 1
ATOM 1974 C CA . PRO A 1 255 ? -18.714 7.064 -16.450 1.00 58.47 255 PRO A CA 1
ATOM 1975 C C . PRO A 1 255 ? -17.804 5.883 -16.037 1.00 58.47 255 PRO A C 1
ATOM 1977 O O . PRO A 1 255 ? -16.897 5.522 -16.786 1.00 58.47 255 PRO A O 1
ATOM 1980 N N . VAL A 1 256 ? -17.989 5.308 -14.844 1.00 66.19 256 VAL A N 1
ATOM 1981 C CA . VAL A 1 256 ? -17.130 4.273 -14.249 1.00 66.19 256 VAL A CA 1
ATOM 1982 C C . VAL A 1 256 ? -17.810 2.906 -14.348 1.00 66.19 256 VAL A C 1
ATOM 1984 O O . VAL A 1 256 ? -18.956 2.762 -13.933 1.00 66.19 256 VAL A O 1
ATOM 1987 N N . ASP A 1 257 ? -17.087 1.900 -14.854 1.00 82.12 257 ASP A N 1
ATOM 1988 C CA . ASP A 1 257 ? -17.550 0.507 -14.942 1.00 82.12 257 ASP A CA 1
ATOM 1989 C C . ASP A 1 257 ? -18.009 -0.011 -13.557 1.00 82.12 257 ASP A C 1
ATOM 1991 O O . ASP A 1 257 ? -17.205 -0.024 -12.612 1.00 82.12 257 ASP A O 1
ATOM 1995 N N . PRO A 1 258 ? -19.274 -0.457 -13.405 1.00 82.19 258 PRO A N 1
ATOM 1996 C CA . PRO A 1 258 ? -19.796 -0.986 -12.147 1.00 82.19 258 PRO A CA 1
ATOM 1997 C C . PRO A 1 258 ? -18.946 -2.112 -11.546 1.00 82.19 258 PRO A C 1
ATOM 1999 O O . PRO A 1 258 ? -18.767 -2.160 -10.327 1.00 82.19 258 PRO A O 1
ATOM 2002 N N . ALA A 1 259 ? -18.372 -2.989 -12.379 1.00 83.31 259 ALA A N 1
ATOM 2003 C CA . ALA A 1 259 ? -17.512 -4.075 -11.910 1.00 83.31 259 ALA A CA 1
ATOM 2004 C C . ALA A 1 259 ? -16.205 -3.534 -11.310 1.00 83.31 259 ALA A C 1
ATOM 2006 O O . ALA A 1 259 ? -15.753 -3.987 -10.255 1.00 83.31 259 ALA A O 1
ATOM 2007 N N . GLN A 1 260 ? -15.629 -2.504 -11.935 1.00 81.94 260 GLN A N 1
ATOM 2008 C CA . GLN A 1 260 ? -14.422 -1.840 -11.449 1.00 81.94 260 GLN A CA 1
ATOM 2009 C C . GLN A 1 260 ? -14.663 -1.128 -10.111 1.00 81.94 260 GLN A C 1
ATOM 2011 O O . GLN A 1 260 ? -13.831 -1.231 -9.202 1.00 81.94 260 GLN A O 1
ATOM 2016 N N . LEU A 1 261 ? -15.803 -0.443 -9.972 1.00 85.62 261 LEU A N 1
ATOM 2017 C CA . LEU A 1 261 ? -16.193 0.225 -8.729 1.00 85.62 261 LEU A CA 1
ATOM 2018 C C . LEU A 1 261 ? -16.427 -0.786 -7.600 1.00 85.62 261 LEU A C 1
ATOM 2020 O O . LEU A 1 261 ? -15.946 -0.591 -6.480 1.00 85.62 261 LEU A O 1
ATOM 2024 N N . GLN A 1 262 ? -17.124 -1.887 -7.892 1.00 89.88 262 GLN A N 1
ATOM 2025 C CA . GLN A 1 262 ? -17.337 -2.957 -6.921 1.00 89.88 262 GLN A CA 1
ATOM 2026 C C . GLN A 1 262 ? -16.004 -3.547 -6.457 1.00 89.88 262 GLN A C 1
ATOM 2028 O O . GLN A 1 262 ? -15.766 -3.699 -5.257 1.00 89.88 262 GLN A O 1
ATOM 2033 N N . ARG A 1 263 ? -15.080 -3.788 -7.390 1.00 91.75 263 ARG A N 1
ATOM 2034 C CA . ARG A 1 263 ? -13.768 -4.322 -7.041 1.00 91.75 263 ARG A CA 1
ATOM 2035 C C . ARG A 1 263 ? -12.946 -3.357 -6.184 1.00 91.75 263 ARG A C 1
ATOM 2037 O O . ARG A 1 263 ? -12.231 -3.780 -5.274 1.00 91.75 263 ARG A O 1
ATOM 2044 N N . GLU A 1 264 ? -13.047 -2.053 -6.429 1.00 91.00 264 GLU A N 1
ATOM 2045 C CA . GLU A 1 264 ? -12.422 -1.039 -5.575 1.00 91.00 264 GLU A CA 1
ATOM 2046 C C . GLU A 1 264 ? -12.963 -1.071 -4.141 1.00 91.00 264 GLU A C 1
ATOM 2048 O O . GLU A 1 264 ? -12.178 -1.036 -3.184 1.00 91.00 264 GLU A O 1
ATOM 2053 N N . ARG A 1 265 ? -14.282 -1.215 -3.985 1.00 92.44 265 ARG A N 1
ATOM 2054 C CA . ARG A 1 265 ? -14.931 -1.401 -2.681 1.00 92.44 265 ARG A CA 1
ATOM 2055 C C . ARG A 1 265 ? -14.438 -2.670 -1.989 1.00 92.44 265 ARG A C 1
ATOM 2057 O O . ARG A 1 265 ? -14.076 -2.615 -0.815 1.00 92.44 265 ARG A O 1
ATOM 2064 N N . ASP A 1 266 ? -14.326 -3.786 -2.708 1.00 93.62 266 ASP A N 1
ATOM 2065 C CA . ASP A 1 266 ? -13.811 -5.053 -2.164 1.00 93.62 266 ASP A CA 1
ATOM 2066 C C . ASP A 1 266 ? -12.361 -4.938 -1.681 1.00 93.62 266 ASP A C 1
ATOM 2068 O O . ASP A 1 266 ? -12.044 -5.340 -0.556 1.00 93.62 266 ASP A O 1
ATOM 2072 N N . ARG A 1 267 ? -11.476 -4.307 -2.468 1.00 95.06 267 ARG A N 1
ATOM 2073 C CA . ARG A 1 267 ? -10.085 -4.042 -2.050 1.00 95.06 267 ARG A CA 1
ATOM 2074 C C . ARG A 1 267 ? -10.019 -3.175 -0.793 1.00 95.06 267 ARG A C 1
ATOM 2076 O O . ARG A 1 267 ? -9.150 -3.409 0.058 1.00 95.06 267 ARG A O 1
ATOM 2083 N N . THR A 1 268 ? -10.898 -2.176 -0.703 1.00 95.38 268 THR A N 1
ATOM 2084 C CA . THR A 1 268 ? -10.990 -1.220 0.410 1.00 95.38 268 THR A CA 1
ATOM 2085 C C . THR A 1 268 ? -11.489 -1.907 1.679 1.00 95.38 268 THR A C 1
ATOM 2087 O O . THR A 1 268 ? -10.869 -1.773 2.736 1.00 95.38 268 THR A O 1
ATOM 2090 N N . PHE A 1 269 ? -12.523 -2.738 1.576 1.00 95.25 269 PHE A N 1
ATOM 2091 C CA . PHE A 1 269 ? -13.023 -3.519 2.703 1.00 95.25 269 PHE A CA 1
ATOM 2092 C C . PHE A 1 269 ? -12.004 -4.555 3.197 1.00 95.25 269 PHE A C 1
ATOM 2094 O O . PHE A 1 269 ? -11.732 -4.639 4.397 1.00 95.25 269 PHE A O 1
ATOM 2101 N N . ALA A 1 270 ? -11.344 -5.279 2.288 1.00 96.44 270 ALA A N 1
ATOM 2102 C CA . ALA A 1 270 ? -10.258 -6.194 2.649 1.00 96.44 270 ALA A CA 1
ATOM 2103 C C . ALA A 1 270 ? -9.106 -5.457 3.362 1.00 96.44 270 ALA A C 1
ATOM 2105 O O . ALA A 1 270 ? -8.549 -5.946 4.348 1.00 96.44 270 ALA A O 1
ATOM 2106 N N . ALA A 1 271 ? -8.783 -4.227 2.939 1.00 97.44 271 ALA A N 1
ATOM 2107 C CA . ALA A 1 271 ? -7.822 -3.390 3.654 1.00 97.44 271 ALA A CA 1
ATOM 2108 C C . ALA A 1 271 ? -8.305 -3.050 5.077 1.00 97.44 271 ALA A C 1
ATOM 2110 O O . ALA A 1 271 ? -7.512 -3.112 6.014 1.00 97.44 271 ALA A O 1
ATOM 2111 N N . PHE A 1 272 ? -9.584 -2.734 5.290 1.00 96.31 272 PHE A N 1
ATOM 2112 C CA . PHE A 1 272 ? -10.113 -2.528 6.644 1.00 96.31 272 PHE A CA 1
ATOM 2113 C C . PHE A 1 272 ? -9.962 -3.778 7.525 1.00 96.31 272 PHE A C 1
ATOM 2115 O O . PHE A 1 272 ? -9.530 -3.677 8.678 1.00 96.31 272 PHE A O 1
ATOM 2122 N N . GLN A 1 273 ? -10.244 -4.966 6.984 1.00 94.81 273 GLN A N 1
ATOM 2123 C CA . GLN A 1 273 ? -10.065 -6.230 7.707 1.00 94.81 273 GLN A CA 1
ATOM 2124 C C . GLN A 1 273 ? -8.603 -6.419 8.138 1.00 94.81 273 GLN A C 1
ATOM 2126 O O . GLN A 1 273 ? -8.327 -6.621 9.323 1.00 94.81 273 GLN A O 1
ATOM 2131 N N . HIS A 1 274 ? -7.654 -6.222 7.220 1.00 95.44 274 HIS A N 1
ATOM 2132 C CA . HIS A 1 274 ? -6.225 -6.288 7.538 1.00 95.44 274 HIS A CA 1
ATOM 2133 C C . HIS A 1 274 ? -5.771 -5.205 8.525 1.00 95.44 274 HIS A C 1
ATOM 2135 O O . HIS A 1 274 ? -4.879 -5.446 9.340 1.00 95.44 274 HIS A O 1
ATOM 2141 N N . LEU A 1 275 ? -6.367 -4.009 8.489 1.00 96.00 275 LEU A N 1
ATOM 2142 C CA . LEU A 1 275 ? -6.092 -2.952 9.466 1.00 96.00 275 LEU A CA 1
ATOM 2143 C C . LEU A 1 275 ? -6.492 -3.387 10.879 1.00 96.00 275 LEU A C 1
ATOM 2145 O O . LEU A 1 275 ? -5.725 -3.188 11.826 1.00 96.00 275 LEU A O 1
ATOM 2149 N N . ALA A 1 276 ? -7.675 -3.991 11.007 1.00 93.00 276 ALA A N 1
ATOM 2150 C CA . ALA A 1 276 ? -8.198 -4.485 12.272 1.00 93.00 276 ALA A CA 1
ATOM 2151 C C . ALA A 1 276 ? -7.364 -5.644 12.844 1.00 93.00 276 ALA A C 1
ATOM 2153 O O . ALA A 1 276 ? -7.172 -5.713 14.057 1.00 93.00 276 ALA A O 1
ATOM 2154 N N . GLU A 1 277 ? -6.828 -6.515 11.987 1.00 91.88 277 GLU A N 1
ATOM 2155 C CA . GLU A 1 277 ? -5.902 -7.587 12.380 1.00 91.88 277 GLU A CA 1
ATOM 2156 C C . GLU A 1 277 ? -4.534 -7.038 12.808 1.00 91.88 277 GLU A C 1
ATOM 2158 O O . GLU A 1 277 ? -3.967 -7.452 13.824 1.00 91.88 277 GLU A O 1
ATOM 2163 N N . LEU A 1 278 ? -3.999 -6.077 12.047 1.00 92.88 278 LEU A N 1
ATOM 2164 C CA . LEU A 1 278 ? -2.686 -5.485 12.295 1.00 92.88 278 LEU A CA 1
ATOM 2165 C C . LEU A 1 278 ? -2.638 -4.719 13.623 1.00 92.88 278 LEU A C 1
ATOM 2167 O O . LEU A 1 278 ? -1.601 -4.707 14.296 1.00 92.88 278 LEU A O 1
ATOM 2171 N N . ILE A 1 279 ? -3.730 -4.041 13.980 1.00 91.56 279 ILE A N 1
ATOM 2172 C CA . ILE A 1 279 ? -3.813 -3.170 15.151 1.00 91.56 279 ILE A CA 1
ATOM 2173 C C . ILE A 1 279 ? -4.789 -3.787 16.166 1.00 91.56 279 ILE A C 1
ATOM 2175 O O . ILE A 1 279 ? -6.000 -3.600 16.060 1.00 91.56 279 ILE A O 1
ATOM 2179 N N . PRO A 1 280 ? -4.282 -4.480 17.205 1.00 84.62 280 PRO A N 1
ATOM 2180 C CA . PRO A 1 280 ? -5.135 -5.102 18.210 1.00 84.62 280 PRO A CA 1
ATOM 2181 C C . PRO A 1 280 ? -6.068 -4.093 18.882 1.00 84.62 280 PRO A C 1
ATOM 2183 O O . PRO A 1 280 ? -5.627 -3.033 19.335 1.00 84.62 280 PRO A O 1
ATOM 2186 N N . GLY A 1 281 ? -7.353 -4.440 18.969 1.00 83.62 281 GLY A N 1
ATOM 2187 C CA . GLY A 1 281 ? -8.379 -3.582 19.559 1.00 83.62 281 GLY A CA 1
ATOM 2188 C C . GLY A 1 281 ? -8.734 -2.358 18.711 1.00 83.62 281 GLY A C 1
ATOM 2189 O O . GLY A 1 281 ? -9.356 -1.442 19.239 1.00 83.62 281 GLY A O 1
ATOM 2190 N N . PHE A 1 282 ? -8.355 -2.311 17.426 1.00 87.25 282 PHE A N 1
ATOM 2191 C CA . PHE A 1 282 ? -8.692 -1.199 16.531 1.00 87.25 282 PHE A CA 1
ATOM 2192 C C . PHE A 1 282 ? -10.204 -0.983 16.421 1.00 87.25 282 PHE A C 1
ATOM 2194 O O . PHE A 1 282 ? -10.666 0.121 16.695 1.00 87.25 282 PHE A O 1
ATOM 2201 N N . LYS A 1 283 ? -10.978 -2.041 16.136 1.00 84.00 283 LYS A N 1
ATOM 2202 C CA . LYS A 1 283 ? -12.451 -1.971 16.088 1.00 84.00 283 LYS A CA 1
ATOM 2203 C C . LYS A 1 283 ? -13.032 -1.480 17.418 1.00 84.00 283 LYS A C 1
ATOM 2205 O O . LYS A 1 283 ? -13.796 -0.527 17.453 1.00 84.00 283 LYS A O 1
ATOM 2210 N N . THR A 1 284 ? -12.569 -2.041 18.537 1.00 77.06 284 THR A N 1
ATOM 2211 C CA . THR A 1 284 ? -12.958 -1.597 19.886 1.00 77.06 284 THR A CA 1
ATOM 2212 C C . THR A 1 284 ? -12.632 -0.122 20.123 1.00 77.06 284 THR A C 1
ATOM 2214 O O . THR A 1 284 ? -13.403 0.587 20.762 1.00 77.06 284 THR A O 1
ATOM 2217 N N . LYS A 1 285 ? -11.487 0.360 19.628 1.00 76.88 285 LYS A N 1
ATOM 2218 C CA . LYS A 1 285 ? -11.061 1.755 19.759 1.00 76.88 285 LYS A CA 1
ATOM 2219 C C . LYS A 1 285 ? -11.965 2.688 18.959 1.00 76.88 285 LYS A C 1
ATOM 2221 O O . LYS A 1 285 ? -12.282 3.749 19.484 1.00 76.88 285 LYS A O 1
ATOM 2226 N N . LEU A 1 286 ? -12.367 2.300 17.749 1.00 75.25 286 LEU A N 1
ATOM 2227 C CA . LEU A 1 286 ? -13.318 3.062 16.935 1.00 75.25 286 LEU A CA 1
ATOM 2228 C C . LEU A 1 286 ? -14.671 3.187 17.645 1.00 75.25 286 LEU A C 1
ATOM 2230 O O . LEU A 1 286 ? -15.174 4.288 17.791 1.00 75.25 286 LEU A O 1
ATOM 2234 N N . LEU A 1 287 ? -15.170 2.086 18.203 1.00 63.44 287 LEU A N 1
ATOM 2235 C CA . LEU A 1 287 ? -16.500 2.017 18.815 1.00 63.44 287 LEU A CA 1
ATOM 2236 C C . LEU A 1 287 ? -16.621 2.713 20.186 1.00 63.44 287 LEU A C 1
ATOM 2238 O O . LEU A 1 287 ? -17.707 3.090 20.601 1.00 63.44 287 LEU A O 1
ATOM 2242 N N . ASN A 1 288 ? -15.528 2.849 20.945 1.00 56.00 288 ASN A N 1
ATOM 2243 C CA . ASN A 1 288 ? -15.583 3.279 22.355 1.00 56.00 288 ASN A CA 1
ATOM 2244 C C . ASN A 1 288 ? -14.980 4.671 22.613 1.00 56.00 288 ASN A C 1
ATOM 2246 O O . ASN A 1 288 ? -14.628 4.989 23.754 1.00 56.00 288 ASN A O 1
ATOM 2250 N N . THR A 1 289 ? -14.788 5.486 21.573 1.00 59.03 289 THR A N 1
ATOM 2251 C CA . THR A 1 289 ? -13.970 6.703 21.662 1.00 59.03 289 THR A CA 1
ATOM 2252 C C . THR A 1 289 ? -14.646 7.907 20.997 1.00 59.03 289 THR A C 1
ATOM 2254 O O . THR A 1 289 ? -15.256 7.788 19.948 1.00 59.03 289 THR A O 1
ATOM 2257 N N . ASP A 1 290 ? -14.505 9.093 21.594 1.00 65.00 290 ASP A N 1
ATOM 2258 C CA . ASP A 1 290 ? -14.986 10.359 21.019 1.00 65.00 290 ASP A CA 1
ATOM 2259 C C . ASP A 1 290 ? -14.333 10.675 19.654 1.00 65.00 290 ASP A C 1
ATOM 2261 O O . ASP A 1 290 ? -13.143 10.408 19.452 1.00 65.00 290 ASP A O 1
ATOM 2265 N N . GLY A 1 291 ? -15.085 11.305 18.743 1.00 64.12 291 GLY A N 1
ATOM 2266 C CA . GLY A 1 291 ? -14.643 11.611 17.376 1.00 64.12 291 GLY A CA 1
ATOM 2267 C C . GLY A 1 291 ? -13.339 12.417 17.292 1.00 64.12 291 GLY A C 1
ATOM 2268 O O . GLY A 1 291 ? -12.491 12.126 16.448 1.00 64.12 291 GLY A O 1
ATOM 2269 N N . ALA A 1 292 ? -13.088 13.359 18.211 1.00 66.31 292 ALA A N 1
ATOM 2270 C CA . ALA A 1 292 ? -11.834 14.121 18.223 1.00 66.31 292 ALA A CA 1
ATOM 2271 C C . ALA A 1 292 ? -10.630 13.250 18.628 1.00 66.31 292 ALA A C 1
ATOM 2273 O O . ALA A 1 292 ? -9.515 13.408 18.117 1.00 66.31 292 ALA A O 1
ATOM 2274 N N . VAL A 1 293 ? -10.851 12.294 19.532 1.00 70.31 293 VAL A N 1
ATOM 2275 C CA . VAL A 1 293 ? -9.820 11.345 19.965 1.00 70.31 293 VAL A CA 1
ATOM 2276 C C . VAL A 1 293 ? -9.556 10.308 18.868 1.00 70.31 293 VAL A C 1
ATOM 2278 O O . VAL A 1 293 ? -8.392 9.966 18.643 1.00 70.31 293 VAL A O 1
ATOM 2281 N N . ILE A 1 294 ? -10.586 9.873 18.133 1.00 77.50 294 ILE A N 1
ATOM 2282 C CA . ILE A 1 294 ? -10.435 9.028 16.937 1.00 77.50 294 ILE A CA 1
ATOM 2283 C C . ILE A 1 294 ? -9.649 9.772 15.857 1.00 77.50 294 ILE A C 1
ATOM 2285 O O . ILE A 1 294 ? -8.665 9.232 15.357 1.00 77.50 294 ILE A O 1
ATOM 2289 N N . ALA A 1 295 ? -9.985 11.028 15.555 1.00 77.00 295 ALA A N 1
ATOM 2290 C CA . ALA A 1 295 ? -9.264 11.822 14.558 1.00 77.00 295 ALA A CA 1
ATOM 2291 C C . ALA A 1 295 ? -7.763 11.940 14.890 1.00 77.00 295 ALA A C 1
ATOM 2293 O O . ALA A 1 295 ? -6.902 11.701 14.039 1.00 77.00 295 ALA A O 1
ATOM 2294 N N . SER A 1 296 ? -7.425 12.221 16.154 1.00 83.44 296 SER A N 1
ATOM 2295 C CA . SER A 1 296 ? -6.032 12.248 16.625 1.00 83.44 296 SER A CA 1
ATOM 2296 C C . SER A 1 296 ? -5.357 10.871 16.550 1.00 83.44 296 SER A C 1
ATOM 2298 O O . SER A 1 296 ? -4.185 10.750 16.174 1.00 83.44 296 SER A O 1
ATOM 2300 N N . TYR A 1 297 ? -6.086 9.804 16.875 1.00 87.69 297 TYR A N 1
ATOM 2301 C CA . TYR A 1 297 ? -5.599 8.432 16.780 1.00 87.69 297 TYR A CA 1
ATOM 2302 C C . TYR A 1 297 ? -5.281 8.038 15.328 1.00 87.69 297 TYR A C 1
ATOM 2304 O O . TYR A 1 297 ? -4.157 7.611 15.050 1.00 87.69 297 TYR A O 1
ATOM 2312 N N . LEU A 1 298 ? -6.210 8.266 14.394 1.00 91.25 298 LEU A N 1
ATOM 2313 C CA . LEU A 1 298 ? -6.040 8.002 12.961 1.00 91.25 298 LEU A CA 1
ATOM 2314 C C . LEU A 1 298 ? -4.930 8.861 12.344 1.00 91.25 298 LEU A C 1
ATOM 2316 O O . LEU A 1 298 ? -4.139 8.359 11.543 1.00 91.25 298 LEU A O 1
ATOM 2320 N N . SER A 1 299 ? -4.804 10.126 12.757 1.00 91.88 299 SER A N 1
ATOM 2321 C CA . SER A 1 299 ? -3.709 11.007 12.330 1.00 91.88 299 SER A CA 1
ATOM 2322 C C . SER A 1 299 ? -2.343 10.455 12.752 1.00 91.88 299 SER A C 1
ATOM 2324 O O . SER A 1 299 ? -1.424 10.348 11.937 1.00 91.88 299 SER A O 1
ATOM 2326 N N . ASN A 1 300 ? -2.213 9.991 13.999 1.00 93.81 300 ASN A N 1
ATOM 2327 C CA . ASN A 1 300 ? -0.974 9.380 14.480 1.00 93.81 300 ASN A CA 1
ATOM 2328 C C . ASN A 1 300 ? -0.659 8.044 13.786 1.00 93.81 300 ASN A C 1
ATOM 2330 O O . ASN A 1 300 ? 0.509 7.775 13.495 1.00 93.81 300 ASN A O 1
ATOM 2334 N N . LEU A 1 301 ? -1.671 7.221 13.491 1.00 96.75 301 LEU A N 1
ATOM 2335 C CA . LEU A 1 301 ? -1.499 6.005 12.689 1.00 96.75 301 LEU A CA 1
ATOM 2336 C C . LEU A 1 301 ? -1.011 6.342 11.275 1.00 96.75 301 LEU A C 1
ATOM 2338 O O . LEU A 1 301 ? -0.024 5.773 10.810 1.00 96.75 301 LEU A O 1
ATOM 2342 N N . THR A 1 302 ? -1.648 7.315 10.626 1.00 97.25 302 THR A N 1
ATOM 2343 C CA . THR A 1 302 ? -1.296 7.784 9.279 1.00 97.25 302 THR A CA 1
ATOM 2344 C C . THR A 1 302 ? 0.121 8.348 9.237 1.00 97.25 302 THR A C 1
ATOM 2346 O O . THR A 1 302 ? 0.893 8.018 8.335 1.00 97.25 302 THR A O 1
ATOM 2349 N N . ARG A 1 303 ? 0.515 9.131 10.249 1.00 97.00 303 ARG A N 1
ATOM 2350 C CA . ARG A 1 303 ? 1.895 9.601 10.410 1.00 97.00 303 ARG A CA 1
ATOM 2351 C C . ARG A 1 303 ? 2.868 8.429 10.479 1.00 97.00 303 ARG A C 1
ATOM 2353 O O . ARG A 1 303 ? 3.810 8.378 9.699 1.00 97.00 303 ARG A O 1
ATOM 2360 N N . GLY A 1 304 ? 2.601 7.452 11.345 1.00 97.62 304 GLY A N 1
ATOM 2361 C CA . GLY A 1 304 ? 3.407 6.235 11.444 1.00 97.62 304 GLY A CA 1
ATOM 2362 C C . GLY A 1 304 ? 3.547 5.485 10.120 1.00 97.62 304 GLY A C 1
ATOM 2363 O O . GLY A 1 304 ? 4.640 5.046 9.759 1.00 97.62 304 GLY A O 1
ATOM 2364 N N . ALA A 1 305 ? 2.444 5.374 9.385 1.00 97.94 305 ALA A N 1
ATOM 2365 C CA . ALA A 1 305 ? 2.377 4.737 8.077 1.00 97.94 305 ALA A CA 1
ATOM 2366 C C . ALA A 1 305 ? 3.263 5.467 7.047 1.00 97.94 305 ALA A C 1
ATOM 2368 O O . ALA A 1 305 ? 4.047 4.837 6.333 1.00 97.94 305 ALA A O 1
ATOM 2369 N N . ASN A 1 306 ? 3.184 6.798 7.006 1.00 96.94 306 ASN A N 1
ATOM 2370 C CA . ASN A 1 306 ? 3.943 7.637 6.080 1.00 96.94 306 ASN A CA 1
ATOM 2371 C C . ASN A 1 306 ? 5.434 7.725 6.436 1.00 96.94 306 ASN A C 1
ATOM 2373 O O . ASN A 1 306 ? 6.272 7.675 5.532 1.00 96.94 306 ASN A O 1
ATOM 2377 N N . ASP A 1 307 ? 5.772 7.793 7.726 1.00 97.50 307 ASP A N 1
ATOM 2378 C CA . ASP A 1 307 ? 7.157 7.758 8.210 1.00 97.50 307 ASP A CA 1
ATOM 2379 C C . ASP A 1 307 ? 7.820 6.440 7.789 1.00 97.50 307 ASP A C 1
ATOM 2381 O O . ASP A 1 307 ? 8.903 6.429 7.211 1.00 97.50 307 ASP A O 1
ATOM 2385 N N . ALA A 1 308 ? 7.128 5.314 7.998 1.00 96.88 308 ALA A N 1
ATOM 2386 C CA . ALA A 1 308 ? 7.595 3.996 7.582 1.00 96.88 308 ALA A CA 1
ATOM 2387 C C . ALA A 1 308 ? 7.866 3.899 6.074 1.00 96.88 308 ALA A C 1
ATOM 2389 O O . ALA A 1 308 ? 8.912 3.383 5.686 1.00 96.88 308 ALA A O 1
ATOM 2390 N N . ARG A 1 309 ? 6.954 4.408 5.237 1.00 97.25 309 ARG A N 1
ATOM 2391 C CA . ARG A 1 309 ? 7.142 4.435 3.781 1.00 97.25 309 ARG A CA 1
ATOM 2392 C C . ARG A 1 309 ? 8.316 5.319 3.374 1.00 97.25 309 ARG A C 1
ATOM 2394 O O . ARG A 1 309 ? 9.079 4.949 2.488 1.00 97.25 309 ARG A O 1
ATOM 2401 N N . SER A 1 310 ? 8.467 6.475 4.012 1.00 96.56 310 SER A N 1
ATOM 2402 C CA . SER A 1 310 ? 9.560 7.409 3.720 1.00 96.56 310 SER A CA 1
ATOM 2403 C C . SER A 1 310 ? 10.923 6.797 4.056 1.00 96.56 310 SER A C 1
ATOM 2405 O O . SER A 1 310 ? 11.851 6.890 3.249 1.00 96.56 310 SER A O 1
ATOM 2407 N N . ASP A 1 311 ? 11.017 6.097 5.192 1.00 96.06 311 ASP A N 1
ATOM 2408 C CA . ASP A 1 311 ? 12.204 5.330 5.578 1.00 96.06 311 ASP A CA 1
ATOM 2409 C C . ASP A 1 311 ? 12.533 4.245 4.537 1.00 96.06 311 ASP A C 1
ATOM 2411 O O . ASP A 1 311 ? 13.681 4.129 4.101 1.00 96.06 311 ASP A O 1
ATOM 2415 N N . ASP A 1 312 ? 11.525 3.480 4.100 1.00 97.19 312 ASP A N 1
ATOM 2416 C CA . ASP A 1 312 ? 11.704 2.398 3.126 1.00 97.19 312 ASP A CA 1
ATOM 2417 C C . ASP A 1 312 ? 12.141 2.935 1.757 1.00 97.19 312 ASP A C 1
ATOM 2419 O O . ASP A 1 312 ? 13.114 2.439 1.196 1.00 97.19 312 ASP A O 1
ATOM 2423 N N . VAL A 1 313 ? 11.492 3.989 1.243 1.00 96.31 313 VAL A N 1
ATOM 2424 C CA . VAL A 1 313 ? 11.879 4.658 -0.015 1.00 96.31 313 VAL A CA 1
ATOM 2425 C C . VAL A 1 313 ? 13.338 5.110 0.043 1.00 96.31 313 VAL A C 1
ATOM 2427 O O . VAL A 1 313 ? 14.102 4.875 -0.894 1.00 96.31 313 VAL A O 1
ATOM 2430 N N . SER A 1 314 ? 13.749 5.730 1.153 1.00 94.38 314 SER A N 1
ATOM 2431 C CA . SER A 1 314 ? 15.130 6.183 1.344 1.00 94.38 314 SER A CA 1
ATOM 2432 C C . SER A 1 314 ? 16.120 5.014 1.375 1.00 94.38 314 SER A C 1
ATOM 2434 O O . SER A 1 314 ? 17.175 5.074 0.736 1.00 94.38 314 SER A O 1
ATOM 2436 N N . SER A 1 315 ? 15.771 3.927 2.070 1.00 94.88 315 SER A N 1
ATOM 2437 C CA . SER A 1 315 ? 16.606 2.728 2.164 1.00 94.88 315 SER A CA 1
ATOM 2438 C C . SER A 1 315 ? 16.750 2.022 0.815 1.00 94.88 315 SER A C 1
ATOM 2440 O O . SER A 1 315 ? 17.865 1.708 0.402 1.00 94.88 315 SER A O 1
ATOM 2442 N N . ILE A 1 316 ? 15.643 1.787 0.108 1.00 96.12 316 ILE A N 1
ATOM 2443 C CA . ILE A 1 316 ? 15.624 1.036 -1.156 1.00 96.12 316 ILE A CA 1
ATOM 2444 C C . ILE A 1 316 ? 16.326 1.827 -2.256 1.00 96.12 316 ILE A C 1
ATOM 2446 O O . ILE A 1 316 ? 17.108 1.240 -3.001 1.00 96.12 316 ILE A O 1
ATOM 2450 N N . LYS A 1 317 ? 16.158 3.158 -2.299 1.00 95.31 317 LYS A N 1
ATOM 2451 C CA . LYS A 1 317 ? 16.911 4.037 -3.208 1.00 95.31 317 LYS A CA 1
ATOM 2452 C C . LYS A 1 317 ? 18.412 3.740 -3.161 1.00 95.31 317 LYS A C 1
ATOM 2454 O O . LYS A 1 317 ? 19.023 3.567 -4.219 1.00 95.31 317 LYS A O 1
ATOM 2459 N N . LYS A 1 318 ? 18.984 3.668 -1.954 1.00 95.69 318 LYS A N 1
ATOM 2460 C CA . LYS A 1 318 ? 20.412 3.390 -1.738 1.00 95.69 318 LYS A CA 1
ATOM 2461 C C . LYS A 1 318 ? 20.757 1.954 -2.110 1.00 95.69 318 LYS A C 1
ATOM 2463 O O . LYS A 1 318 ? 21.710 1.722 -2.847 1.00 95.69 318 LYS A O 1
ATOM 2468 N N . SER A 1 319 ? 19.969 0.996 -1.624 1.00 95.69 319 SER A N 1
ATOM 2469 C CA . SER A 1 319 ? 20.213 -0.430 -1.849 1.00 95.69 319 SER A CA 1
ATOM 2470 C C . SER A 1 319 ? 20.191 -0.814 -3.329 1.00 95.69 319 SER A C 1
ATOM 2472 O O . SER A 1 319 ? 21.098 -1.508 -3.772 1.00 95.69 319 SER A O 1
ATOM 2474 N N . VAL A 1 320 ? 19.221 -0.319 -4.106 1.00 96.06 320 VAL A N 1
ATOM 2475 C CA . VAL A 1 320 ? 19.103 -0.614 -5.544 1.00 96.06 320 VAL A CA 1
ATOM 2476 C C . VAL A 1 320 ? 20.337 -0.148 -6.313 1.00 96.06 320 VAL A C 1
ATOM 2478 O O . VAL A 1 320 ? 20.880 -0.922 -7.093 1.00 96.06 320 VAL A O 1
ATOM 2481 N N . ALA A 1 321 ? 20.840 1.063 -6.054 1.00 96.00 321 ALA A N 1
ATOM 2482 C CA . ALA A 1 321 ? 22.075 1.529 -6.689 1.00 96.00 321 ALA A CA 1
ATOM 2483 C C . ALA A 1 321 ? 23.276 0.648 -6.325 1.00 96.00 321 ALA A C 1
ATOM 2485 O O . ALA A 1 321 ? 24.047 0.272 -7.202 1.00 96.00 321 ALA A O 1
ATOM 2486 N N . ILE A 1 322 ? 23.410 0.273 -5.047 1.00 94.50 322 ILE A N 1
ATOM 2487 C CA . ILE A 1 322 ? 24.494 -0.605 -4.588 1.00 94.50 322 ILE A CA 1
ATOM 2488 C C . ILE A 1 322 ? 24.434 -1.959 -5.299 1.00 94.50 322 ILE A C 1
ATOM 2490 O O . ILE A 1 322 ? 25.471 -2.441 -5.741 1.00 94.50 322 ILE A O 1
ATOM 2494 N N . TRP A 1 323 ? 23.251 -2.567 -5.422 1.00 94.12 323 TRP A N 1
ATOM 2495 C CA . TRP A 1 323 ? 23.094 -3.861 -6.090 1.00 94.12 323 TRP A CA 1
ATOM 2496 C C . TRP A 1 323 ? 23.394 -3.771 -7.585 1.00 94.12 323 TRP A C 1
ATOM 2498 O O . TRP A 1 323 ? 24.159 -4.580 -8.094 1.00 94.12 323 TRP A O 1
ATOM 2508 N N . LEU A 1 324 ? 22.850 -2.772 -8.283 1.00 94.12 324 LEU A N 1
ATOM 2509 C CA . LEU A 1 324 ? 23.056 -2.633 -9.726 1.00 94.12 324 LEU A CA 1
ATOM 2510 C C . LEU A 1 324 ? 24.512 -2.302 -10.073 1.00 94.12 324 LEU A C 1
ATOM 2512 O O . LEU A 1 324 ? 25.037 -2.833 -11.050 1.00 94.12 324 LEU A O 1
ATOM 2516 N N . ASN A 1 325 ? 25.206 -1.519 -9.245 1.00 95.06 325 ASN A N 1
ATOM 2517 C CA . ASN A 1 325 ? 26.622 -1.193 -9.448 1.00 95.06 325 ASN A CA 1
ATOM 2518 C C . ASN A 1 325 ? 27.574 -2.388 -9.258 1.00 95.06 325 ASN A C 1
ATOM 2520 O O . ASN A 1 325 ? 28.761 -2.260 -9.548 1.00 95.06 325 ASN A O 1
ATOM 2524 N N . GLN A 1 326 ? 27.096 -3.544 -8.779 1.00 91.19 326 GLN A N 1
ATOM 2525 C CA . GLN A 1 326 ? 27.905 -4.772 -8.737 1.00 91.19 326 GLN A CA 1
ATOM 2526 C C . GLN A 1 326 ? 28.143 -5.349 -10.138 1.00 91.19 326 GLN A C 1
ATOM 2528 O O . GLN A 1 326 ? 29.118 -6.069 -10.347 1.00 91.19 326 GLN A O 1
ATOM 2533 N N . SER A 1 327 ? 27.269 -5.033 -11.098 1.00 87.81 327 SER A N 1
ATOM 2534 C CA . SER A 1 327 ? 27.430 -5.440 -12.489 1.00 87.81 327 SER A CA 1
ATOM 2535 C C . SER A 1 327 ? 28.269 -4.416 -13.259 1.00 87.81 327 SER A C 1
ATOM 2537 O O . SER A 1 327 ? 27.930 -3.231 -13.254 1.00 87.81 327 SER A O 1
ATOM 2539 N N . PRO A 1 328 ? 29.297 -4.843 -14.017 1.00 86.81 328 PRO A N 1
ATOM 2540 C CA . PRO A 1 328 ? 30.071 -3.939 -14.870 1.00 86.81 328 PRO A CA 1
ATOM 2541 C C . PRO A 1 328 ? 29.251 -3.381 -16.047 1.00 86.81 328 PRO A C 1
ATOM 2543 O O . PRO A 1 328 ? 29.686 -2.428 -16.693 1.00 86.81 328 PRO A O 1
ATOM 2546 N N . LYS A 1 329 ? 28.069 -3.961 -16.323 1.00 87.56 329 LYS A N 1
ATOM 2547 C CA . LYS A 1 329 ? 27.118 -3.473 -17.335 1.00 87.56 329 LYS A CA 1
ATOM 2548 C C . LYS A 1 329 ? 26.428 -2.167 -16.914 1.00 87.56 329 LYS A C 1
ATOM 2550 O O . LYS A 1 329 ? 25.829 -1.511 -17.759 1.00 87.56 329 LYS A O 1
ATOM 2555 N N . THR A 1 330 ? 26.484 -1.795 -15.635 1.00 92.44 330 THR A N 1
ATOM 2556 C CA . THR A 1 330 ? 25.856 -0.570 -15.125 1.00 92.44 330 THR A CA 1
ATOM 2557 C C . THR A 1 330 ? 26.757 0.627 -15.382 1.00 92.44 330 THR A C 1
ATOM 2559 O O . THR A 1 330 ? 27.675 0.901 -14.608 1.00 92.44 330 THR A O 1
ATOM 2562 N N . GLN A 1 331 ? 26.510 1.321 -16.495 1.00 89.62 331 GLN A N 1
ATOM 2563 C CA . GLN A 1 331 ? 27.255 2.514 -16.883 1.00 89.62 331 GLN A CA 1
ATOM 2564 C C . GLN A 1 331 ? 26.318 3.661 -17.301 1.00 89.62 331 GLN A C 1
ATOM 2566 O O . GLN A 1 331 ? 25.447 3.440 -18.145 1.00 89.62 331 GLN A O 1
ATOM 2571 N N . PRO A 1 332 ? 26.530 4.884 -16.769 1.00 93.88 332 PRO A N 1
ATOM 2572 C CA . PRO A 1 332 ? 27.448 5.212 -15.666 1.00 93.88 332 PRO A CA 1
ATOM 2573 C C . PRO A 1 332 ? 27.007 4.573 -14.327 1.00 93.88 332 PRO A C 1
ATOM 2575 O O . PRO A 1 332 ? 25.835 4.265 -14.160 1.00 93.88 332 PRO A O 1
ATOM 2578 N N . PRO A 1 333 ? 27.897 4.374 -13.337 1.00 95.94 333 PRO A N 1
ATOM 2579 C CA . PRO A 1 333 ? 27.479 3.870 -12.028 1.00 95.94 333 PRO A CA 1
ATOM 2580 C C . PRO A 1 333 ? 26.406 4.756 -11.379 1.00 95.94 333 PRO A C 1
ATOM 2582 O O . PRO A 1 333 ? 26.500 5.985 -11.382 1.00 95.94 333 PRO A O 1
ATOM 2585 N N . LEU A 1 334 ? 25.404 4.131 -10.763 1.00 96.50 334 LEU A N 1
ATOM 2586 C CA . LEU A 1 334 ? 24.297 4.825 -10.112 1.00 96.50 334 LEU A CA 1
ATOM 2587 C C . LEU A 1 334 ? 24.731 5.449 -8.784 1.00 96.50 334 LEU A C 1
ATOM 2589 O O . LEU A 1 334 ? 25.370 4.797 -7.956 1.00 96.50 334 LEU A O 1
ATOM 2593 N N . ASN A 1 335 ? 24.303 6.683 -8.519 1.00 95.75 335 ASN A N 1
ATOM 2594 C CA . ASN A 1 335 ? 24.492 7.309 -7.213 1.00 95.75 335 ASN A CA 1
ATOM 2595 C C . ASN A 1 335 ? 23.526 6.685 -6.172 1.00 95.75 335 ASN A C 1
ATOM 2597 O O . ASN A 1 335 ? 22.316 6.654 -6.406 1.00 95.75 335 ASN A O 1
ATOM 2601 N N . PRO A 1 336 ? 23.996 6.187 -5.011 1.00 95.69 336 PRO A N 1
ATOM 2602 C CA . PRO A 1 336 ? 23.107 5.665 -3.968 1.00 95.69 336 PRO A CA 1
ATOM 2603 C C . PRO A 1 336 ? 22.224 6.722 -3.300 1.00 95.69 336 PRO A C 1
ATOM 2605 O O . PRO A 1 336 ? 21.103 6.422 -2.878 1.00 95.69 336 PRO A O 1
ATOM 2608 N N . ASP A 1 337 ? 22.697 7.960 -3.207 1.00 94.81 337 ASP A N 1
ATOM 2609 C CA . ASP A 1 337 ? 21.997 9.037 -2.512 1.00 94.81 337 ASP A CA 1
ATOM 2610 C C . ASP A 1 337 ? 21.081 9.855 -3.432 1.00 94.81 337 ASP A C 1
ATOM 2612 O O . ASP A 1 337 ? 20.239 10.604 -2.930 1.00 94.81 337 ASP A O 1
ATOM 2616 N N . ASP A 1 338 ? 21.145 9.633 -4.745 1.00 92.62 338 ASP A N 1
ATOM 2617 C CA . ASP A 1 338 ? 20.393 10.379 -5.756 1.00 92.62 338 ASP A CA 1
ATOM 2618 C C . ASP A 1 338 ? 19.781 9.461 -6.836 1.00 92.62 338 ASP A C 1
ATOM 2620 O O . ASP A 1 338 ? 20.252 8.353 -7.097 1.00 92.62 338 ASP A O 1
ATOM 2624 N N . ARG A 1 339 ? 18.687 9.910 -7.451 1.00 93.88 339 ARG A N 1
ATOM 2625 C CA . ARG A 1 339 ? 17.994 9.232 -8.551 1.00 93.88 339 ARG A CA 1
ATOM 2626 C C . ARG A 1 339 ? 18.071 9.960 -9.888 1.00 93.88 339 ARG A C 1
ATOM 2628 O O . ARG A 1 339 ? 17.660 9.364 -10.870 1.00 93.88 339 ARG A O 1
ATOM 2635 N N . ALA A 1 340 ? 18.630 11.168 -9.962 1.00 90.88 340 ALA A N 1
ATOM 2636 C CA . ALA A 1 340 ? 18.599 11.996 -11.174 1.00 90.88 340 ALA A CA 1
ATOM 2637 C C . ALA A 1 340 ? 19.111 11.316 -12.466 1.00 90.88 340 ALA A C 1
ATOM 2639 O O . ALA A 1 340 ? 18.660 11.664 -13.548 1.00 90.88 340 ALA A O 1
ATOM 2640 N N . LEU A 1 341 ? 20.025 10.341 -12.368 1.00 91.56 341 LEU A N 1
ATOM 2641 C CA . LEU A 1 341 ? 20.582 9.597 -13.514 1.00 91.56 341 LEU A CA 1
ATOM 2642 C C . LEU A 1 341 ? 20.030 8.164 -13.641 1.00 91.56 341 LEU A C 1
ATOM 2644 O O . LEU A 1 341 ? 20.727 7.269 -14.116 1.00 91.56 341 LEU A O 1
ATOM 2648 N N . ARG A 1 342 ? 18.811 7.920 -13.150 1.00 95.06 342 ARG A N 1
ATOM 2649 C CA . ARG A 1 342 ? 18.079 6.648 -13.299 1.00 95.06 342 ARG A CA 1
ATOM 2650 C C . ARG A 1 342 ? 16.987 6.792 -14.371 1.00 95.06 342 ARG A C 1
ATOM 2652 O O . ARG A 1 342 ? 17.000 7.733 -15.157 1.00 95.06 342 ARG A O 1
ATOM 2659 N N . GLY A 1 343 ? 16.035 5.863 -14.420 1.00 94.62 343 GLY A N 1
ATOM 2660 C CA . GLY A 1 343 ? 14.936 5.889 -15.384 1.00 94.62 343 GLY A CA 1
ATOM 2661 C C . GLY A 1 343 ? 15.328 5.361 -16.765 1.00 94.62 343 GLY A C 1
ATOM 2662 O O . GLY A 1 343 ? 16.309 4.629 -16.908 1.00 94.62 343 GLY A O 1
ATOM 2663 N N . LEU A 1 344 ? 14.542 5.723 -17.781 1.00 92.62 344 LEU A N 1
ATOM 2664 C CA . LEU A 1 344 ? 14.689 5.216 -19.153 1.00 92.62 344 LEU A CA 1
ATOM 2665 C C . LEU A 1 344 ? 15.964 5.704 -19.851 1.00 92.62 344 LEU A C 1
ATOM 2667 O O . LEU A 1 344 ? 16.479 5.030 -20.743 1.00 92.62 344 LEU A O 1
ATOM 2671 N N . GLN A 1 345 ? 16.493 6.859 -19.441 1.00 92.44 345 GLN A N 1
ATOM 2672 C CA . GLN A 1 345 ? 17.709 7.427 -20.028 1.00 92.44 345 GLN A CA 1
ATOM 2673 C C . GLN A 1 345 ? 18.966 6.630 -19.668 1.00 92.44 345 GLN A C 1
ATOM 2675 O O . GLN A 1 345 ? 19.942 6.646 -20.410 1.00 92.44 345 GLN A O 1
ATOM 2680 N N . HIS A 1 346 ? 18.936 5.884 -18.565 1.00 94.75 346 HIS A N 1
ATOM 2681 C CA . HIS A 1 346 ? 20.036 5.027 -18.155 1.00 94.75 346 HIS A CA 1
ATOM 2682 C C . HIS A 1 346 ? 19.771 3.581 -18.587 1.00 94.75 346 HIS A C 1
ATOM 2684 O O . HIS A 1 346 ? 18.778 2.986 -18.180 1.00 94.75 346 HIS A O 1
ATOM 2690 N N . ASP A 1 347 ? 20.690 2.970 -19.340 1.00 94.00 347 ASP A N 1
ATOM 2691 C CA . ASP A 1 347 ? 20.494 1.653 -19.969 1.00 94.00 347 ASP A CA 1
ATOM 2692 C C . ASP A 1 347 ? 20.069 0.547 -18.991 1.00 94.00 347 ASP A C 1
ATOM 2694 O O . ASP A 1 347 ? 19.119 -0.181 -19.262 1.00 94.00 347 ASP A O 1
ATOM 2698 N N . THR A 1 348 ? 20.719 0.434 -17.828 1.00 95.06 348 THR A N 1
ATOM 2699 C CA . THR A 1 348 ? 20.385 -0.605 -16.834 1.00 95.06 348 THR A CA 1
ATOM 2700 C C . THR A 1 348 ? 19.010 -0.422 -16.197 1.00 95.06 348 THR A C 1
ATOM 2702 O O . THR A 1 348 ? 18.245 -1.379 -16.113 1.00 95.06 348 THR A O 1
ATOM 2705 N N . THR A 1 349 ? 18.678 0.779 -15.713 1.00 96.06 349 THR A N 1
ATOM 2706 C CA . THR A 1 349 ? 17.364 1.022 -15.100 1.00 96.06 349 THR A CA 1
ATOM 2707 C C . THR A 1 349 ? 16.261 1.049 -16.145 1.00 96.06 349 THR A C 1
ATOM 2709 O O . THR A 1 349 ? 15.175 0.557 -15.867 1.00 96.06 349 THR A O 1
ATOM 2712 N N . GLY A 1 350 ? 16.547 1.536 -17.352 1.00 94.88 350 GLY A N 1
ATOM 2713 C CA . GLY A 1 350 ? 15.643 1.490 -18.493 1.00 94.88 350 GLY A CA 1
ATOM 2714 C C . GLY A 1 350 ? 15.288 0.058 -18.882 1.00 94.88 350 GLY A C 1
ATOM 2715 O O . GLY A 1 350 ? 14.108 -0.258 -18.945 1.00 94.88 350 GLY A O 1
ATOM 2716 N N . ALA A 1 351 ? 16.276 -0.839 -18.989 1.00 94.31 351 ALA A N 1
ATOM 2717 C CA . ALA A 1 351 ? 16.038 -2.263 -19.246 1.00 94.31 351 ALA A CA 1
ATOM 2718 C C . ALA A 1 351 ? 15.140 -2.916 -18.188 1.00 94.31 351 ALA A C 1
ATOM 2720 O O . ALA A 1 351 ? 14.313 -3.761 -18.504 1.00 94.31 351 ALA A O 1
ATOM 2721 N N . LEU A 1 352 ? 15.300 -2.534 -16.920 1.00 95.62 352 LEU A N 1
ATOM 2722 C CA . LEU A 1 352 ? 14.516 -3.070 -15.805 1.00 95.62 352 LEU A CA 1
ATOM 2723 C C . LEU A 1 352 ? 13.088 -2.507 -15.744 1.00 95.62 352 LEU A C 1
ATOM 2725 O O . LEU A 1 352 ? 12.180 -3.206 -15.295 1.00 95.62 352 LEU A O 1
ATOM 2729 N N . LEU A 1 353 ? 12.905 -1.252 -16.155 1.00 95.31 353 LEU A N 1
ATOM 2730 C CA . LEU A 1 353 ? 11.604 -0.586 -16.245 1.00 95.31 353 LEU A CA 1
ATOM 2731 C C . LEU A 1 353 ? 10.839 -0.974 -17.512 1.00 95.31 353 LEU A C 1
ATOM 2733 O O . LEU A 1 353 ? 9.618 -0.887 -17.524 1.00 95.31 353 LEU A O 1
ATOM 2737 N N . CYS A 1 354 ? 11.548 -1.392 -18.560 1.00 93.31 354 CYS A N 1
ATOM 2738 C CA . CYS A 1 354 ? 10.957 -1.766 -19.833 1.00 93.31 354 CYS A CA 1
ATOM 2739 C C . CYS A 1 354 ? 9.923 -2.894 -19.636 1.00 93.31 354 CYS A C 1
ATOM 2741 O O . CYS A 1 354 ? 10.254 -3.910 -19.004 1.00 93.31 354 CYS A O 1
ATOM 2743 N N . PRO A 1 355 ? 8.692 -2.729 -20.149 1.00 91.50 355 PRO A N 1
ATOM 2744 C CA . PRO A 1 355 ? 7.713 -3.8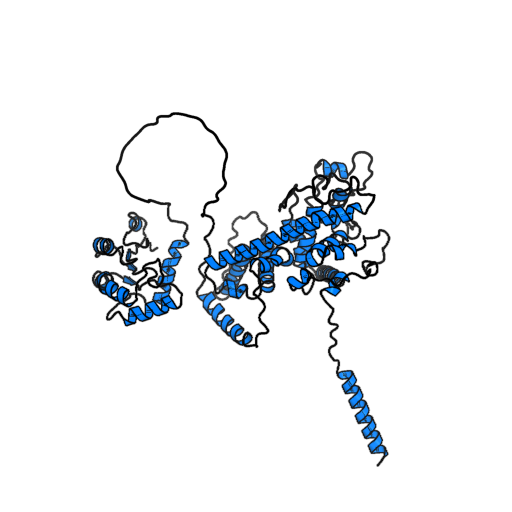06 -20.221 1.00 91.50 355 PRO A CA 1
ATOM 2745 C C . PRO A 1 355 ? 8.220 -5.007 -21.038 1.00 91.50 355 PRO A C 1
ATOM 2747 O O . PRO A 1 355 ? 9.189 -4.904 -21.798 1.00 91.50 355 PRO A O 1
ATOM 2750 N N . LEU A 1 356 ? 7.598 -6.173 -20.859 1.00 89.50 356 LEU A N 1
ATOM 2751 C CA . LEU A 1 356 ? 7.979 -7.393 -21.583 1.00 89.50 356 LEU A CA 1
ATOM 2752 C C . LEU A 1 356 ? 7.714 -7.303 -23.087 1.00 89.50 356 LEU A C 1
ATOM 2754 O O . LEU A 1 356 ? 8.429 -7.925 -23.867 1.00 89.50 356 LEU A O 1
ATOM 2758 N N . GLU A 1 357 ? 6.697 -6.536 -23.462 1.00 87.75 357 GLU A N 1
ATOM 2759 C CA . GLU A 1 357 ? 6.184 -6.334 -24.815 1.00 87.75 357 GLU A CA 1
ATOM 2760 C C . GLU A 1 357 ? 7.232 -5.703 -25.739 1.00 87.75 357 GLU A C 1
ATOM 2762 O O . GLU A 1 357 ? 7.162 -5.844 -26.957 1.00 87.75 357 GLU A O 1
ATOM 2767 N N . TYR A 1 358 ? 8.235 -5.043 -25.158 1.00 89.56 358 TYR A N 1
ATOM 2768 C CA . TYR A 1 358 ? 9.281 -4.342 -25.882 1.00 89.56 358 TYR A CA 1
ATOM 2769 C C . TYR A 1 358 ? 10.638 -5.014 -25.668 1.00 89.56 358 TYR A C 1
ATOM 2771 O O . TYR A 1 358 ? 11.102 -5.177 -24.530 1.00 89.56 358 TYR A O 1
ATOM 2779 N N . ASP A 1 359 ? 11.325 -5.362 -26.758 1.00 88.69 359 ASP A N 1
ATOM 2780 C CA . ASP A 1 359 ? 12.693 -5.873 -26.685 1.00 88.69 359 ASP A CA 1
ATOM 2781 C C . ASP A 1 359 ? 13.695 -4.732 -26.471 1.00 88.69 359 ASP A C 1
ATOM 2783 O O . ASP A 1 359 ? 14.061 -4.002 -27.388 1.00 88.69 359 ASP A O 1
ATOM 2787 N N . TRP A 1 360 ? 14.151 -4.572 -25.227 1.00 89.31 360 TRP A N 1
ATOM 2788 C CA . TRP A 1 360 ? 15.113 -3.529 -24.876 1.00 89.31 360 TRP A CA 1
ATOM 2789 C C . TRP A 1 360 ? 16.452 -3.689 -25.604 1.00 89.31 360 TRP A C 1
ATOM 2791 O O . TRP A 1 360 ? 17.137 -2.693 -25.825 1.00 89.31 360 TRP A O 1
ATOM 2801 N N . ASP A 1 361 ? 16.849 -4.911 -25.958 1.00 86.19 361 ASP A N 1
ATOM 2802 C CA . ASP A 1 361 ? 18.135 -5.192 -26.603 1.00 86.19 361 ASP A CA 1
ATOM 2803 C C . ASP A 1 361 ? 18.019 -5.340 -28.126 1.00 86.19 361 ASP A C 1
ATOM 2805 O O . ASP A 1 361 ? 18.974 -5.792 -28.767 1.00 86.19 361 ASP A O 1
ATOM 2809 N N . ASP A 1 362 ? 16.887 -4.916 -28.697 1.00 83.38 362 ASP A N 1
ATOM 2810 C CA . ASP A 1 362 ? 16.655 -4.901 -30.135 1.00 83.38 362 ASP A CA 1
ATOM 2811 C C . ASP A 1 362 ? 17.742 -4.098 -30.872 1.00 83.38 362 ASP A C 1
ATOM 2813 O O . ASP A 1 362 ? 18.103 -2.975 -30.499 1.00 83.38 362 ASP A O 1
ATOM 2817 N N . LYS A 1 363 ? 18.287 -4.716 -31.923 1.00 78.38 363 LYS A N 1
ATOM 2818 C CA . LYS A 1 363 ? 19.412 -4.216 -32.725 1.00 78.38 363 LYS A CA 1
ATOM 2819 C C . LYS A 1 363 ? 18.988 -3.765 -34.121 1.00 78.38 363 LYS A C 1
ATOM 2821 O O . LYS A 1 363 ? 19.858 -3.629 -34.983 1.00 78.38 363 LYS A O 1
ATOM 2826 N N . GLU A 1 364 ? 17.693 -3.587 -34.374 1.00 73.56 364 GLU A N 1
ATOM 2827 C CA . GLU A 1 364 ? 17.212 -3.181 -35.692 1.00 73.56 364 GLU A CA 1
ATOM 2828 C C .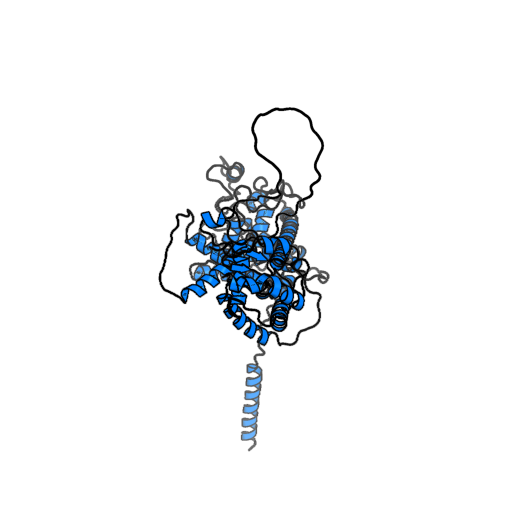 GLU A 1 364 ? 17.847 -1.853 -36.159 1.00 73.56 364 GLU A C 1
ATOM 2830 O O . GLU A 1 364 ? 18.077 -0.924 -35.381 1.00 73.56 364 GLU A O 1
ATOM 2835 N N . TYR A 1 365 ? 18.197 -1.802 -37.448 1.00 56.56 365 TYR A N 1
ATOM 2836 C CA . TYR A 1 365 ? 19.155 -0.847 -38.022 1.00 56.56 365 TYR A CA 1
ATOM 2837 C C . TYR A 1 365 ? 18.616 0.577 -38.248 1.00 56.56 365 TYR A C 1
ATOM 2839 O O . TYR A 1 365 ? 19.414 1.453 -38.578 1.00 56.56 365 TYR A O 1
ATOM 2847 N N . ASP A 1 366 ? 17.312 0.822 -38.074 1.00 51.38 366 ASP A N 1
ATOM 2848 C CA . ASP A 1 366 ? 16.684 2.112 -38.409 1.00 51.38 366 ASP A CA 1
ATOM 2849 C C . ASP A 1 366 ? 16.285 2.928 -37.161 1.00 51.38 366 ASP A C 1
ATOM 2851 O O . ASP A 1 366 ? 16.507 4.138 -37.118 1.00 51.38 366 ASP A O 1
ATOM 2855 N N . PHE A 1 367 ? 15.796 2.282 -36.085 1.00 66.31 367 PHE A N 1
ATOM 2856 C CA . PHE A 1 367 ? 15.516 2.940 -34.799 1.00 66.31 367 PHE A CA 1
ATOM 2857 C C . PHE A 1 367 ? 15.244 1.927 -33.667 1.00 66.31 367 PHE A C 1
ATOM 2859 O O . PHE A 1 367 ? 14.236 1.224 -33.688 1.00 66.31 367 PHE A O 1
ATOM 2866 N N . THR A 1 368 ? 16.109 1.866 -32.646 1.00 85.75 368 THR A N 1
ATOM 2867 C CA . THR A 1 368 ? 15.943 0.892 -31.545 1.00 85.75 368 THR A CA 1
ATOM 2868 C C . THR A 1 368 ? 14.717 1.197 -30.678 1.00 85.75 368 THR A C 1
ATOM 2870 O O . THR A 1 368 ? 14.413 2.363 -30.411 1.00 85.75 368 THR A O 1
ATOM 2873 N N . VAL A 1 369 ? 14.084 0.154 -30.133 1.00 88.25 369 VAL A N 1
ATOM 2874 C CA . VAL A 1 369 ? 13.026 0.233 -29.105 1.00 88.25 369 VAL A CA 1
ATOM 2875 C C . VAL A 1 369 ? 13.377 1.203 -27.969 1.00 88.25 369 VAL A C 1
ATOM 2877 O O . VAL A 1 369 ? 12.531 1.975 -27.517 1.00 88.25 369 VAL A O 1
ATOM 2880 N N . ARG A 1 370 ? 14.645 1.224 -27.534 1.00 90.88 370 ARG A N 1
ATOM 2881 C CA . ARG A 1 370 ? 15.125 2.146 -26.491 1.00 90.88 370 ARG A CA 1
ATOM 2882 C C . ARG A 1 370 ? 14.892 3.600 -26.873 1.00 90.88 370 ARG A C 1
ATOM 2884 O O . ARG A 1 370 ? 14.494 4.395 -26.026 1.00 90.88 370 ARG A O 1
ATOM 2891 N N . THR A 1 371 ? 15.170 3.955 -28.126 1.00 90.19 371 THR A N 1
ATOM 2892 C CA . THR A 1 371 ? 14.993 5.322 -28.608 1.00 90.19 371 THR A CA 1
ATOM 2893 C C . THR A 1 371 ? 13.510 5.677 -28.630 1.00 90.19 371 THR A C 1
ATOM 2895 O O . THR A 1 371 ? 13.167 6.703 -28.055 1.00 90.19 371 THR A O 1
ATOM 2898 N N . LYS A 1 372 ? 12.637 4.787 -29.134 1.00 90.44 372 LYS A N 1
ATOM 2899 C CA . LYS A 1 372 ? 11.169 4.993 -29.169 1.00 90.44 372 LYS A CA 1
ATOM 2900 C C . LYS A 1 372 ? 10.598 5.280 -27.788 1.00 90.44 372 LYS A C 1
ATOM 2902 O O . LYS A 1 372 ? 9.907 6.276 -27.590 1.00 90.44 372 LYS A O 1
ATOM 2907 N N . LEU A 1 373 ? 10.978 4.459 -26.806 1.00 90.19 373 LEU A N 1
ATOM 2908 C CA . LEU A 1 373 ? 10.550 4.619 -25.415 1.00 90.19 373 LEU A CA 1
ATOM 2909 C C . LEU A 1 373 ? 11.118 5.891 -24.761 1.00 90.19 373 LEU A C 1
ATOM 2911 O O . LEU A 1 373 ? 10.466 6.490 -23.911 1.00 90.19 373 LEU A O 1
ATOM 2915 N N . ARG A 1 374 ? 12.331 6.325 -25.133 1.00 91.12 374 ARG A N 1
ATOM 2916 C CA . ARG A 1 374 ? 12.958 7.552 -24.600 1.00 91.12 374 ARG A CA 1
ATOM 2917 C C . ARG A 1 374 ? 12.395 8.829 -25.205 1.00 91.12 374 ARG A C 1
ATOM 2919 O O . ARG A 1 374 ? 12.402 9.854 -24.526 1.00 91.12 374 ARG A O 1
ATOM 2926 N N . THR A 1 375 ? 11.976 8.784 -26.465 1.00 89.44 375 THR A N 1
ATOM 2927 C CA . THR A 1 375 ? 11.379 9.921 -27.176 1.00 89.44 375 THR A CA 1
ATOM 2928 C C . THR A 1 375 ? 9.861 9.963 -27.051 1.00 89.44 375 THR A C 1
ATOM 2930 O O . THR A 1 375 ? 9.267 10.921 -27.535 1.00 89.44 375 THR A O 1
ATOM 2933 N N . CYS A 1 376 ? 9.256 8.972 -26.385 1.00 87.12 376 CYS A N 1
ATOM 2934 C CA . CYS A 1 376 ? 7.807 8.813 -26.260 1.00 87.12 376 CYS A CA 1
ATOM 2935 C C . CYS A 1 376 ? 7.119 8.809 -27.635 1.00 87.12 376 CYS A C 1
ATOM 2937 O O . CYS A 1 376 ? 6.180 9.569 -27.857 1.00 87.12 376 CYS A O 1
ATOM 2939 N N . GLU A 1 377 ? 7.637 8.010 -28.571 1.00 88.12 377 GLU A N 1
ATOM 2940 C CA . GLU A 1 377 ? 7.008 7.829 -29.884 1.00 88.12 377 GLU A CA 1
ATOM 2941 C C . GLU A 1 377 ? 5.607 7.215 -29.732 1.00 88.12 377 GLU A C 1
ATOM 2943 O O . GLU A 1 377 ? 5.378 6.389 -28.845 1.00 88.12 377 GLU A O 1
ATOM 2948 N N . ASP A 1 378 ? 4.666 7.613 -30.589 1.00 85.62 378 ASP A N 1
ATOM 2949 C CA . ASP A 1 378 ? 3.290 7.118 -30.533 1.00 85.62 378 ASP A CA 1
ATOM 2950 C C . ASP A 1 378 ? 3.253 5.581 -30.611 1.00 85.62 378 ASP A C 1
ATOM 2952 O O . ASP A 1 378 ? 3.849 4.963 -31.493 1.00 85.62 378 ASP A O 1
ATOM 2956 N N . GLY A 1 379 ? 2.548 4.955 -29.664 1.00 83.62 379 GLY A N 1
ATOM 2957 C CA . GLY A 1 379 ? 2.476 3.495 -29.538 1.00 83.62 379 GLY A CA 1
ATOM 2958 C C . GLY A 1 379 ? 3.633 2.847 -28.767 1.00 83.62 379 GLY A C 1
ATOM 2959 O O . GLY A 1 379 ? 3.634 1.628 -28.624 1.00 83.62 379 GLY A O 1
ATOM 2960 N N . PHE A 1 380 ? 4.587 3.631 -28.248 1.00 84.81 380 PHE A N 1
ATOM 2961 C CA . PHE A 1 380 ? 5.677 3.154 -27.396 1.00 84.81 380 PHE A CA 1
ATOM 2962 C C . PHE A 1 380 ? 5.633 3.831 -26.033 1.00 84.81 380 PHE A C 1
ATOM 2964 O O . PHE A 1 380 ? 6.018 4.990 -25.869 1.00 84.81 380 PHE A O 1
ATOM 2971 N N . ASP A 1 381 ? 5.223 3.080 -25.017 1.00 82.75 381 ASP A N 1
ATOM 2972 C CA . ASP A 1 381 ? 5.145 3.602 -23.663 1.00 82.75 381 ASP A CA 1
ATOM 2973 C C . ASP A 1 381 ? 5.452 2.542 -22.596 1.00 82.75 381 ASP A C 1
ATOM 2975 O O . ASP A 1 381 ? 5.256 1.348 -22.797 1.00 82.75 381 ASP A O 1
ATOM 2979 N N . VAL A 1 382 ? 5.969 2.986 -21.447 1.00 81.31 382 VAL A N 1
ATOM 2980 C CA . VAL A 1 382 ? 6.282 2.109 -20.301 1.00 81.31 382 VAL A CA 1
ATOM 2981 C C . VAL A 1 382 ? 5.242 2.184 -19.182 1.00 81.31 382 VAL A C 1
ATOM 2983 O O . VAL A 1 382 ? 5.468 1.641 -18.104 1.00 81.31 382 VAL A O 1
ATOM 2986 N N . TYR A 1 383 ? 4.147 2.920 -19.384 1.00 79.38 383 TYR A N 1
ATOM 2987 C CA . TYR A 1 383 ? 3.165 3.247 -18.347 1.00 79.38 383 TYR A CA 1
ATOM 2988 C C . TYR A 1 383 ? 1.803 2.575 -18.518 1.00 79.38 383 TYR A C 1
ATOM 2990 O O . TYR A 1 383 ? 1.014 2.581 -17.574 1.00 79.38 383 TYR A O 1
ATOM 2998 N N . SER A 1 384 ? 1.553 1.952 -19.664 1.00 77.56 384 SER A N 1
ATOM 2999 C CA . SER A 1 384 ? 0.358 1.175 -19.985 1.00 77.56 384 SER A CA 1
ATOM 3000 C C . SER A 1 384 ? 0.459 -0.292 -19.557 1.00 77.56 384 SER A C 1
ATOM 3002 O O . SER A 1 384 ? -0.571 -0.945 -19.407 1.00 77.56 384 SER A O 1
ATOM 3004 N N . SER A 1 385 ? 1.669 -0.803 -19.291 1.00 88.00 385 SER A N 1
ATOM 3005 C CA . SER A 1 385 ? 1.907 -2.191 -18.873 1.00 88.00 385 SER A CA 1
ATOM 3006 C C . SER A 1 385 ? 2.526 -2.283 -17.477 1.00 88.00 385 SER A C 1
ATOM 3008 O O . SER A 1 385 ? 3.488 -1.590 -17.138 1.00 88.00 385 SER A O 1
ATOM 3010 N N . PHE A 1 386 ? 1.994 -3.193 -16.656 1.00 93.06 386 PHE A N 1
ATOM 3011 C CA . PHE A 1 386 ? 2.529 -3.515 -15.326 1.00 93.06 386 PHE A CA 1
ATOM 3012 C C . PHE A 1 386 ? 3.528 -4.680 -15.341 1.00 93.06 386 PHE A C 1
ATOM 3014 O O . PHE A 1 386 ? 4.041 -5.075 -14.289 1.00 93.06 386 PHE A O 1
ATOM 3021 N N . TYR A 1 387 ? 3.867 -5.198 -16.523 1.00 93.31 387 TYR A N 1
ATOM 3022 C CA . TYR A 1 387 ? 4.803 -6.305 -16.711 1.00 93.31 387 TYR A CA 1
ATOM 3023 C C . TYR A 1 387 ? 6.254 -5.831 -16.880 1.00 93.31 387 TYR A C 1
ATOM 3025 O O . TYR A 1 387 ? 6.992 -6.323 -17.728 1.00 93.31 387 TYR A O 1
ATOM 3033 N N . ALA A 1 388 ? 6.698 -4.895 -16.039 1.00 94.38 388 ALA A N 1
ATOM 3034 C CA . ALA A 1 388 ? 8.083 -4.430 -16.051 1.00 94.38 388 ALA A CA 1
ATOM 3035 C C . ALA A 1 388 ? 9.066 -5.579 -15.755 1.00 94.38 388 ALA A C 1
ATOM 3037 O O . ALA A 1 388 ? 8.887 -6.350 -14.803 1.00 94.38 388 ALA A O 1
ATOM 3038 N N . ARG A 1 389 ? 10.163 -5.655 -16.519 1.00 94.44 389 ARG A N 1
ATOM 3039 C CA . ARG A 1 389 ? 11.180 -6.722 -16.414 1.00 94.44 389 ARG A CA 1
ATOM 3040 C C . ARG A 1 389 ? 11.757 -6.889 -15.009 1.00 94.44 389 ARG A C 1
ATOM 3042 O O . ARG A 1 389 ? 12.089 -8.005 -14.619 1.00 94.44 389 ARG A O 1
ATOM 3049 N N . CYS A 1 390 ? 11.828 -5.829 -14.202 1.00 95.56 390 CYS A N 1
ATOM 3050 C CA . CYS A 1 390 ? 12.310 -5.904 -12.817 1.00 95.56 390 CYS A CA 1
ATOM 3051 C C . CYS A 1 390 ? 11.499 -6.846 -11.904 1.00 95.56 390 CYS A C 1
ATOM 3053 O O . CYS A 1 390 ? 12.008 -7.269 -10.861 1.00 95.56 390 CYS A O 1
ATOM 3055 N N . PHE A 1 391 ? 10.269 -7.201 -12.286 1.00 95.69 391 PHE A N 1
ATOM 3056 C CA . PHE A 1 391 ? 9.432 -8.154 -11.558 1.00 95.69 391 PHE A CA 1
ATOM 3057 C C . PHE A 1 391 ? 9.674 -9.611 -11.964 1.00 95.69 391 PHE A C 1
ATOM 3059 O O . PHE A 1 391 ? 9.289 -10.515 -11.219 1.00 95.69 391 PHE A O 1
ATOM 3066 N N . TYR A 1 392 ? 10.342 -9.854 -13.090 1.00 93.88 392 TYR A N 1
ATOM 3067 C CA . TYR A 1 392 ? 10.520 -11.184 -13.662 1.00 93.88 392 TYR A CA 1
ATOM 3068 C C . TYR A 1 392 ? 11.836 -11.841 -13.255 1.00 93.88 392 TYR A C 1
ATOM 3070 O O . TYR A 1 392 ? 12.872 -11.182 -13.125 1.00 93.88 392 TYR A O 1
ATOM 3078 N N . LYS A 1 393 ? 11.813 -13.169 -13.093 1.00 89.69 393 LYS A N 1
ATOM 3079 C CA . LYS A 1 393 ? 13.030 -13.981 -12.912 1.00 89.69 393 LYS A CA 1
ATOM 3080 C C . LYS A 1 393 ? 13.991 -13.713 -14.079 1.00 89.69 393 LYS A C 1
ATOM 3082 O O . LYS A 1 393 ? 13.635 -13.911 -15.236 1.00 89.69 393 LYS A O 1
ATOM 3087 N N . SER A 1 394 ? 15.219 -13.289 -13.785 1.00 86.06 394 SER A N 1
ATOM 3088 C CA . SER A 1 394 ? 16.239 -12.930 -14.792 1.00 86.06 394 SER A CA 1
ATOM 3089 C C . SER A 1 394 ? 15.849 -11.789 -15.742 1.00 86.06 394 SER A C 1
ATOM 3091 O O . SER A 1 394 ? 16.488 -11.628 -16.778 1.00 86.06 394 SER A O 1
ATOM 3093 N N . GLY A 1 395 ? 14.796 -11.020 -15.441 1.00 87.31 395 GLY A N 1
ATOM 3094 C CA . GLY A 1 395 ? 14.285 -9.993 -16.354 1.00 87.31 395 GLY A CA 1
ATOM 3095 C C . GLY A 1 395 ? 13.703 -10.539 -17.663 1.00 87.31 395 GLY A C 1
ATOM 3096 O O . GLY A 1 395 ? 13.621 -9.795 -18.641 1.00 87.31 395 GLY A O 1
ATOM 3097 N N . LYS A 1 396 ? 13.336 -11.829 -17.693 1.00 85.31 396 LYS A N 1
ATOM 3098 C CA . LYS A 1 396 ? 12.764 -12.518 -18.855 1.00 85.31 396 LYS A CA 1
ATOM 3099 C C . LYS A 1 396 ? 11.368 -13.035 -18.519 1.00 85.31 396 LYS A C 1
ATOM 3101 O O . LYS A 1 396 ? 11.178 -13.657 -17.475 1.00 85.31 396 LYS A O 1
ATOM 3106 N N . GLY A 1 397 ? 10.427 -12.802 -19.421 1.00 80.94 397 GLY A N 1
ATOM 3107 C CA . GLY A 1 397 ? 9.078 -13.357 -19.375 1.00 80.94 397 GLY A CA 1
ATOM 3108 C C . GLY A 1 397 ? 8.687 -13.927 -20.732 1.00 80.94 397 GLY A C 1
ATOM 3109 O O . GLY A 1 397 ? 9.502 -13.955 -21.654 1.00 80.94 397 GLY A O 1
ATOM 3110 N N . ASP A 1 398 ? 7.459 -14.410 -20.823 1.00 81.12 398 ASP A N 1
ATOM 3111 C CA . ASP A 1 398 ? 6.904 -15.076 -21.996 1.00 81.12 398 ASP A CA 1
ATOM 3112 C C . ASP A 1 398 ? 5.640 -14.311 -22.401 1.00 81.12 398 ASP A C 1
ATOM 3114 O O . ASP A 1 398 ? 4.764 -14.117 -21.565 1.00 81.12 398 ASP A O 1
ATOM 3118 N N . LEU A 1 399 ? 5.561 -13.798 -23.632 1.00 84.88 399 LEU A N 1
ATOM 3119 C CA . LEU A 1 399 ? 4.407 -12.988 -24.055 1.00 84.88 399 LEU A CA 1
ATOM 3120 C C . LEU A 1 399 ? 3.141 -13.833 -24.229 1.00 84.88 399 LEU A C 1
ATOM 3122 O O . LEU A 1 399 ? 2.038 -13.320 -24.069 1.00 84.88 399 LEU A O 1
ATOM 3126 N N . GLU A 1 400 ? 3.306 -15.133 -24.473 1.00 84.56 400 GLU A N 1
ATOM 3127 C CA . GLU A 1 400 ? 2.203 -16.093 -24.545 1.00 84.56 400 GLU A CA 1
ATOM 3128 C C . GLU A 1 400 ? 1.797 -16.607 -23.148 1.00 84.56 400 GLU A C 1
ATOM 3130 O O . GLU A 1 400 ? 0.709 -17.154 -22.969 1.00 84.56 400 GLU A O 1
ATOM 3135 N N . ASP A 1 401 ? 2.661 -16.421 -22.142 1.00 84.88 401 ASP A N 1
ATOM 3136 C CA . ASP A 1 401 ? 2.421 -16.771 -20.738 1.00 84.88 401 ASP A CA 1
ATOM 3137 C C . ASP A 1 401 ? 3.050 -15.725 -19.805 1.00 84.88 401 ASP A C 1
ATOM 3139 O O . ASP A 1 401 ? 4.090 -15.942 -19.173 1.00 84.88 401 ASP A O 1
ATOM 3143 N N . VAL A 1 402 ? 2.404 -14.562 -19.709 1.00 86.94 402 VAL A N 1
ATOM 3144 C CA . VAL A 1 402 ? 2.911 -13.420 -18.928 1.00 86.94 402 VAL A CA 1
ATOM 3145 C C . VAL A 1 402 ? 3.032 -13.716 -17.428 1.00 86.94 402 VAL A C 1
ATOM 3147 O O . VAL A 1 402 ? 3.755 -13.030 -16.717 1.00 86.94 402 VAL A O 1
ATOM 3150 N N . GLU A 1 403 ? 2.396 -14.766 -16.900 1.00 89.06 403 GLU A N 1
ATOM 3151 C CA . GLU A 1 403 ? 2.585 -15.160 -15.497 1.00 89.06 403 GLU A CA 1
ATOM 3152 C C . GLU A 1 403 ? 3.940 -15.854 -15.259 1.00 89.06 403 GLU A C 1
ATOM 3154 O O . GLU A 1 403 ? 4.438 -15.927 -14.123 1.00 89.06 403 GLU A O 1
ATOM 3159 N N . LYS A 1 404 ? 4.566 -16.381 -16.315 1.00 85.62 404 LYS A N 1
ATOM 3160 C CA . LYS A 1 404 ? 5.794 -17.167 -16.232 1.00 85.62 404 LYS A CA 1
ATOM 3161 C C . LYS A 1 404 ? 6.960 -16.320 -15.745 1.00 85.62 404 LYS A C 1
ATOM 3163 O O . LYS A 1 404 ? 7.508 -15.467 -16.433 1.00 85.62 404 LYS A O 1
ATOM 3168 N N . GLY A 1 405 ? 7.378 -16.602 -14.513 1.00 85.94 405 GLY A N 1
ATOM 3169 C CA . GLY A 1 405 ? 8.464 -15.877 -13.858 1.00 85.94 405 GLY A CA 1
ATOM 3170 C C . GLY A 1 405 ? 8.050 -14.529 -13.265 1.00 85.94 405 GLY A C 1
ATOM 3171 O O . GLY A 1 405 ? 8.894 -13.899 -12.624 1.00 85.94 405 GLY A O 1
ATOM 3172 N N . PHE A 1 406 ? 6.785 -14.118 -13.406 1.00 93.31 406 PHE A N 1
ATOM 3173 C CA . PHE A 1 406 ? 6.265 -12.880 -12.834 1.00 93.31 406 PHE A CA 1
ATOM 3174 C C . PHE A 1 406 ? 6.350 -12.890 -11.300 1.00 93.31 406 PHE A C 1
ATOM 3176 O O . PHE A 1 406 ? 6.167 -13.921 -10.645 1.00 93.31 406 PHE A O 1
ATOM 3183 N N . LEU A 1 407 ? 6.685 -11.732 -10.720 1.00 94.69 407 LEU A N 1
ATOM 3184 C CA . LEU A 1 407 ? 6.937 -11.518 -9.285 1.00 94.69 407 LEU A CA 1
ATOM 3185 C C . LEU A 1 407 ? 7.972 -12.477 -8.663 1.00 94.69 407 LEU A C 1
ATOM 3187 O O . LEU A 1 407 ? 7.961 -12.708 -7.449 1.00 94.69 407 LEU A O 1
ATOM 3191 N N . ARG A 1 408 ? 8.883 -13.029 -9.474 1.00 91.12 408 ARG A N 1
ATOM 3192 C CA . ARG A 1 408 ? 10.017 -13.858 -9.027 1.00 91.12 408 ARG A CA 1
ATOM 3193 C C . ARG A 1 408 ? 11.377 -13.198 -9.264 1.00 91.12 408 ARG A C 1
ATOM 3195 O O . ARG A 1 408 ? 12.396 -13.841 -9.035 1.00 91.12 408 ARG A O 1
ATOM 3202 N N . GLY A 1 409 ? 11.412 -11.935 -9.693 1.00 91.94 409 GLY A N 1
ATOM 3203 C CA . GLY A 1 409 ? 12.661 -11.213 -9.933 1.00 91.94 409 GLY A CA 1
ATOM 3204 C C . GLY A 1 409 ? 13.525 -11.074 -8.676 1.00 91.94 409 GLY A C 1
ATOM 3205 O O . GLY A 1 409 ? 13.056 -10.669 -7.608 1.00 91.94 409 GLY A O 1
ATOM 3206 N N . SER A 1 410 ? 14.817 -11.370 -8.798 1.00 90.75 410 SER A N 1
ATOM 3207 C CA . SER A 1 410 ? 15.795 -11.274 -7.703 1.00 90.75 410 SER A CA 1
ATOM 3208 C C . SER A 1 410 ? 15.846 -9.889 -7.035 1.00 90.75 410 SER A C 1
ATOM 3210 O O . SER A 1 410 ? 15.916 -9.804 -5.805 1.00 90.75 410 SER A O 1
ATOM 3212 N N . LEU A 1 411 ? 15.736 -8.794 -7.800 1.00 93.88 411 LEU A N 1
ATOM 3213 C CA . LEU A 1 411 ? 15.659 -7.425 -7.256 1.00 93.88 411 LEU A CA 1
ATOM 3214 C C . LEU A 1 411 ? 14.403 -7.189 -6.410 1.00 93.88 411 LEU A C 1
ATOM 3216 O O . LEU A 1 411 ? 14.464 -6.476 -5.403 1.00 93.88 411 LEU A O 1
ATOM 3220 N N . LEU A 1 412 ? 13.275 -7.803 -6.776 1.00 95.81 412 LEU A N 1
ATOM 3221 C CA . LEU A 1 412 ? 12.035 -7.728 -6.004 1.00 95.81 412 LEU A CA 1
ATOM 3222 C C . LEU A 1 412 ? 12.192 -8.445 -4.662 1.00 95.81 412 LEU A C 1
ATOM 3224 O O . LEU A 1 412 ? 11.850 -7.890 -3.616 1.00 95.81 412 LEU A O 1
ATOM 3228 N N . VAL A 1 413 ? 12.804 -9.632 -4.665 1.00 92.00 413 VAL A N 1
ATOM 3229 C CA . VAL A 1 413 ? 13.105 -10.382 -3.434 1.00 92.00 413 VAL A CA 1
ATOM 3230 C C . VAL A 1 413 ? 14.093 -9.615 -2.547 1.00 92.00 413 VAL A C 1
ATOM 3232 O O . VAL A 1 413 ? 13.886 -9.522 -1.333 1.00 92.00 413 VAL A O 1
ATOM 3235 N N . LYS A 1 414 ? 15.136 -9.006 -3.132 1.00 91.94 414 LYS A N 1
ATOM 3236 C CA . LYS A 1 414 ? 16.083 -8.128 -2.419 1.00 91.94 414 LYS A CA 1
ATOM 3237 C C . LYS A 1 414 ? 15.376 -6.928 -1.792 1.00 91.94 414 LYS A C 1
ATOM 3239 O O . LYS A 1 414 ? 15.586 -6.646 -0.612 1.00 91.94 414 LYS A O 1
ATOM 3244 N N . THR A 1 415 ? 14.489 -6.274 -2.538 1.00 95.94 415 THR A N 1
ATOM 3245 C CA . THR A 1 415 ? 13.693 -5.134 -2.059 1.00 95.94 415 THR A CA 1
ATOM 3246 C C . THR A 1 415 ? 12.799 -5.530 -0.888 1.00 95.94 415 THR A C 1
ATOM 3248 O O . THR A 1 415 ? 12.851 -4.896 0.168 1.00 95.94 415 THR A O 1
ATOM 3251 N N . PHE A 1 416 ? 12.057 -6.632 -1.018 1.00 94.44 416 PHE A N 1
ATOM 3252 C CA . PHE A 1 416 ? 11.236 -7.168 0.064 1.00 94.44 416 PHE A CA 1
ATOM 3253 C C . PHE A 1 416 ? 12.078 -7.476 1.313 1.00 94.44 416 PHE A C 1
ATOM 3255 O O . PHE A 1 416 ? 11.717 -7.091 2.428 1.00 94.44 416 PHE A O 1
ATOM 3262 N N . SER A 1 417 ? 13.234 -8.129 1.141 1.00 90.00 417 SER A N 1
ATOM 3263 C CA . SER A 1 417 ? 14.156 -8.436 2.241 1.00 90.00 417 SER A CA 1
ATOM 3264 C C . SER A 1 417 ? 14.674 -7.168 2.930 1.00 90.00 417 SER A C 1
ATOM 3266 O O . SER A 1 417 ? 14.773 -7.132 4.156 1.00 90.00 417 SER A O 1
ATOM 3268 N N . THR A 1 418 ? 14.973 -6.104 2.188 1.00 92.25 418 THR A N 1
ATOM 3269 C CA . THR A 1 418 ? 15.390 -4.823 2.779 1.00 92.25 418 THR A CA 1
ATOM 3270 C C . THR A 1 418 ? 14.281 -4.196 3.629 1.00 92.25 418 THR A C 1
ATOM 3272 O O . THR A 1 418 ? 14.571 -3.722 4.727 1.00 92.25 418 THR A O 1
ATOM 3275 N N . ILE A 1 419 ? 13.023 -4.250 3.176 1.00 93.94 419 ILE A N 1
ATOM 3276 C CA . ILE A 1 419 ? 11.859 -3.683 3.885 1.00 93.94 419 ILE A CA 1
ATOM 3277 C C . ILE A 1 419 ? 11.544 -4.468 5.164 1.00 93.94 419 ILE A C 1
ATOM 3279 O O . ILE A 1 419 ? 11.400 -3.900 6.248 1.00 93.94 419 ILE A O 1
ATOM 3283 N N . PHE A 1 420 ? 11.396 -5.788 5.044 1.00 91.06 420 PHE A N 1
ATOM 3284 C CA . PHE A 1 420 ? 10.822 -6.613 6.107 1.00 91.06 420 PHE A CA 1
ATOM 3285 C C . PHE A 1 420 ? 11.873 -7.282 6.997 1.00 91.06 420 PHE A C 1
ATOM 3287 O O . PHE A 1 420 ? 11.574 -7.645 8.139 1.00 91.06 420 PHE A O 1
ATOM 3294 N N . MET A 1 421 ? 13.107 -7.417 6.512 1.00 85.94 421 MET A N 1
ATOM 3295 C CA . MET A 1 421 ? 14.191 -8.095 7.216 1.00 85.94 421 MET A CA 1
ATOM 3296 C C . MET A 1 421 ? 15.286 -7.128 7.629 1.00 85.94 421 MET A C 1
ATOM 3298 O O . MET A 1 421 ? 15.172 -6.457 8.658 1.00 85.94 421 MET A O 1
ATOM 3302 N N . SER A 1 422 ? 16.365 -7.105 6.858 1.00 76.94 422 SER A N 1
ATOM 3303 C CA . SER A 1 422 ? 17.486 -6.202 7.041 1.00 76.94 422 SER A CA 1
ATOM 3304 C C . SER A 1 422 ? 18.200 -6.004 5.701 1.00 76.94 422 SER A C 1
ATOM 3306 O O . SER A 1 422 ? 18.248 -6.948 4.902 1.00 76.94 422 SER A O 1
ATOM 3308 N N . PRO A 1 423 ? 18.817 -4.832 5.462 1.00 74.88 423 PRO A N 1
ATOM 3309 C CA . PRO A 1 423 ? 19.620 -4.606 4.261 1.00 74.88 423 PRO A CA 1
ATOM 3310 C C . PRO A 1 423 ? 20.734 -5.650 4.078 1.00 74.88 423 PRO A C 1
ATOM 3312 O O . PRO A 1 423 ? 21.021 -6.065 2.962 1.00 74.88 423 PRO A O 1
ATOM 3315 N N . SER A 1 424 ? 21.328 -6.145 5.171 1.00 71.94 424 SER A N 1
ATOM 3316 C CA . SER A 1 424 ? 22.363 -7.183 5.106 1.00 71.94 424 SER A CA 1
ATOM 3317 C C . SER A 1 424 ? 21.820 -8.552 4.696 1.00 71.94 424 SER A C 1
ATOM 3319 O O . SER A 1 424 ? 22.528 -9.301 4.031 1.00 71.94 424 SER A O 1
ATOM 3321 N N . SER A 1 425 ? 20.567 -8.880 5.034 1.00 73.25 425 SER A N 1
ATOM 3322 C CA . SER A 1 425 ? 19.910 -10.099 4.537 1.00 73.25 425 SER A CA 1
ATOM 3323 C C . SER A 1 425 ? 19.770 -10.076 3.014 1.00 73.25 425 SER A C 1
ATOM 3325 O O . SER A 1 425 ? 19.959 -11.108 2.375 1.00 73.25 425 SER A O 1
ATOM 3327 N N . ALA A 1 426 ? 19.520 -8.902 2.424 1.00 77.25 426 ALA A N 1
ATOM 3328 C CA . ALA A 1 426 ? 19.383 -8.772 0.977 1.00 77.25 426 ALA A CA 1
ATOM 3329 C C . ALA A 1 426 ? 20.694 -9.068 0.223 1.00 77.25 426 ALA A C 1
ATOM 3331 O O . ALA A 1 426 ? 20.657 -9.629 -0.867 1.00 77.25 426 ALA A O 1
ATOM 3332 N N . ASN A 1 427 ? 21.854 -8.789 0.828 1.00 75.38 427 ASN A N 1
ATOM 3333 C CA . ASN A 1 427 ? 23.164 -9.077 0.224 1.00 75.38 427 ASN A CA 1
ATOM 3334 C C . ASN A 1 427 ? 23.469 -10.579 0.093 1.00 75.38 427 ASN A C 1
ATOM 3336 O O . ASN A 1 427 ? 24.369 -10.949 -0.650 1.00 75.38 427 ASN A O 1
ATOM 3340 N N . SER A 1 428 ? 22.744 -11.443 0.812 1.00 68.94 428 SER A N 1
ATOM 3341 C CA . SER A 1 428 ? 22.887 -12.902 0.689 1.00 68.94 428 SER A CA 1
ATOM 3342 C C . SER A 1 428 ? 22.086 -13.503 -0.474 1.00 68.94 428 SER A C 1
ATOM 3344 O O . SER A 1 428 ? 22.201 -14.699 -0.742 1.00 68.94 428 SER A O 1
ATOM 3346 N N . ILE A 1 429 ? 21.271 -12.688 -1.156 1.00 72.44 429 ILE A N 1
ATOM 3347 C CA . ILE A 1 429 ? 20.508 -13.091 -2.339 1.00 72.44 429 ILE A CA 1
ATOM 3348 C C . ILE A 1 429 ? 21.418 -12.967 -3.556 1.00 72.44 429 ILE A C 1
ATOM 3350 O O . ILE A 1 429 ? 21.868 -11.871 -3.894 1.00 72.44 429 ILE A O 1
ATOM 3354 N N . VAL A 1 430 ? 21.665 -14.095 -4.212 1.00 66.25 430 VAL A N 1
ATOM 3355 C CA . VAL A 1 430 ? 22.402 -14.149 -5.478 1.00 66.25 430 VAL A CA 1
ATOM 3356 C C . VAL A 1 430 ? 21.475 -13.740 -6.619 1.00 66.25 430 VAL A C 1
ATOM 3358 O O . VAL A 1 430 ? 20.284 -14.050 -6.585 1.00 66.25 430 VAL A O 1
ATOM 3361 N N . ASP A 1 431 ? 22.024 -13.025 -7.599 1.00 67.31 431 ASP A N 1
ATOM 3362 C CA . ASP A 1 431 ? 21.298 -12.637 -8.808 1.00 67.31 431 ASP A CA 1
ATOM 3363 C C . ASP A 1 431 ? 20.896 -13.859 -9.640 1.00 67.31 431 ASP A C 1
ATOM 3365 O O . ASP A 1 431 ? 21.532 -14.919 -9.584 1.00 67.31 431 ASP A O 1
ATOM 3369 N N . ASP A 1 432 ? 19.829 -13.699 -10.419 1.00 63.22 432 ASP A N 1
ATOM 3370 C CA . ASP A 1 432 ? 19.348 -14.732 -11.327 1.00 63.22 432 ASP A CA 1
ATOM 3371 C C . ASP A 1 432 ? 20.441 -15.047 -12.374 1.00 63.22 432 ASP A C 1
ATOM 3373 O O . ASP A 1 432 ? 20.857 -14.170 -13.132 1.00 63.22 432 ASP A O 1
ATOM 3377 N N . ARG A 1 433 ? 20.959 -16.286 -12.409 1.00 55.28 433 ARG A N 1
ATOM 3378 C CA . ARG A 1 433 ? 21.916 -16.715 -13.446 1.00 55.28 433 ARG A CA 1
ATOM 3379 C C . ARG A 1 433 ? 21.154 -17.130 -14.703 1.00 55.28 433 ARG A C 1
ATOM 3381 O O . ARG A 1 433 ? 20.211 -17.908 -14.611 1.00 55.28 433 ARG A O 1
ATOM 3388 N N . GLU A 1 434 ? 21.619 -16.686 -15.870 1.00 48.75 434 GLU A N 1
ATOM 3389 C CA . GLU A 1 434 ? 20.962 -16.906 -17.172 1.00 48.75 434 GLU A CA 1
ATOM 3390 C C . GLU A 1 434 ? 20.807 -18.388 -17.592 1.00 48.75 434 GLU A C 1
ATOM 3392 O O . GLU A 1 434 ? 20.006 -18.660 -18.476 1.00 48.75 434 GLU A O 1
ATOM 3397 N N . ASN A 1 435 ? 21.512 -19.338 -16.957 1.00 43.16 435 ASN A N 1
ATOM 3398 C CA . ASN A 1 435 ? 21.630 -20.742 -17.398 1.00 43.16 435 ASN A CA 1
ATOM 3399 C C . ASN A 1 435 ? 20.920 -21.788 -16.511 1.00 43.16 435 ASN A C 1
ATOM 3401 O O . ASN A 1 435 ? 21.240 -22.973 -16.590 1.00 43.16 435 ASN A O 1
ATOM 3405 N N . ASP A 1 436 ? 19.987 -21.389 -15.645 1.00 49.62 436 ASP A N 1
ATOM 3406 C CA . ASP A 1 436 ? 19.286 -22.334 -14.761 1.00 49.62 436 ASP A CA 1
ATOM 3407 C C . ASP A 1 436 ? 17.863 -22.647 -15.258 1.00 49.62 436 ASP A C 1
ATOM 3409 O O . ASP A 1 436 ? 16.857 -22.249 -14.660 1.00 49.62 436 ASP A O 1
ATOM 3413 N N . GLU A 1 437 ? 17.792 -23.336 -16.402 1.00 45.78 437 GLU A N 1
ATOM 3414 C CA . GLU A 1 437 ? 16.541 -23.751 -17.060 1.00 45.78 437 GLU A CA 1
ATOM 3415 C C . GLU A 1 437 ? 15.765 -24.822 -16.266 1.00 45.78 437 GLU A C 1
ATOM 3417 O O . GLU A 1 437 ? 14.578 -25.018 -16.507 1.00 45.78 437 GLU A O 1
ATOM 3422 N N . ASN A 1 438 ? 16.394 -25.470 -15.273 1.00 44.84 438 ASN A N 1
ATOM 3423 C CA . ASN A 1 438 ? 15.795 -26.558 -14.484 1.00 44.84 438 ASN A CA 1
ATOM 3424 C C . ASN A 1 438 ? 15.529 -26.220 -13.001 1.00 44.84 438 ASN A C 1
ATOM 3426 O O . ASN A 1 438 ? 14.986 -27.054 -12.271 1.00 44.84 438 ASN A O 1
ATOM 3430 N N . ALA A 1 439 ? 15.844 -25.013 -12.523 1.00 45.97 439 ALA A N 1
ATOM 3431 C CA . ALA A 1 439 ? 15.520 -24.606 -11.154 1.00 45.97 439 ALA A CA 1
ATOM 3432 C C . ALA A 1 439 ? 14.111 -24.006 -11.047 1.00 45.97 439 ALA A C 1
ATOM 3434 O O . ALA A 1 439 ? 13.922 -22.792 -10.886 1.00 45.97 439 ALA A O 1
ATOM 3435 N N . ASP A 1 440 ? 13.108 -24.882 -11.074 1.00 44.28 440 ASP A N 1
ATOM 3436 C CA . ASP A 1 440 ? 11.794 -24.599 -10.479 1.00 44.28 440 ASP A CA 1
ATOM 3437 C C . ASP A 1 440 ? 11.921 -24.435 -8.941 1.00 44.28 440 ASP A C 1
ATOM 3439 O O . ASP A 1 440 ? 11.138 -23.752 -8.276 1.00 44.28 440 ASP A O 1
ATOM 3443 N N . ASP A 1 441 ? 13.001 -24.986 -8.375 1.00 45.22 441 ASP A N 1
ATOM 3444 C CA . ASP A 1 441 ? 13.474 -24.742 -7.016 1.00 45.22 441 ASP A CA 1
ATOM 3445 C C . ASP A 1 441 ? 14.503 -23.602 -7.045 1.00 45.22 441 ASP A C 1
ATOM 3447 O O . ASP A 1 441 ? 15.709 -23.836 -7.021 1.00 45.22 441 ASP A O 1
ATOM 3451 N N . PHE A 1 442 ? 14.045 -22.343 -7.085 1.00 45.16 442 PHE A N 1
ATOM 3452 C CA . PHE A 1 442 ? 14.901 -21.200 -6.737 1.00 45.16 442 PHE A CA 1
ATOM 3453 C C . PHE A 1 442 ? 15.253 -21.291 -5.241 1.00 45.16 442 PHE A C 1
ATOM 3455 O O . PHE A 1 442 ? 14.773 -20.531 -4.397 1.00 45.16 442 PHE A O 1
ATOM 3462 N N . ARG A 1 443 ? 16.100 -22.254 -4.870 1.00 46.59 443 ARG A N 1
ATOM 3463 C CA . ARG A 1 443 ? 16.979 -22.087 -3.727 1.00 46.59 443 ARG A CA 1
ATOM 3464 C C . ARG A 1 443 ? 17.914 -20.980 -4.162 1.00 46.59 443 ARG A C 1
ATOM 3466 O O . ARG A 1 443 ? 18.879 -21.253 -4.862 1.00 46.59 443 ARG A O 1
ATOM 3473 N N . ALA A 1 444 ? 17.619 -19.739 -3.771 1.00 44.25 444 ALA A N 1
ATOM 3474 C CA . ALA A 1 444 ? 18.636 -18.698 -3.792 1.00 44.25 444 ALA A CA 1
ATOM 3475 C C . ALA A 1 444 ? 19.916 -19.351 -3.251 1.00 44.25 444 ALA A C 1
ATOM 3477 O O . ALA A 1 444 ? 19.899 -19.917 -2.154 1.00 44.25 444 ALA A O 1
ATOM 3478 N N . HIS A 1 445 ? 20.954 -19.449 -4.082 1.00 42.78 445 HIS A N 1
ATOM 3479 C CA . HIS A 1 445 ? 22.193 -20.120 -3.716 1.00 42.78 445 HIS A CA 1
ATOM 3480 C C . HIS A 1 445 ? 22.868 -19.251 -2.662 1.00 42.78 445 HIS A C 1
ATOM 3482 O O . HIS A 1 445 ? 23.718 -18.432 -2.973 1.00 42.78 445 HIS A O 1
ATOM 3488 N N . PHE A 1 446 ? 22.431 -19.362 -1.411 1.00 48.50 446 PHE A N 1
ATOM 3489 C CA . PHE A 1 446 ? 22.979 -18.574 -0.325 1.00 48.50 446 PHE A CA 1
ATOM 3490 C C . PHE A 1 446 ? 24.458 -18.923 -0.212 1.00 48.50 446 PHE A C 1
ATOM 3492 O O . PHE A 1 446 ? 24.815 -20.078 0.036 1.00 48.50 446 PHE A O 1
ATOM 3499 N N . SER A 1 447 ? 25.325 -17.927 -0.379 1.00 42.66 447 SER A N 1
ATOM 3500 C CA . SER A 1 447 ? 26.696 -18.030 0.106 1.00 42.66 447 SER A CA 1
ATOM 3501 C C . SER A 1 447 ? 26.632 -18.456 1.574 1.00 42.66 447 SER A C 1
ATOM 3503 O O . SER A 1 447 ? 25.853 -17.874 2.338 1.00 42.66 447 SER A O 1
ATOM 3505 N N . GLN A 1 448 ? 27.389 -19.496 1.952 1.00 42.16 448 GLN A N 1
ATOM 3506 C CA . GLN A 1 448 ? 27.413 -20.003 3.327 1.00 42.16 448 GLN A CA 1
ATOM 3507 C C . GLN A 1 448 ? 27.525 -18.832 4.317 1.00 42.16 448 GLN A C 1
ATOM 3509 O O . GLN A 1 448 ? 28.283 -17.895 4.046 1.00 42.16 448 GLN A O 1
ATOM 3514 N N . PRO A 1 449 ? 26.790 -18.849 5.446 1.00 40.12 449 PRO A N 1
ATOM 3515 C CA . PRO A 1 449 ? 26.834 -17.750 6.396 1.00 40.12 449 PRO A CA 1
ATOM 3516 C C . PRO A 1 449 ? 28.271 -17.558 6.887 1.00 40.12 449 PRO A C 1
ATOM 3518 O O . PRO A 1 449 ? 28.774 -18.350 7.681 1.00 40.12 449 PRO A O 1
ATOM 3521 N N . THR A 1 450 ? 28.942 -16.492 6.449 1.00 40.38 450 THR A N 1
ATOM 3522 C CA . THR A 1 450 ? 30.135 -16.011 7.146 1.00 40.38 450 THR A CA 1
ATOM 3523 C C . THR A 1 450 ? 29.676 -15.634 8.546 1.00 40.38 450 THR A C 1
ATOM 3525 O O . THR A 1 450 ? 28.710 -14.877 8.656 1.00 40.38 450 THR A O 1
ATOM 3528 N N . ALA A 1 451 ? 30.301 -16.194 9.586 1.00 43.12 451 ALA A N 1
ATOM 3529 C CA . ALA A 1 451 ? 29.918 -16.042 10.990 1.00 43.12 451 ALA A CA 1
ATOM 3530 C C . ALA A 1 451 ? 29.527 -14.589 11.331 1.00 43.12 451 ALA A C 1
ATOM 3532 O O . ALA A 1 451 ? 30.366 -13.739 11.623 1.00 43.12 451 ALA A O 1
ATOM 3533 N N . SER A 1 452 ? 28.230 -14.293 11.250 1.00 48.81 452 SER A N 1
ATOM 3534 C CA . SER A 1 452 ? 27.697 -12.950 11.437 1.00 48.81 452 SER A CA 1
ATOM 3535 C C . SER A 1 452 ? 27.316 -12.786 12.899 1.00 48.81 452 SER A C 1
ATOM 3537 O O . SER A 1 452 ? 26.676 -13.658 13.495 1.00 48.81 452 SER A O 1
ATOM 3539 N N . ARG A 1 453 ? 27.746 -11.671 13.496 1.00 51.25 453 ARG A N 1
ATOM 3540 C CA . ARG A 1 453 ? 27.424 -11.290 14.877 1.00 51.25 453 ARG A CA 1
ATOM 3541 C C . ARG A 1 453 ? 25.912 -11.409 15.103 1.00 51.25 453 ARG A C 1
ATOM 3543 O O . ARG A 1 453 ? 25.130 -10.955 14.272 1.00 51.25 453 ARG A O 1
ATOM 3550 N N . LYS A 1 454 ? 25.503 -11.996 16.238 1.00 48.75 454 LYS A N 1
ATOM 3551 C CA . LYS A 1 454 ? 24.086 -12.147 16.623 1.00 48.75 454 LYS A CA 1
ATOM 3552 C C . LYS A 1 454 ? 23.338 -10.829 16.395 1.00 48.75 454 LYS A C 1
ATOM 3554 O O . LYS A 1 454 ? 23.693 -9.813 16.991 1.00 48.75 454 LYS A O 1
ATOM 3559 N N . ALA A 1 455 ? 22.312 -10.853 15.543 1.00 54.62 455 ALA A N 1
ATOM 3560 C CA . ALA A 1 455 ? 21.479 -9.689 15.273 1.00 54.62 455 ALA A CA 1
ATOM 3561 C C . ALA A 1 455 ? 20.870 -9.172 16.588 1.00 54.62 455 ALA A C 1
ATOM 3563 O O . ALA A 1 455 ? 20.149 -9.890 17.278 1.00 54.62 455 ALA A O 1
ATOM 3564 N N . THR A 1 456 ? 21.176 -7.926 16.948 1.00 52.06 456 THR A N 1
ATOM 3565 C CA . THR A 1 456 ? 20.773 -7.318 18.227 1.00 52.06 456 THR A CA 1
ATOM 3566 C C . THR A 1 456 ? 19.368 -6.708 18.201 1.00 52.06 456 THR A C 1
ATOM 3568 O O . THR A 1 456 ? 18.833 -6.374 19.256 1.00 52.06 456 THR A O 1
ATOM 3571 N N . LYS A 1 457 ? 18.734 -6.569 17.025 1.00 59.94 457 LYS A N 1
ATOM 3572 C CA . LYS A 1 457 ? 17.391 -5.980 16.853 1.00 59.94 457 LYS A CA 1
ATOM 3573 C C . LYS A 1 457 ? 16.463 -6.925 16.083 1.00 59.94 457 LYS A C 1
ATOM 3575 O O . LYS A 1 457 ? 16.885 -7.563 15.125 1.00 59.94 457 LYS A O 1
ATOM 3580 N N . SER A 1 458 ? 15.188 -6.983 16.478 1.00 72.12 458 SER A N 1
ATOM 3581 C CA . SER A 1 458 ? 14.153 -7.715 15.736 1.00 72.12 458 SER A CA 1
ATOM 3582 C C . SER A 1 458 ? 13.905 -7.090 14.358 1.00 72.12 458 SER A C 1
ATOM 3584 O O . SER A 1 458 ? 13.860 -5.860 14.230 1.00 72.12 458 SER A O 1
ATOM 3586 N N . CYS A 1 459 ? 13.727 -7.938 13.340 1.00 84.06 459 CYS A N 1
ATOM 3587 C CA . CYS A 1 459 ? 13.358 -7.512 11.990 1.00 84.06 459 CYS A CA 1
ATOM 3588 C C . CYS A 1 459 ? 11.959 -6.878 11.950 1.00 84.06 459 CYS A C 1
ATOM 3590 O O . CYS A 1 459 ? 11.150 -7.058 12.868 1.00 84.06 459 CYS A O 1
ATOM 3592 N N . VAL A 1 460 ? 11.674 -6.124 10.884 1.00 88.44 460 VAL A N 1
ATOM 3593 C CA . VAL A 1 460 ? 10.386 -5.438 10.694 1.00 88.44 460 VAL A CA 1
ATOM 3594 C C . VAL A 1 460 ? 9.237 -6.444 10.639 1.00 88.44 460 VAL A C 1
ATOM 3596 O O . VAL A 1 460 ? 8.262 -6.252 11.357 1.00 88.44 460 VAL A O 1
ATOM 3599 N N . ALA A 1 461 ? 9.384 -7.561 9.923 1.00 86.38 461 ALA A N 1
ATOM 3600 C CA . ALA A 1 461 ? 8.383 -8.629 9.867 1.00 86.38 461 ALA A CA 1
ATOM 3601 C C . ALA A 1 461 ? 7.969 -9.110 11.267 1.00 86.38 461 ALA A C 1
ATOM 3603 O O . ALA A 1 461 ? 6.785 -9.159 11.588 1.00 86.38 461 ALA A O 1
ATOM 3604 N N . LYS A 1 462 ? 8.945 -9.358 12.152 1.00 85.38 462 LYS A N 1
ATOM 3605 C CA . LYS A 1 462 ? 8.678 -9.776 13.536 1.00 85.38 462 LYS A CA 1
ATOM 3606 C C . LYS A 1 462 ? 8.018 -8.675 14.369 1.00 85.38 462 LYS A C 1
ATOM 3608 O O . LYS A 1 462 ? 7.195 -8.974 15.228 1.00 85.38 462 LYS A O 1
ATOM 3613 N N . LYS A 1 463 ? 8.369 -7.404 14.142 1.00 86.19 463 LYS A N 1
ATOM 3614 C CA . LYS A 1 463 ? 7.728 -6.257 14.816 1.00 86.19 463 LYS A CA 1
ATOM 3615 C C . LYS A 1 463 ? 6.277 -6.073 14.380 1.00 86.19 463 LYS A C 1
ATOM 3617 O O . LYS A 1 463 ? 5.456 -5.703 15.210 1.00 86.19 463 LYS A O 1
ATOM 3622 N N . LEU A 1 464 ? 5.987 -6.355 13.113 1.00 88.38 464 LEU A N 1
ATOM 3623 C CA . LEU A 1 464 ? 4.647 -6.301 12.533 1.00 88.38 464 LEU A CA 1
ATOM 3624 C C . LEU A 1 464 ? 3.847 -7.594 12.739 1.00 88.38 464 LEU A C 1
ATOM 3626 O O . LEU A 1 464 ? 2.722 -7.668 12.271 1.00 88.38 464 LEU A O 1
ATOM 3630 N N . ARG A 1 465 ? 4.412 -8.591 13.440 1.00 84.69 465 ARG A N 1
ATOM 3631 C CA . ARG A 1 465 ? 3.788 -9.905 13.682 1.00 84.69 465 ARG A CA 1
ATOM 3632 C C . ARG A 1 465 ? 3.345 -10.597 12.393 1.00 84.69 465 ARG A C 1
ATOM 3634 O O . ARG A 1 465 ? 2.339 -11.290 12.372 1.00 84.69 465 ARG A O 1
ATOM 3641 N N . LEU A 1 466 ? 4.113 -10.409 11.324 1.00 84.62 466 LEU A N 1
ATOM 3642 C CA . LEU A 1 466 ? 3.886 -11.132 10.086 1.00 84.62 466 LEU A CA 1
ATOM 3643 C C . LEU A 1 466 ? 4.060 -12.632 10.374 1.00 84.62 466 LEU A C 1
ATOM 3645 O O . LEU A 1 466 ? 5.045 -13.005 11.018 1.00 84.62 466 LEU A O 1
ATOM 3649 N N . GLU A 1 467 ? 3.125 -13.465 9.910 1.00 80.62 467 GLU A N 1
ATOM 3650 C CA . GLU A 1 467 ? 3.160 -14.939 10.037 1.00 80.62 467 GLU A CA 1
ATOM 3651 C C . GLU A 1 467 ? 3.374 -15.655 8.698 1.00 80.62 467 GLU A C 1
ATOM 3653 O O . GLU A 1 467 ? 3.835 -16.795 8.657 1.00 80.62 467 GLU A O 1
ATOM 3658 N N . ALA A 1 468 ? 3.066 -14.963 7.604 1.00 87.19 468 ALA A N 1
ATOM 3659 C CA . ALA A 1 468 ? 3.331 -15.371 6.237 1.00 87.19 468 ALA A CA 1
ATOM 3660 C C . ALA A 1 468 ? 3.465 -14.117 5.363 1.00 87.19 468 ALA A C 1
ATOM 3662 O O . ALA A 1 468 ? 2.934 -13.057 5.691 1.00 87.19 468 ALA A O 1
ATOM 3663 N N . ILE A 1 469 ? 4.172 -14.227 4.242 1.00 90.69 469 ILE A N 1
ATOM 3664 C CA . ILE A 1 469 ? 4.184 -13.186 3.210 1.00 90.69 469 ILE A CA 1
ATOM 3665 C C . ILE A 1 469 ? 2.785 -13.062 2.612 1.00 90.69 469 ILE A C 1
ATOM 3667 O O . ILE A 1 469 ? 2.196 -14.071 2.219 1.00 90.69 469 ILE A O 1
ATOM 3671 N N . THR A 1 470 ? 2.295 -11.825 2.523 1.00 93.81 470 THR A N 1
ATOM 3672 C CA . THR A 1 470 ? 0.974 -11.484 1.990 1.00 93.81 470 THR A CA 1
ATOM 3673 C C . THR A 1 470 ? 1.073 -10.841 0.600 1.00 93.81 470 THR A C 1
ATOM 3675 O O . THR A 1 470 ? 2.101 -10.229 0.285 1.00 93.81 470 THR A O 1
ATOM 3678 N N . PRO A 1 471 ? 0.006 -10.911 -0.219 1.00 95.94 471 PRO A N 1
ATOM 3679 C CA . PRO A 1 471 ? -0.081 -10.206 -1.502 1.00 95.94 471 PRO A CA 1
ATOM 3680 C C . PRO A 1 471 ? 0.263 -8.718 -1.411 1.00 95.94 471 PRO A C 1
ATOM 3682 O O . PRO A 1 471 ? 1.130 -8.220 -2.125 1.00 95.94 471 PRO A O 1
ATOM 3685 N N . ARG A 1 472 ? -0.341 -8.019 -0.447 1.00 97.44 472 ARG A N 1
ATOM 3686 C CA . ARG A 1 472 ? -0.162 -6.576 -0.224 1.00 97.44 472 ARG A CA 1
ATOM 3687 C C . ARG A 1 472 ? 1.274 -6.199 0.138 1.00 97.44 472 ARG A C 1
ATOM 3689 O O . ARG A 1 472 ? 1.739 -5.131 -0.257 1.00 97.44 472 ARG A O 1
ATOM 3696 N N . ALA A 1 473 ? 2.001 -7.084 0.823 1.00 97.19 473 ALA A N 1
ATOM 3697 C CA . ALA A 1 473 ? 3.422 -6.899 1.111 1.00 97.19 473 ALA A CA 1
ATOM 3698 C C . ALA A 1 473 ? 4.299 -7.039 -0.146 1.00 97.19 473 ALA A C 1
ATOM 3700 O O . ALA A 1 473 ? 5.273 -6.297 -0.300 1.00 97.19 473 ALA A O 1
ATOM 3701 N N . ILE A 1 474 ? 3.950 -7.965 -1.049 1.00 97.56 474 ILE A N 1
ATOM 3702 C CA . ILE A 1 474 ? 4.610 -8.125 -2.354 1.00 97.56 474 ILE A CA 1
ATOM 3703 C C . ILE A 1 474 ? 4.326 -6.899 -3.230 1.00 97.56 474 ILE A C 1
ATOM 3705 O O . ILE A 1 474 ? 5.270 -6.301 -3.745 1.00 97.56 474 ILE A O 1
ATOM 3709 N N . ALA A 1 475 ? 3.063 -6.470 -3.322 1.00 98.56 475 ALA A N 1
ATOM 3710 C CA . ALA A 1 475 ? 2.653 -5.276 -4.063 1.00 98.56 475 ALA A CA 1
ATOM 3711 C C . ALA A 1 475 ? 3.384 -4.016 -3.569 1.00 98.56 475 ALA A C 1
ATOM 3713 O O . ALA A 1 475 ? 3.927 -3.250 -4.365 1.00 98.56 475 ALA A O 1
ATOM 3714 N N . TYR A 1 476 ? 3.490 -3.835 -2.248 1.00 98.69 476 TYR A N 1
ATOM 3715 C CA . TYR A 1 476 ? 4.256 -2.739 -1.654 1.00 98.69 476 TYR A CA 1
ATOM 3716 C C . TYR A 1 476 ? 5.736 -2.769 -2.071 1.00 98.69 476 TYR A C 1
ATOM 3718 O O . TYR A 1 476 ? 6.283 -1.751 -2.497 1.00 98.69 476 TYR A O 1
ATOM 3726 N N . ALA A 1 477 ? 6.389 -3.933 -1.987 1.00 98.44 477 ALA A N 1
ATOM 3727 C CA . ALA A 1 477 ? 7.785 -4.079 -2.395 1.00 98.44 477 ALA A CA 1
ATOM 3728 C C . ALA A 1 477 ? 7.986 -3.822 -3.899 1.00 98.44 477 ALA A C 1
ATOM 3730 O O . ALA A 1 477 ? 8.968 -3.180 -4.271 1.00 98.44 477 ALA A O 1
ATOM 3731 N N . ALA A 1 478 ? 7.056 -4.271 -4.745 1.00 98.62 478 ALA A N 1
ATOM 3732 C CA . ALA A 1 478 ? 7.092 -4.062 -6.191 1.00 98.62 478 ALA A CA 1
ATOM 3733 C C . ALA A 1 478 ? 6.993 -2.580 -6.559 1.00 98.62 478 ALA A C 1
ATOM 3735 O O . ALA A 1 478 ? 7.829 -2.069 -7.305 1.00 98.62 478 ALA A O 1
ATOM 3736 N N . VAL A 1 479 ? 6.046 -1.864 -5.951 1.00 98.69 479 VAL A N 1
ATOM 3737 C CA . VAL A 1 479 ? 5.900 -0.418 -6.134 1.00 98.69 479 VAL A CA 1
ATOM 3738 C C . VAL A 1 479 ? 7.170 0.324 -5.721 1.00 98.69 479 VAL A C 1
ATOM 3740 O O . VAL A 1 479 ? 7.658 1.175 -6.466 1.00 98.69 479 VAL A O 1
ATOM 3743 N N . LEU A 1 480 ? 7.747 -0.004 -4.559 1.00 98.38 480 LEU A N 1
ATOM 3744 C CA . LEU A 1 480 ? 8.963 0.670 -4.102 1.00 98.38 480 LEU A CA 1
ATOM 3745 C C . LEU A 1 480 ? 10.200 0.318 -4.936 1.00 98.38 480 LEU A C 1
ATOM 3747 O O . LEU A 1 480 ? 11.063 1.184 -5.103 1.00 98.38 480 LEU A O 1
ATOM 3751 N N . LEU A 1 481 ? 10.295 -0.904 -5.470 1.00 98.38 481 LEU A N 1
ATOM 3752 C CA . LEU A 1 481 ? 11.345 -1.284 -6.417 1.00 98.38 481 LEU A CA 1
ATOM 3753 C C . LEU A 1 481 ? 11.235 -0.449 -7.693 1.00 98.38 481 LEU A C 1
ATOM 3755 O O . LEU A 1 481 ? 12.188 0.248 -8.037 1.00 98.38 481 LEU A O 1
ATOM 3759 N N . HIS A 1 482 ? 10.071 -0.474 -8.346 1.00 97.88 482 HIS A N 1
ATOM 3760 C CA . HIS A 1 482 ? 9.840 0.250 -9.595 1.00 97.88 482 HIS A CA 1
ATOM 3761 C C . HIS A 1 482 ? 10.114 1.745 -9.416 1.00 97.88 482 HIS A C 1
ATOM 3763 O O . HIS A 1 482 ? 10.922 2.331 -10.131 1.00 97.88 482 HIS A O 1
ATOM 3769 N N . PHE A 1 483 ? 9.559 2.345 -8.360 1.00 97.69 483 PHE A N 1
ATOM 3770 C CA . PHE A 1 483 ? 9.793 3.747 -8.021 1.00 97.69 483 PHE A CA 1
ATOM 3771 C C . PHE A 1 483 ? 11.267 4.075 -7.714 1.00 97.69 483 PHE A C 1
ATOM 3773 O O . PHE A 1 483 ? 11.711 5.210 -7.879 1.00 97.69 483 PHE A O 1
ATOM 3780 N N . SER A 1 484 ? 12.057 3.110 -7.241 1.00 97.25 484 SER A N 1
ATOM 3781 C CA . SER A 1 484 ? 13.491 3.309 -6.980 1.00 97.25 484 SER A CA 1
ATOM 3782 C C . SER A 1 484 ? 14.353 3.231 -8.241 1.00 97.25 484 SER A C 1
ATOM 3784 O O . SER A 1 484 ? 15.497 3.691 -8.208 1.00 97.25 484 SER A O 1
ATOM 3786 N N . LEU A 1 485 ? 13.824 2.666 -9.328 1.00 97.44 485 LEU A N 1
ATOM 3787 C CA . LEU A 1 485 ? 14.476 2.590 -10.636 1.00 97.44 485 LEU A CA 1
ATOM 3788 C C . LEU A 1 485 ? 14.223 3.837 -11.494 1.00 97.44 485 LEU A C 1
ATOM 3790 O O . LEU A 1 485 ? 14.944 4.041 -12.466 1.00 97.44 485 LEU A O 1
ATOM 3794 N N . THR A 1 486 ? 13.247 4.678 -11.140 1.00 96.38 486 THR A N 1
ATOM 3795 C CA . THR A 1 486 ? 12.977 5.943 -11.838 1.00 96.38 486 THR A CA 1
ATOM 3796 C C . THR A 1 486 ? 13.856 7.089 -11.336 1.00 96.38 486 THR A C 1
ATOM 3798 O O . THR A 1 486 ? 14.522 6.990 -10.302 1.00 96.38 486 THR A O 1
ATOM 3801 N N . ASP A 1 487 ? 13.817 8.200 -12.062 1.00 95.19 487 ASP A N 1
ATOM 3802 C CA . ASP A 1 487 ? 14.458 9.483 -11.771 1.00 95.19 487 ASP A CA 1
ATOM 3803 C C . ASP A 1 487 ? 13.596 10.436 -10.920 1.00 95.19 487 ASP A C 1
ATOM 3805 O O . ASP A 1 487 ? 13.957 11.591 -10.691 1.00 95.19 487 ASP A O 1
ATOM 3809 N N . ALA A 1 488 ? 12.477 9.956 -10.364 1.00 94.31 488 ALA A N 1
ATOM 3810 C CA . ALA A 1 488 ? 11.585 10.787 -9.562 1.00 94.31 488 ALA A CA 1
ATOM 3811 C C . ALA A 1 488 ? 12.307 11.415 -8.341 1.00 94.31 488 ALA A C 1
ATOM 3813 O O . ALA A 1 488 ? 12.904 10.695 -7.528 1.00 94.31 488 ALA A O 1
ATOM 3814 N N . PRO A 1 489 ? 12.196 12.736 -8.102 1.00 90.00 489 PRO A N 1
ATOM 3815 C CA . PRO A 1 489 ? 12.931 13.401 -7.019 1.00 90.00 489 PRO A CA 1
ATOM 3816 C C . PRO A 1 489 ? 12.380 13.075 -5.622 1.00 90.00 489 PRO A C 1
ATOM 3818 O O . PRO A 1 489 ? 13.122 12.991 -4.647 1.00 90.00 489 PRO A O 1
ATOM 3821 N N . HIS A 1 490 ? 11.074 12.843 -5.508 1.00 90.62 490 HIS A N 1
ATOM 3822 C CA . HIS A 1 490 ? 10.382 12.491 -4.267 1.00 90.62 490 HIS A CA 1
ATOM 3823 C C . HIS A 1 490 ? 9.189 11.589 -4.576 1.00 90.62 490 HIS A C 1
ATOM 3825 O O . HIS A 1 490 ? 8.759 11.520 -5.725 1.00 90.62 490 HIS A O 1
ATOM 3831 N N . TRP A 1 491 ? 8.685 10.876 -3.561 1.00 93.88 491 TRP A N 1
ATOM 3832 C CA . TRP A 1 491 ? 7.527 9.983 -3.688 1.00 93.88 491 TRP A CA 1
ATOM 3833 C C . TRP A 1 491 ? 6.332 10.678 -4.341 1.00 93.88 491 TRP A C 1
ATOM 3835 O O . TRP A 1 491 ? 5.904 11.729 -3.864 1.00 93.88 491 TRP A O 1
ATOM 3845 N N . LYS A 1 492 ? 5.786 10.061 -5.391 1.00 92.44 492 LYS A N 1
ATOM 3846 C CA . LYS A 1 492 ? 4.577 10.502 -6.087 1.00 92.44 492 LYS A CA 1
ATOM 3847 C C . LYS A 1 492 ? 3.719 9.280 -6.436 1.00 92.44 492 LYS A C 1
ATOM 3849 O O . LYS A 1 492 ? 4.293 8.271 -6.840 1.00 92.44 492 LYS A O 1
ATOM 3854 N N . PRO A 1 493 ? 2.384 9.356 -6.300 1.00 90.94 493 PRO A N 1
ATOM 3855 C CA . PRO A 1 493 ? 1.488 8.262 -6.680 1.00 90.94 493 PRO A CA 1
ATOM 3856 C C . PRO A 1 493 ? 1.421 8.051 -8.199 1.00 90.94 493 PRO A C 1
ATOM 3858 O O . PRO A 1 493 ? 1.181 6.935 -8.646 1.00 90.94 493 PRO A O 1
ATOM 3861 N N . ILE A 1 494 ? 1.696 9.100 -8.980 1.00 93.94 494 ILE A N 1
ATOM 3862 C CA . ILE A 1 494 ? 1.798 9.058 -10.440 1.00 93.94 494 ILE A CA 1
ATOM 3863 C C . ILE A 1 494 ? 3.104 9.742 -10.849 1.00 93.94 494 ILE A C 1
ATOM 3865 O O . ILE A 1 494 ? 3.438 10.815 -10.332 1.00 93.94 494 ILE A O 1
ATOM 3869 N N . TYR A 1 495 ? 3.859 9.132 -11.760 1.00 92.81 495 TYR A N 1
ATOM 3870 C CA . TYR A 1 495 ? 5.093 9.709 -12.293 1.00 92.81 495 TYR A CA 1
ATOM 3871 C C . TYR A 1 495 ? 5.291 9.324 -13.759 1.00 92.81 495 TYR A C 1
ATOM 3873 O O . TYR A 1 495 ? 5.274 8.141 -14.075 1.00 92.81 495 TYR A O 1
ATOM 3881 N N . ASN A 1 496 ? 5.492 10.316 -14.635 1.00 87.38 496 ASN A N 1
ATOM 3882 C CA . ASN A 1 496 ? 5.631 10.136 -16.089 1.00 87.38 496 ASN A CA 1
ATOM 3883 C C . ASN A 1 496 ? 4.532 9.236 -16.690 1.00 87.38 496 ASN A C 1
ATOM 3885 O O . ASN A 1 496 ? 4.826 8.293 -17.413 1.00 87.38 496 ASN A O 1
ATOM 3889 N N . GLY A 1 497 ? 3.270 9.479 -16.319 1.00 86.25 497 GLY A N 1
ATOM 3890 C CA . GLY A 1 497 ? 2.120 8.679 -16.763 1.00 86.25 497 GLY A CA 1
ATOM 3891 C C . GLY A 1 497 ? 1.918 7.359 -16.007 1.00 86.25 497 GLY A C 1
ATOM 3892 O O . GLY A 1 497 ? 0.798 6.867 -15.946 1.00 86.25 497 GLY A O 1
ATOM 3893 N N . PHE A 1 498 ? 2.948 6.822 -15.345 1.00 91.00 498 PHE A N 1
ATOM 3894 C CA . PHE A 1 498 ? 2.855 5.564 -14.603 1.00 91.00 498 PHE A CA 1
ATOM 3895 C C . PHE A 1 498 ? 2.105 5.750 -13.278 1.00 91.00 498 PHE A C 1
ATOM 3897 O O . PHE A 1 498 ? 2.561 6.499 -12.404 1.00 91.00 498 PHE A O 1
ATOM 3904 N N . SER A 1 499 ? 0.984 5.044 -13.101 1.00 94.88 499 SER A N 1
ATOM 3905 C CA . SER A 1 499 ? 0.221 5.031 -11.848 1.00 94.88 499 SER A CA 1
ATOM 3906 C C . SER A 1 499 ? 0.679 3.901 -10.929 1.00 94.88 499 SER A C 1
ATOM 3908 O O . SER A 1 499 ? 0.469 2.717 -11.197 1.00 94.88 499 SER A O 1
ATOM 3910 N N . TYR A 1 500 ? 1.271 4.266 -9.791 1.00 96.94 500 TYR A N 1
ATOM 3911 C CA . TYR A 1 500 ? 1.674 3.291 -8.778 1.00 96.94 500 TYR A CA 1
ATOM 3912 C C . TYR A 1 500 ? 0.489 2.716 -8.004 1.00 96.94 500 TYR A C 1
ATOM 3914 O O . TYR A 1 500 ? 0.611 1.632 -7.436 1.00 96.94 500 TYR A O 1
ATOM 3922 N N . GLU A 1 501 ? -0.641 3.424 -7.983 1.00 95.75 501 GLU A N 1
ATOM 3923 C CA . GLU A 1 501 ? -1.885 2.904 -7.421 1.00 95.75 501 GLU A CA 1
ATOM 3924 C C . GLU A 1 501 ? -2.452 1.783 -8.287 1.00 95.75 501 GLU A C 1
ATOM 3926 O O . GLU A 1 501 ? -2.776 0.719 -7.762 1.00 95.75 501 GLU A O 1
ATOM 3931 N N . LEU A 1 502 ? -2.467 1.967 -9.611 1.00 94.75 502 LEU A N 1
ATOM 3932 C CA . LEU A 1 502 ? -2.898 0.915 -10.528 1.00 94.75 502 LEU A CA 1
ATOM 3933 C C . LEU A 1 502 ? -1.949 -0.291 -10.492 1.00 94.75 502 LEU A C 1
ATOM 3935 O O . LEU A 1 502 ? -2.433 -1.411 -10.393 1.00 94.75 502 LEU A O 1
ATOM 3939 N N . LEU A 1 503 ? -0.623 -0.086 -10.447 1.00 97.12 503 LEU A N 1
ATOM 3940 C CA . LEU A 1 503 ? 0.337 -1.187 -10.259 1.00 97.12 503 LEU A CA 1
ATOM 3941 C C . LEU A 1 503 ? 0.089 -1.954 -8.950 1.00 97.12 503 LEU A C 1
ATOM 3943 O O . LEU A 1 503 ? 0.138 -3.183 -8.920 1.00 97.12 503 LEU A O 1
ATOM 3947 N N . TYR A 1 504 ? -0.137 -1.234 -7.847 1.00 98.25 504 TYR A N 1
ATOM 3948 C CA . TYR A 1 504 ? -0.410 -1.859 -6.555 1.00 98.25 504 TYR A CA 1
ATOM 3949 C C . TYR A 1 504 ? -1.683 -2.698 -6.607 1.00 98.25 504 TYR A C 1
ATOM 3951 O O . TYR A 1 504 ? -1.652 -3.859 -6.204 1.00 98.25 504 TYR A O 1
ATOM 3959 N N . ASN A 1 505 ? -2.768 -2.127 -7.132 1.00 95.75 505 ASN A N 1
ATOM 3960 C CA . ASN A 1 505 ? -4.051 -2.810 -7.260 1.00 95.75 505 ASN A CA 1
ATOM 3961 C C . ASN A 1 505 ? -3.939 -4.018 -8.195 1.00 95.75 505 ASN A C 1
ATOM 3963 O O . ASN A 1 505 ? -4.358 -5.098 -7.806 1.00 95.75 505 ASN A O 1
ATOM 3967 N N . PHE A 1 506 ? -3.254 -3.883 -9.334 1.00 95.44 506 PHE A N 1
ATOM 3968 C CA . PHE A 1 506 ? -2.983 -4.980 -10.266 1.00 95.44 506 PHE A CA 1
ATOM 3969 C C . PHE A 1 506 ? -2.311 -6.178 -9.580 1.00 95.44 506 PHE A C 1
ATOM 3971 O O . PHE A 1 506 ? -2.753 -7.314 -9.728 1.00 95.44 506 PHE A O 1
ATOM 3978 N N . ILE A 1 507 ? -1.272 -5.942 -8.769 1.00 96.94 507 ILE A N 1
ATOM 3979 C CA . ILE A 1 507 ? -0.593 -7.025 -8.037 1.00 96.94 507 ILE A CA 1
ATOM 3980 C C . ILE A 1 507 ? -1.472 -7.579 -6.910 1.00 96.94 507 ILE A C 1
ATOM 3982 O O . ILE A 1 507 ? -1.413 -8.772 -6.626 1.00 96.94 507 ILE A O 1
ATOM 3986 N N . VAL A 1 508 ? -2.262 -6.743 -6.235 1.00 96.00 508 VAL A N 1
ATOM 3987 C CA . VAL A 1 508 ? -3.204 -7.211 -5.208 1.00 96.00 508 VAL A CA 1
ATOM 3988 C C . VAL A 1 508 ? -4.253 -8.129 -5.834 1.00 96.00 508 VAL A C 1
ATOM 3990 O O . VAL A 1 508 ? -4.440 -9.247 -5.357 1.00 96.00 508 VAL A O 1
ATOM 3993 N N . ASP A 1 509 ? -4.865 -7.711 -6.937 1.00 93.94 509 ASP A N 1
ATOM 3994 C CA . ASP A 1 509 ? -5.905 -8.455 -7.648 1.00 93.94 509 ASP A CA 1
ATOM 3995 C C . ASP A 1 509 ? -5.365 -9.738 -8.284 1.00 93.94 509 ASP A C 1
ATOM 3997 O O . ASP A 1 509 ? -6.026 -10.769 -8.210 1.00 93.94 509 ASP A O 1
ATOM 4001 N N . PHE A 1 510 ? -4.106 -9.746 -8.739 1.00 93.25 510 PHE A N 1
ATOM 4002 C CA . PHE A 1 510 ? -3.415 -10.972 -9.161 1.00 93.25 510 PHE A CA 1
ATOM 4003 C C . PHE A 1 510 ? -3.490 -12.102 -8.111 1.00 93.25 510 PHE A C 1
ATOM 4005 O O . PHE A 1 510 ? -3.459 -13.284 -8.457 1.00 93.25 510 PHE A O 1
ATOM 4012 N N . PHE A 1 511 ? -3.580 -11.768 -6.818 1.00 93.19 511 PHE A N 1
ATOM 4013 C CA . PHE A 1 511 ? -3.725 -12.750 -5.739 1.00 93.19 511 PHE A CA 1
ATOM 4014 C C . PHE A 1 511 ? -5.130 -12.817 -5.125 1.00 93.19 511 PHE A C 1
ATOM 4016 O O . PHE A 1 511 ? -5.518 -13.881 -4.638 1.00 93.19 511 PHE A O 1
ATOM 4023 N N . GLU A 1 512 ? -5.845 -11.694 -5.066 1.00 90.12 512 GLU A N 1
ATOM 4024 C CA . GLU A 1 512 ? -7.101 -11.536 -4.319 1.00 90.12 512 GLU A CA 1
ATOM 4025 C C . GLU A 1 512 ? -8.352 -11.586 -5.215 1.00 90.12 512 GLU A C 1
ATOM 4027 O O . GLU A 1 512 ? -9.443 -11.795 -4.690 1.00 90.12 512 GLU A O 1
ATOM 4032 N N . ASP A 1 513 ? -8.211 -11.436 -6.535 1.00 88.12 513 ASP A N 1
ATOM 4033 C CA . ASP A 1 513 ? -9.306 -11.360 -7.514 1.00 88.12 513 ASP A CA 1
ATOM 4034 C C . ASP A 1 513 ? -9.087 -12.308 -8.694 1.00 88.12 513 ASP A C 1
ATOM 4036 O O . ASP A 1 513 ? -8.849 -11.916 -9.833 1.00 88.12 513 ASP A O 1
ATOM 4040 N N . ILE A 1 514 ? -9.070 -13.605 -8.398 1.00 85.69 514 ILE A N 1
ATOM 4041 C CA . ILE A 1 514 ? -8.685 -14.604 -9.391 1.00 85.69 514 ILE A CA 1
ATOM 4042 C C . ILE A 1 514 ? -9.901 -15.384 -9.857 1.00 85.69 514 ILE A C 1
ATOM 4044 O O . ILE A 1 514 ? -10.546 -16.089 -9.071 1.00 85.69 514 ILE A O 1
ATOM 4048 N N . GLU A 1 515 ? -10.132 -15.373 -11.160 1.00 82.31 515 GLU A N 1
ATOM 4049 C CA . GLU A 1 515 ? -11.101 -16.242 -11.810 1.00 82.31 515 GLU A CA 1
ATOM 4050 C C . GLU A 1 515 ? -10.455 -17.566 -12.244 1.00 82.31 515 GLU A C 1
ATOM 4052 O O . GLU A 1 515 ? -9.326 -17.626 -12.727 1.00 82.31 515 GLU A O 1
ATOM 4057 N N . GLY A 1 516 ? -11.174 -18.673 -12.055 1.00 83.69 516 GLY A N 1
ATOM 4058 C CA . GLY A 1 516 ? -10.718 -19.995 -12.489 1.00 83.69 516 GLY A CA 1
ATOM 4059 C C . GLY A 1 516 ? -9.800 -20.740 -11.507 1.00 83.69 516 GLY A C 1
ATOM 4060 O O . GLY A 1 516 ? -8.983 -20.192 -10.765 1.00 83.69 516 GLY A O 1
ATOM 4061 N N . VAL A 1 517 ? -9.940 -22.068 -11.497 1.00 86.12 517 VAL A N 1
ATOM 4062 C CA . VAL A 1 517 ? -9.254 -22.958 -10.541 1.00 86.12 517 VAL A CA 1
ATOM 4063 C C . VAL A 1 517 ? -7.741 -22.995 -10.775 1.00 86.12 517 VAL A C 1
ATOM 4065 O O . VAL A 1 517 ? -6.963 -23.025 -9.820 1.00 86.12 517 VAL A O 1
ATOM 4068 N N . GLN A 1 518 ? -7.312 -22.981 -12.039 1.00 82.69 518 GLN A N 1
ATOM 4069 C CA . GLN A 1 518 ? -5.895 -23.064 -12.396 1.00 82.69 518 GLN A CA 1
ATOM 4070 C C . GLN A 1 518 ? -5.133 -21.789 -12.023 1.00 82.69 518 GLN A C 1
ATOM 4072 O O . GLN A 1 518 ? -4.070 -21.885 -11.411 1.00 82.69 518 GLN A O 1
ATOM 4077 N N . ALA A 1 519 ? -5.696 -20.611 -12.303 1.00 81.12 519 ALA A N 1
ATOM 4078 C CA . ALA A 1 519 ? -5.095 -19.338 -11.918 1.00 81.12 519 ALA A CA 1
ATOM 4079 C C . ALA A 1 519 ? -4.975 -19.224 -10.386 1.00 81.12 519 ALA A C 1
ATOM 4081 O O . ALA A 1 519 ? -3.893 -18.945 -9.866 1.00 81.12 519 ALA A O 1
ATOM 4082 N N . LYS A 1 520 ? -6.024 -19.605 -9.633 1.00 85.75 520 LYS A N 1
ATOM 4083 C CA . LYS A 1 520 ? -5.969 -19.687 -8.157 1.00 85.75 520 LYS A CA 1
ATOM 4084 C C . LYS A 1 520 ? -4.845 -20.605 -7.674 1.00 85.75 520 LYS A C 1
ATOM 4086 O O . LYS A 1 520 ? -4.146 -20.294 -6.705 1.00 85.75 520 LYS A O 1
ATOM 4091 N N . ALA A 1 521 ? -4.645 -21.744 -8.340 1.00 84.44 521 ALA A N 1
ATOM 4092 C CA . ALA A 1 521 ? -3.569 -22.672 -8.012 1.00 84.44 521 ALA A CA 1
ATOM 4093 C C . ALA A 1 521 ? -2.177 -22.080 -8.296 1.00 84.44 521 ALA A C 1
ATOM 4095 O O . ALA A 1 521 ? -1.277 -22.248 -7.466 1.00 84.44 521 ALA A O 1
ATOM 4096 N N . ARG A 1 522 ? -1.998 -21.356 -9.410 1.00 85.75 522 ARG A N 1
ATOM 4097 C CA . ARG A 1 522 ? -0.737 -20.679 -9.759 1.00 85.75 522 ARG A CA 1
ATOM 4098 C C . ARG A 1 522 ? -0.396 -19.564 -8.773 1.00 85.75 522 ARG A C 1
ATOM 4100 O O . ARG A 1 522 ? 0.693 -19.599 -8.196 1.00 85.75 522 ARG A O 1
ATOM 4107 N N . ALA A 1 523 ? -1.337 -18.674 -8.463 1.00 89.06 523 ALA A N 1
ATOM 4108 C CA . ALA A 1 523 ? -1.142 -17.611 -7.474 1.00 89.06 523 ALA A CA 1
ATOM 4109 C C . ALA A 1 523 ? -0.813 -18.172 -6.078 1.00 89.06 523 ALA A C 1
ATOM 4111 O O . ALA A 1 523 ? 0.137 -17.737 -5.419 1.00 89.06 523 ALA A O 1
ATOM 4112 N N . LYS A 1 524 ? -1.519 -19.228 -5.647 1.00 90.00 524 LYS A N 1
ATOM 4113 C CA . LYS A 1 524 ? -1.217 -19.942 -4.393 1.00 90.00 524 LYS A CA 1
ATOM 4114 C C . LYS A 1 524 ? 0.165 -20.598 -4.419 1.00 90.00 524 LYS A C 1
ATOM 4116 O O . LYS A 1 524 ? 0.861 -20.604 -3.401 1.00 90.00 524 LYS A O 1
ATOM 4121 N N . SER A 1 525 ? 0.574 -21.157 -5.557 1.00 88.94 525 SER A N 1
ATOM 4122 C CA . SER A 1 525 ? 1.912 -21.728 -5.744 1.00 88.94 525 SER A CA 1
ATOM 4123 C C . SER A 1 525 ? 2.998 -20.655 -5.635 1.00 88.94 525 SER A C 1
ATOM 4125 O O . SER A 1 525 ? 3.997 -20.863 -4.944 1.00 88.94 525 SER A O 1
ATOM 4127 N N . LEU A 1 526 ? 2.772 -19.474 -6.214 1.00 89.69 526 LEU A N 1
ATOM 4128 C CA . LEU A 1 526 ? 3.674 -18.331 -6.104 1.00 89.69 526 LEU A CA 1
ATOM 4129 C C . LEU A 1 526 ? 3.777 -17.810 -4.661 1.00 89.69 526 LEU A C 1
ATOM 4131 O O . LEU A 1 526 ? 4.884 -17.646 -4.150 1.00 89.69 526 LEU A O 1
ATOM 4135 N N . LEU A 1 527 ? 2.659 -17.640 -3.948 1.00 90.38 527 LEU A N 1
ATOM 4136 C CA . LEU A 1 527 ? 2.676 -17.294 -2.517 1.00 90.38 527 LEU A CA 1
ATOM 4137 C C . LEU A 1 527 ? 3.418 -18.346 -1.684 1.00 90.38 527 LEU A C 1
ATOM 4139 O O . LEU A 1 527 ? 4.172 -18.019 -0.764 1.00 90.38 527 LEU A O 1
ATOM 4143 N N . LYS A 1 528 ? 3.245 -19.630 -2.014 1.00 89.19 528 LYS A N 1
ATOM 4144 C CA . LYS A 1 528 ? 3.976 -20.729 -1.376 1.00 89.19 528 LYS A CA 1
ATOM 4145 C C . LYS A 1 528 ? 5.471 -20.659 -1.682 1.00 89.19 528 LYS A C 1
ATOM 4147 O O . LYS A 1 528 ? 6.262 -20.947 -0.788 1.00 89.19 528 LYS A O 1
ATOM 4152 N N . TRP A 1 529 ? 5.863 -20.278 -2.896 1.00 87.69 529 TRP A N 1
ATOM 4153 C CA . TRP A 1 529 ? 7.260 -20.042 -3.268 1.00 87.69 529 TRP A CA 1
ATOM 4154 C C . TRP A 1 529 ? 7.870 -18.913 -2.426 1.00 87.69 529 TRP A C 1
ATOM 4156 O O . TRP A 1 529 ? 8.893 -19.133 -1.774 1.00 87.69 529 TRP A O 1
ATOM 4166 N N . TRP A 1 530 ? 7.179 -17.773 -2.317 1.00 87.81 530 TRP A N 1
ATOM 4167 C CA . TRP A 1 530 ? 7.580 -16.653 -1.458 1.00 87.81 530 TRP A CA 1
ATOM 4168 C C . TRP A 1 530 ? 7.770 -17.097 -0.002 1.00 87.81 530 TRP A C 1
ATOM 4170 O O . TRP A 1 530 ? 8.820 -16.861 0.587 1.00 87.81 530 TRP A O 1
ATOM 4180 N N . ASN A 1 531 ? 6.814 -17.834 0.565 1.00 82.56 531 ASN A N 1
ATOM 4181 C CA . ASN A 1 531 ? 6.892 -18.309 1.952 1.00 82.56 531 ASN A CA 1
ATOM 4182 C C . ASN A 1 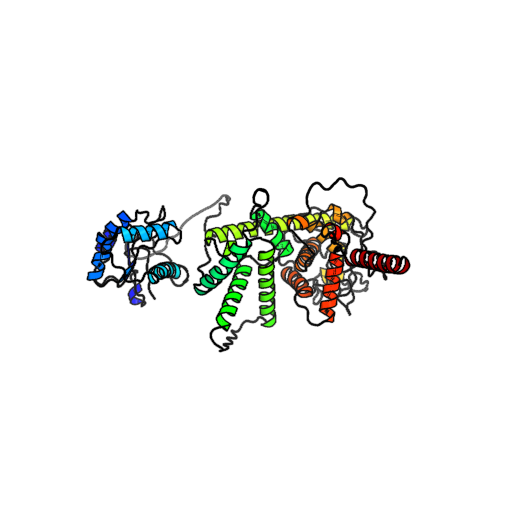531 ? 7.928 -19.430 2.182 1.00 82.56 531 ASN A C 1
ATOM 4184 O O . ASN A 1 531 ? 8.420 -19.609 3.297 1.00 82.56 531 ASN A O 1
ATOM 4188 N N . LYS A 1 532 ? 8.282 -20.199 1.145 1.00 75.25 532 LYS A N 1
ATOM 4189 C CA . LYS A 1 532 ? 9.283 -21.278 1.223 1.00 75.25 532 LYS A CA 1
ATOM 4190 C C . LYS A 1 532 ? 10.719 -20.805 1.049 1.00 75.25 532 LYS A C 1
ATOM 4192 O O . LYS A 1 532 ? 11.625 -21.573 1.403 1.00 75.25 532 LYS A O 1
ATOM 4197 N N . ASN A 1 533 ? 10.928 -19.609 0.505 1.00 66.38 533 ASN A N 1
ATOM 4198 C CA . ASN A 1 533 ? 12.253 -19.045 0.301 1.00 66.38 533 ASN A CA 1
ATOM 4199 C C . ASN A 1 533 ? 12.983 -18.947 1.659 1.00 66.38 533 ASN A C 1
ATOM 4201 O O . ASN A 1 533 ? 12.415 -18.544 2.678 1.00 66.38 533 ASN A O 1
ATOM 4205 N N . ALA A 1 534 ? 14.226 -19.441 1.710 1.00 55.53 534 ALA A N 1
ATOM 4206 C CA . ALA A 1 534 ? 14.904 -19.756 2.971 1.00 55.53 534 ALA A CA 1
ATOM 4207 C C . ALA A 1 534 ? 15.152 -18.526 3.863 1.00 55.53 534 ALA A C 1
ATOM 4209 O O . ALA A 1 534 ? 15.283 -18.680 5.078 1.00 55.53 534 ALA A O 1
ATOM 4210 N N . LEU A 1 535 ? 15.138 -17.317 3.291 1.00 61.72 535 LEU A N 1
ATOM 4211 C CA . LEU A 1 535 ? 15.179 -16.057 4.042 1.00 61.72 535 LEU A CA 1
ATOM 4212 C C . LEU A 1 535 ? 13.972 -15.887 4.964 1.00 61.72 535 LEU A C 1
ATOM 4214 O O . LEU A 1 535 ? 14.105 -15.398 6.085 1.00 61.72 535 LEU A O 1
ATOM 4218 N N . PHE A 1 536 ? 12.801 -16.330 4.516 1.00 64.69 536 PHE A N 1
ATOM 4219 C CA . PHE A 1 536 ? 11.545 -16.142 5.232 1.00 64.69 536 PHE A CA 1
ATOM 4220 C C . PHE A 1 536 ? 11.237 -17.303 6.179 1.00 64.69 536 PHE A C 1
ATOM 4222 O O . PHE A 1 536 ? 10.561 -17.102 7.184 1.00 64.69 536 PHE A O 1
ATOM 4229 N N . ARG A 1 537 ? 11.860 -18.476 5.981 1.00 59.59 537 ARG A N 1
ATOM 4230 C CA . ARG A 1 537 ? 11.847 -19.574 6.973 1.00 59.59 537 ARG A CA 1
ATOM 4231 C C . ARG A 1 537 ? 12.478 -19.190 8.314 1.00 59.59 537 ARG A C 1
ATOM 4233 O O . ARG A 1 537 ? 12.171 -19.806 9.328 1.00 59.59 537 ARG A O 1
ATOM 4240 N N . GLN A 1 538 ? 13.368 -18.195 8.338 1.00 56.62 538 GLN A N 1
ATOM 4241 C CA . GLN A 1 538 ? 13.935 -17.677 9.590 1.00 56.62 538 GLN A CA 1
ATOM 4242 C C . GLN A 1 538 ? 12.930 -16.817 10.377 1.00 56.62 538 GLN A C 1
ATOM 4244 O O . GLN A 1 538 ? 13.054 -16.695 11.596 1.00 56.62 538 GLN A O 1
ATOM 4249 N N . ILE A 1 539 ? 11.945 -16.227 9.691 1.00 56.19 539 ILE A N 1
ATOM 4250 C CA . ILE A 1 539 ? 10.840 -15.465 10.296 1.00 56.19 539 ILE A CA 1
ATOM 4251 C C . ILE A 1 539 ? 9.743 -16.421 10.746 1.00 56.19 539 ILE A C 1
ATOM 4253 O O . ILE A 1 539 ? 9.248 -16.310 11.866 1.00 56.19 539 ILE A O 1
ATOM 4257 N N . PHE A 1 540 ? 9.408 -17.367 9.870 1.00 58.50 540 PHE A N 1
ATOM 4258 C CA . PHE A 1 540 ? 8.385 -18.381 10.058 1.00 58.50 540 PHE A CA 1
ATOM 4259 C C . PHE A 1 540 ? 9.103 -19.714 10.249 1.00 58.50 540 PHE A C 1
ATOM 4261 O O . PHE A 1 540 ? 9.242 -20.476 9.283 1.00 58.50 540 PHE A O 1
ATOM 4268 N N . PRO A 1 541 ? 9.631 -20.012 11.456 1.00 50.41 541 PRO A N 1
ATOM 4269 C CA . PRO A 1 541 ? 10.071 -21.364 11.721 1.00 50.41 541 PRO A CA 1
ATOM 4270 C C . PRO A 1 541 ? 8.854 -22.224 11.437 1.00 50.41 541 PRO A C 1
ATOM 4272 O O . PRO A 1 541 ? 7.821 -22.073 12.091 1.00 50.41 541 PRO A O 1
ATOM 4275 N N . VAL A 1 542 ? 8.953 -23.079 10.419 1.00 43.28 542 VAL A N 1
ATOM 4276 C CA . VAL A 1 542 ? 7.985 -24.143 10.229 1.00 43.28 542 VAL A CA 1
ATOM 4277 C C . VAL A 1 542 ? 8.023 -24.868 11.564 1.00 43.28 542 VAL A C 1
ATOM 4279 O O . VAL A 1 542 ? 8.965 -25.610 11.848 1.00 43.28 542 VAL A O 1
ATOM 4282 N N . ARG A 1 543 ? 7.030 -24.618 12.425 1.00 39.50 543 ARG A N 1
ATOM 4283 C CA . ARG A 1 543 ? 6.609 -25.632 13.367 1.00 39.50 543 ARG A CA 1
ATOM 4284 C C . ARG A 1 543 ? 6.196 -26.739 12.425 1.00 39.50 543 ARG A C 1
ATOM 4286 O O . ARG A 1 543 ? 5.066 -26.770 11.949 1.00 39.50 543 ARG A O 1
ATOM 4293 N N . ALA A 1 544 ? 7.144 -27.619 12.095 1.00 37.59 544 ALA A N 1
ATOM 4294 C CA . ALA A 1 544 ? 6.782 -28.980 11.808 1.00 37.59 544 ALA A CA 1
ATOM 4295 C C . ALA A 1 544 ? 5.864 -29.278 12.975 1.00 37.59 544 ALA A C 1
ATOM 4297 O O . ALA A 1 544 ? 6.277 -29.132 14.132 1.00 37.59 544 ALA A O 1
ATOM 4298 N N . ALA A 1 545 ? 4.586 -29.478 12.684 1.00 38.00 545 ALA A N 1
ATOM 4299 C CA . ALA A 1 545 ? 3.686 -29.973 13.679 1.00 38.00 545 ALA A CA 1
ATOM 4300 C C . ALA A 1 545 ? 4.265 -31.345 14.023 1.00 38.00 545 ALA A C 1
ATOM 4302 O O . ALA A 1 545 ? 3.892 -32.362 13.453 1.00 38.00 545 ALA A O 1
ATOM 4303 N N . ALA A 1 546 ? 5.220 -31.375 14.952 1.00 41.84 546 ALA A N 1
ATOM 4304 C CA . ALA A 1 546 ? 5.387 -32.470 15.862 1.00 41.84 546 ALA A CA 1
ATOM 4305 C C . ALA A 1 546 ? 4.104 -32.446 16.693 1.00 41.84 546 ALA A C 1
ATOM 4307 O O . ALA A 1 546 ? 4.088 -32.074 17.861 1.00 41.84 546 ALA A O 1
ATOM 4308 N N . VAL A 1 547 ? 2.987 -32.788 16.043 1.00 39.69 547 VAL A N 1
ATOM 4309 C CA . VAL A 1 547 ? 1.891 -33.437 16.722 1.00 39.69 547 VAL A CA 1
ATOM 4310 C C . VAL A 1 547 ? 2.590 -34.615 17.365 1.00 39.69 547 VAL A C 1
ATOM 4312 O O . VAL A 1 547 ? 3.168 -35.442 16.656 1.00 39.69 547 VAL A O 1
ATOM 4315 N N . ALA A 1 548 ? 2.656 -34.631 18.692 1.00 45.00 548 ALA A N 1
ATOM 4316 C CA . ALA A 1 548 ? 3.096 -35.810 19.403 1.00 45.00 548 ALA A CA 1
ATOM 4317 C C . ALA A 1 548 ? 2.186 -36.952 18.931 1.00 45.00 548 ALA A C 1
ATOM 4319 O O . ALA A 1 548 ? 1.037 -37.065 19.353 1.00 45.00 548 ALA A O 1
ATOM 4320 N N . ASN A 1 549 ? 2.657 -37.740 17.965 1.00 52.94 549 ASN A N 1
ATOM 4321 C CA . ASN A 1 549 ? 1.898 -38.843 17.415 1.00 52.94 549 ASN A CA 1
ATOM 4322 C C . ASN A 1 549 ? 2.045 -40.001 18.395 1.00 52.94 549 ASN A C 1
ATOM 4324 O O . ASN A 1 549 ? 2.890 -40.884 18.242 1.00 52.94 549 ASN A O 1
ATOM 4328 N N . SER A 1 550 ? 1.218 -39.965 19.436 1.00 55.00 550 SER A N 1
ATOM 4329 C CA . SER A 1 550 ? 1.162 -40.992 20.467 1.00 55.00 550 SER A CA 1
ATOM 4330 C C . SER A 1 550 ? 0.792 -42.366 19.905 1.00 55.00 550 SER A C 1
ATOM 4332 O O . SER A 1 550 ? 0.987 -43.347 20.613 1.00 55.00 550 SER A O 1
ATOM 4334 N N . ARG A 1 551 ? 0.346 -42.495 18.638 1.00 67.38 551 ARG A N 1
ATOM 4335 C CA . ARG A 1 551 ? 0.050 -43.804 18.023 1.00 67.38 551 ARG A CA 1
ATOM 4336 C C . ARG A 1 551 ? 1.253 -44.732 18.020 1.00 67.38 551 ARG A C 1
ATOM 4338 O O . ARG A 1 551 ? 1.066 -45.916 18.259 1.00 67.38 551 ARG A O 1
ATOM 4345 N N . ALA A 1 552 ? 2.469 -44.230 17.796 1.00 70.94 552 ALA A N 1
ATOM 4346 C CA . ALA A 1 552 ? 3.660 -45.081 17.828 1.00 70.94 552 ALA A CA 1
ATOM 4347 C C . ALA A 1 552 ? 3.882 -45.672 19.234 1.00 70.94 552 ALA A C 1
ATOM 4349 O O . ALA A 1 552 ? 4.071 -46.878 19.379 1.00 70.94 552 ALA A O 1
ATOM 4350 N N . SER A 1 553 ? 3.767 -44.843 20.275 1.00 74.50 553 SER A N 1
ATOM 4351 C CA . SER A 1 553 ? 3.877 -45.274 21.675 1.00 74.50 553 SER A CA 1
ATOM 4352 C C . SER A 1 553 ? 2.711 -46.170 22.112 1.00 74.50 553 SER A C 1
ATOM 4354 O O . SER A 1 553 ? 2.934 -47.175 22.781 1.00 74.50 553 SER A O 1
ATOM 4356 N N . ILE A 1 554 ? 1.478 -45.862 21.694 1.00 77.25 554 ILE A N 1
ATOM 4357 C CA . ILE A 1 554 ? 0.270 -46.656 21.977 1.00 77.25 554 ILE A CA 1
ATOM 4358 C C . ILE A 1 554 ? 0.354 -48.026 21.297 1.00 77.25 554 ILE A C 1
ATOM 4360 O O . ILE A 1 554 ? 0.069 -49.037 21.932 1.00 77.25 554 ILE A O 1
ATOM 4364 N N . ASN A 1 555 ? 0.788 -48.086 20.036 1.00 81.94 555 ASN A N 1
ATOM 4365 C CA . ASN A 1 555 ? 0.962 -49.347 19.313 1.00 81.94 555 ASN A CA 1
ATOM 4366 C C . ASN A 1 555 ? 2.089 -50.183 19.923 1.00 81.94 555 ASN A C 1
ATOM 4368 O O . ASN A 1 555 ? 1.931 -51.390 20.079 1.00 81.94 555 ASN A O 1
ATOM 4372 N N . LYS A 1 556 ? 3.190 -49.545 20.343 1.00 84.38 556 LYS A N 1
ATOM 4373 C CA . LYS A 1 556 ? 4.279 -50.222 21.058 1.00 84.38 556 LYS A CA 1
ATOM 4374 C C . LYS A 1 556 ? 3.802 -50.809 22.392 1.00 84.38 556 LYS A C 1
ATOM 4376 O O . LYS A 1 556 ? 4.134 -51.952 22.690 1.00 84.38 556 LYS A O 1
ATOM 4381 N N . LEU A 1 557 ? 2.980 -50.076 23.150 1.00 81.19 557 LEU A N 1
ATOM 4382 C CA . LEU A 1 557 ? 2.385 -50.560 24.401 1.00 81.19 557 LEU A CA 1
ATOM 4383 C C . LEU A 1 557 ? 1.386 -51.705 24.166 1.00 81.19 557 LEU A C 1
ATOM 4385 O O . LEU A 1 557 ? 1.428 -52.697 24.888 1.00 81.19 557 LEU A O 1
ATOM 4389 N N . LYS A 1 558 ? 0.524 -51.611 23.143 1.00 83.88 558 LYS A N 1
ATOM 4390 C CA . LYS A 1 558 ? -0.400 -52.697 22.764 1.00 83.88 558 LYS A CA 1
ATOM 4391 C C . LYS A 1 558 ? 0.352 -53.968 22.361 1.00 83.88 558 LYS A C 1
ATOM 4393 O O . LYS A 1 558 ? 0.014 -55.042 22.838 1.00 83.88 558 LYS A O 1
ATOM 4398 N N . ALA A 1 559 ? 1.405 -53.839 21.554 1.00 82.06 559 ALA A N 1
ATOM 4399 C CA . ALA A 1 559 ? 2.235 -54.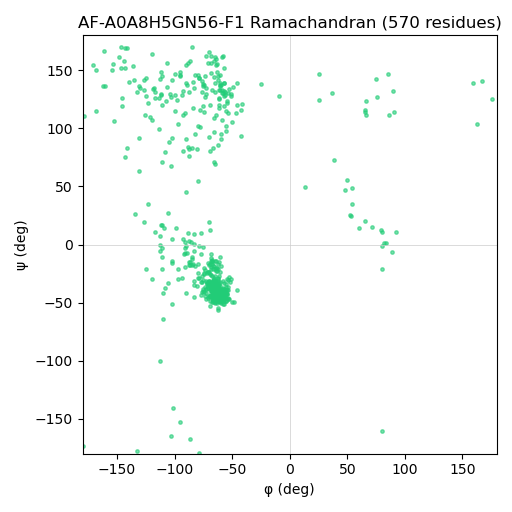969 21.135 1.00 82.06 559 ALA A CA 1
ATOM 4400 C C . ALA A 1 559 ? 3.049 -55.586 22.286 1.00 82.06 559 ALA A C 1
ATOM 4402 O O . ALA A 1 559 ? 3.414 -56.756 22.227 1.00 82.06 559 ALA A O 1
ATOM 4403 N N . GLN A 1 560 ? 3.384 -54.811 23.321 1.00 87.06 560 GLN A N 1
ATOM 4404 C CA . GLN A 1 560 ? 3.976 -55.354 24.544 1.00 87.06 560 GLN A CA 1
ATOM 4405 C C . GLN A 1 560 ? 2.934 -56.119 25.367 1.00 87.06 560 GLN A C 1
ATOM 4407 O O . GLN A 1 560 ? 3.203 -57.241 25.766 1.00 87.06 560 GLN A O 1
ATOM 4412 N N . ARG A 1 561 ? 1.738 -55.553 25.576 1.00 86.12 561 ARG A N 1
ATOM 4413 C CA . ARG A 1 561 ? 0.664 -56.220 26.332 1.00 86.12 561 ARG A CA 1
ATOM 4414 C C . ARG A 1 561 ? 0.229 -57.538 25.692 1.00 86.12 561 ARG A C 1
ATOM 4416 O O . ARG A 1 561 ? 0.184 -58.534 26.391 1.00 86.12 561 ARG A O 1
ATOM 4423 N N . ALA A 1 562 ? 0.038 -57.556 24.373 1.00 80.12 562 ALA A N 1
ATOM 4424 C CA . ALA A 1 562 ? -0.299 -58.780 23.645 1.00 80.12 562 ALA A CA 1
ATOM 4425 C C . ALA A 1 562 ? 0.807 -59.848 23.738 1.00 80.12 562 ALA A C 1
ATOM 4427 O O . ALA A 1 562 ? 0.512 -61.030 23.843 1.00 80.12 562 ALA A O 1
ATOM 4428 N N . ARG A 1 563 ? 2.089 -59.449 23.733 1.00 81.12 563 ARG A N 1
ATOM 4429 C CA . ARG A 1 563 ? 3.195 -60.395 23.958 1.00 81.12 563 ARG A CA 1
ATOM 4430 C C . ARG A 1 563 ? 3.191 -60.963 25.373 1.00 81.12 563 ARG A C 1
ATOM 4432 O O . ARG A 1 563 ? 3.393 -62.157 25.525 1.00 81.12 563 ARG A O 1
ATOM 4439 N N . ASN A 1 564 ? 2.927 -60.127 26.373 1.00 79.25 564 ASN A N 1
ATOM 4440 C CA . ASN A 1 564 ? 2.849 -60.567 27.761 1.00 79.25 564 ASN A CA 1
ATOM 4441 C C . ASN A 1 564 ? 1.643 -61.488 28.017 1.00 79.25 564 ASN A C 1
ATOM 4443 O O . ASN A 1 564 ? 1.755 -62.384 28.839 1.00 79.25 564 ASN A O 1
ATOM 4447 N N . GLU A 1 565 ? 0.511 -61.279 27.335 1.00 76.12 565 GLU A N 1
ATOM 4448 C CA . GLU A 1 565 ? -0.649 -62.184 27.403 1.00 76.12 565 GLU A CA 1
ATOM 4449 C C . GLU A 1 565 ? -0.308 -63.559 26.816 1.00 76.12 565 GLU A C 1
ATOM 4451 O O . GLU A 1 565 ? -0.548 -64.564 27.471 1.00 76.12 565 GLU A O 1
ATOM 4456 N N . VAL A 1 566 ? 0.362 -63.610 25.659 1.00 77.00 566 VAL A N 1
ATOM 4457 C CA . VAL A 1 566 ? 0.827 -64.877 25.062 1.00 77.00 566 VAL A CA 1
ATOM 4458 C C . VAL A 1 566 ? 1.894 -65.565 25.925 1.00 77.00 566 VAL A C 1
ATOM 4460 O O . VAL A 1 566 ? 1.886 -66.785 26.042 1.00 77.00 566 VAL A O 1
ATOM 4463 N N . GLU A 1 567 ? 2.813 -64.815 26.544 1.00 68.62 567 GLU A N 1
ATOM 4464 C CA . GLU A 1 567 ? 3.790 -65.378 27.493 1.00 68.62 567 GLU A CA 1
ATOM 4465 C C . GLU A 1 567 ? 3.133 -65.896 28.779 1.00 68.62 567 GLU A C 1
ATOM 4467 O O . GLU A 1 567 ? 3.618 -66.870 29.345 1.00 68.62 567 GLU A O 1
ATOM 4472 N N . TYR A 1 568 ? 2.043 -65.272 29.236 1.00 66.69 568 TYR A N 1
ATOM 4473 C CA . TYR A 1 568 ? 1.280 -65.726 30.400 1.00 66.69 568 TYR A CA 1
ATOM 4474 C C . TYR A 1 568 ? 0.463 -66.985 30.078 1.00 66.69 568 TYR A C 1
ATOM 4476 O O . TYR A 1 568 ? 0.522 -67.951 30.826 1.00 66.69 568 TYR A O 1
ATOM 4484 N N . GLU A 1 569 ? -0.211 -67.021 28.924 1.00 65.69 569 GLU A N 1
ATOM 4485 C CA . GLU A 1 569 ? -0.954 -68.194 28.431 1.00 65.69 569 GLU A CA 1
ATOM 4486 C C . GLU A 1 569 ? -0.052 -69.385 28.066 1.00 65.69 569 GLU A C 1
ATOM 4488 O O . GLU A 1 569 ? -0.531 -70.511 28.007 1.00 65.69 569 GLU A O 1
ATOM 4493 N N . ALA A 1 570 ? 1.238 -69.155 27.802 1.00 63.50 570 ALA A N 1
ATOM 4494 C CA . ALA A 1 570 ? 2.226 -70.213 27.573 1.00 63.50 570 ALA A CA 1
ATOM 4495 C C . ALA A 1 570 ? 2.943 -70.677 28.858 1.00 63.50 570 ALA A C 1
ATOM 4497 O O . ALA A 1 570 ? 3.750 -71.608 28.796 1.00 63.50 570 ALA A O 1
ATOM 4498 N N . ALA A 1 571 ? 2.719 -69.988 29.983 1.00 57.28 571 ALA A N 1
ATOM 4499 C CA . ALA A 1 571 ? 3.294 -70.303 31.291 1.00 57.28 571 ALA A CA 1
ATOM 4500 C C . ALA A 1 571 ? 2.304 -71.004 32.245 1.00 57.28 571 ALA A C 1
ATOM 4502 O O . ALA A 1 571 ? 2.759 -71.567 33.245 1.00 57.28 571 ALA A O 1
ATOM 4503 N N . ASP A 1 572 ? 1.005 -70.982 31.928 1.00 45.50 572 ASP A N 1
ATOM 4504 C CA . ASP A 1 572 ? -0.010 -71.945 32.395 1.00 45.50 572 ASP A CA 1
ATOM 4505 C C . ASP A 1 572 ? -0.015 -73.199 31.497 1.00 45.50 572 ASP A C 1
ATOM 4507 O O . ASP A 1 572 ? -0.355 -74.294 32.012 1.00 45.50 572 ASP A O 1
#

Mean predicted aligned error: 19.25 Å

Sequence (572 aa):
MDVYTWSPYIPQKAKELGFEPITMLWGEKQTSEFKRLVVKGYAKTVFSFNKPNQQGQSDMSPQRGAQLWQQYIQPLKAQGYSLTSPACTNAPSGKKWLQDFFAACHGCTTSTTPQGHQQVILLHLKCNFSHTCLPEASKGGTGLLLDTLKATSEYAPSTPSNTLTASQAANCAIEDPVAEVARLKRTILDLKESLSPAGPNKRPTSTITLGRGIRRLVTLFQDLPTLIREADRREEEEESDEESDEGSNTEEDSPVDPAQLQRERDRTFAAFQHLAELIPGFKTKLLNTDGAVIASYLSNLTRGANDARSDDVSSIKKSVAIWLNQSPKTQPPLNPDDRALRGLQHDTTGALLCPLEYDWDDKEYDFTVRTKLRTCEDGFDVYSSFYARCFYKSGKGDLEDVEKGFLRGSLLVKTFSTIFMSPSSANSIVDDRENDENADDFRAHFSQPTASRKATKSCVAKKLRLEAITPRAIAYAAVLLHFSLTDAPHWKPIYNGFSYELLYNFIVDFFEDIEGVQAKARAKSLLKWWNKNALFRQIFPVRAAAVANSRASINKLKAQRARNEVEYEAAD

Foldseek 3Di:
DEDEDLAQDDDPCCVVVPYQYEGEQQADVRQVVNVVQDAQPSGQEYHYHEACLDPPTNPHALLVSLVVCVVRPQVCVVSNHQYAAHQHDPDPSRVVRSVVNVVNHDPDDHNADPVVNVVVNVVVVVVVPDPPDDDDDDDDDDDDDDDDDDDDDDDDDDDDDDDDDDDDDDDDDDDDPVVVVVVVVVVVVVVVVVPPDDDDDDDDDDLLQLLLCLCQWQHVPDAPVQLVVLQVVVVVVVVCVVPDDDDDPPPPDDPDDPVVVVLVSVSSPSSNVRSCVLHDCPVVDVVPDDPRVVRVSSVSSVNSNVVNLQVLLLQLLLLVLVVQQVDPLFPPRDDSRAQQCFDLNGLVLVLQLAAQVADSPDPDDPDHLSRCAVVVPPPRYSAVDLRGLQQAQVSHADPVHSLHRGNVALSLLLSLCVSFPNNVLSVQADGRDPPCPPPPPPQRPGDPDPPDDPDPDDTNCVSSVPQADDLLNSLSSSLSSNVSRHNDGDDDCADPNHGSNVSSSVSNCQQVVDDDDVSNVSSVVVSVSRCPHVSNCVVHVPVPPVPVPCVVVVVVVVVVVVVVVVVVVVVD

Secondary structure (DSSP, 8-state):
-EE--SSSPPPTTTTTTT-EEEEE--SGGGHHHHHHH--TTS-SEEE--B-TTSTTTT---HHHHHHHIIIIIGGGGGGTPEE---B--SSHHHHHHHHHHHHH-TT---SS-TTHHHHHHHHHHHTTS---S--------------------------------S-S--------HHHHHHHHHHHHHHHHHTTSPP---PPPPPHHHHHTTIIIII-SS--HHHHHHHHHHHHHHHHHTTS-----------SS-HHHHHHHHHHHHHHHHHHHHHSTTHHHHHHTS-HHHHHHHHHHHHHHHHHHHHHHHHHHHHHHHHHHTTSTT-SSPPPSS--TT-STTSHHHHHHHSBTTS-TT---SS--HHHHHHHT-TT--SSS-S-BGGGSGGG---SS-TTTTTT--HHHHHHHHHHHT-HHHHTTPPPPPTT-TT-SS---------------S--HHHHTT--S--HHHHHHHHHHHHHHHS--SS--SEETTEEHHHHHHHHHHHHHS--SHHHHHHHHHHHHHHHHSHHHHTTS---------HHHHHHHHHHHHHHHHHHHHTT-

pLDDT: mean 74.58, std 23.29, range [23.34, 98.69]

Radius of gyration: 34.3 Å; Cα contacts (8 Å, |Δi|>4): 635; chains: 1; bounding box: 78×128×82 Å

Solvent-accessible surface area (backbone atoms only — not comparable to full-atom values): 33748 Å² total; per-residue (Å²): 101,76,45,71,65,79,25,49,59,71,65,89,59,39,62,82,72,64,32,50,47,34,29,20,45,34,35,80,94,44,49,70,60,28,66,72,55,64,48,76,79,65,47,56,37,37,40,38,31,39,24,29,65,35,87,91,54,35,50,47,53,32,60,56,48,26,54,50,35,61,72,68,51,55,64,39,48,85,51,65,33,43,37,44,66,64,43,48,50,93,49,72,62,16,56,50,34,51,53,47,19,59,72,57,28,85,87,73,72,59,72,51,52,82,71,43,57,56,48,55,57,49,59,70,52,55,73,77,72,58,94,84,71,85,87,84,89,79,83,89,81,83,80,92,81,86,88,81,91,81,87,82,91,82,86,86,90,85,88,88,82,94,76,91,77,97,81,84,85,87,86,69,82,85,88,60,77,67,58,49,55,55,49,52,58,51,50,58,55,51,59,65,64,65,72,59,87,82,77,84,93,67,83,81,80,50,55,38,64,64,14,39,43,38,36,46,59,35,44,77,78,72,54,68,70,60,22,48,53,48,45,53,53,50,55,54,49,66,62,43,73,78,66,70,98,72,91,76,85,77,83,71,94,58,99,63,60,68,69,60,53,51,50,51,51,51,56,37,34,52,25,36,54,43,44,42,68,71,36,83,61,42,64,59,50,65,76,74,50,58,45,70,60,46,52,53,48,53,49,33,22,50,49,16,16,52,52,41,48,52,52,43,53,58,49,45,32,28,51,53,23,57,59,48,52,70,40,88,80,36,63,77,68,56,53,41,92,55,34,80,79,33,16,66,88,23,61,57,36,19,50,33,50,32,28,71,93,52,59,65,82,50,77,60,94,86,71,34,55,54,54,36,51,67,70,56,38,92,97,36,74,63,46,89,51,85,54,26,15,46,34,12,37,70,55,46,69,36,91,94,41,66,70,49,42,50,83,52,7,46,65,37,52,30,41,37,29,39,65,37,48,34,66,73,62,25,71,47,55,53,73,61,65,96,83,62,89,79,53,88,68,70,66,63,67,55,67,75,82,69,92,69,77,79,80,90,68,85,35,47,35,66,74,62,65,57,77,66,77,47,52,45,38,51,20,40,24,46,46,52,48,58,60,45,36,30,39,63,92,61,96,63,65,59,57,92,80,26,45,47,58,57,48,32,49,52,44,31,34,63,64,76,62,60,74,60,73,66,54,45,50,50,41,51,47,50,49,48,50,60,46,63,33,70,79,43,36,74,75,37,64,77,72,68,79,75,64,81,66,56,62,63,60,50,50,53,50,50,58,48,51,56,48,50,50,53,53,48,68,70,72,109